Protein AF-A0A3M2KPD5-F1 (afdb_monomer_lite)

pLDDT: mean 74.68, std 25.41, range [31.61, 98.69]

Radius of gyration: 35.64 Å; chains: 1; bounding box: 97×110×91 Å

Foldseek 3Di:
DDDDDDDDDDDDDDDDDDDDDDDDDDDDDDDDDDDDDDDDDDDDDDDDDDDDDDDDDDDDDDDDDDDDDDDDDDDDDDDDDDDDDDDDDDDDDDDDDDDDDDDDDDDDDPPVVVVVVVVVVCVVVPPDDDDDDDDDDDDDDDDDDDDDDDDDDDDDDDDDDDDPDPDPDPPPPPPQDPFFKARPLPAKKWKDWWAAPVGAIWIKIWHAAIDGAQDFGIWMWIAHLAKIWIWIWGFHGYDQKTKTATQDTPDMPPPPDDDDGLGIKIWHDDDQWIWIDRVVRPIIDTIHGAQAIAPFWFQEPLQAQFWWAWPQKIKGAHNTAGAQGFGIWIDRPQWIWTWGWHGHHNHGQKTWTHWTHTPGNPDDIHTTWIKGDDDGNGQKIWTQRPRNDPDIIITGTDD

Organism: NCBI:txid2483353

Structure (mmCIF, N/CA/C/O backbone):
data_AF-A0A3M2KPD5-F1
#
_entry.id   AF-A0A3M2KPD5-F1
#
loop_
_atom_site.group_PDB
_atom_site.id
_atom_site.type_symbol
_atom_site.label_atom_id
_atom_site.label_alt_id
_atom_site.label_comp_id
_atom_site.label_asym_id
_atom_site.label_entity_id
_atom_site.label_seq_id
_atom_site.pdbx_PDB_ins_code
_atom_site.Cartn_x
_atom_site.Cartn_y
_atom_site.Cartn_z
_atom_site.occupancy
_atom_site.B_iso_or_equiv
_atom_site.auth_seq_id
_atom_site.auth_comp_id
_atom_site.auth_asym_id
_atom_site.auth_atom_id
_atom_site.pdbx_PDB_model_num
ATOM 1 N N . PRO A 1 1 ? -45.589 8.932 55.229 1.00 47.22 1 PRO A N 1
ATOM 2 C CA . PRO A 1 1 ? -45.242 7.558 54.795 1.00 47.22 1 PRO A CA 1
ATOM 3 C C . PRO A 1 1 ? -45.457 7.429 53.284 1.00 47.22 1 PRO A C 1
ATOM 5 O O . PRO A 1 1 ? -46.597 7.441 52.832 1.00 47.22 1 PRO A O 1
ATOM 8 N N . ALA A 1 2 ? -44.367 7.437 52.516 1.00 42.22 2 ALA A N 1
ATOM 9 C CA . ALA A 1 2 ? -44.415 7.255 51.068 1.00 42.22 2 ALA A CA 1
ATOM 10 C C . ALA A 1 2 ? -44.684 5.774 50.726 1.00 42.22 2 ALA A C 1
ATOM 12 O O . ALA A 1 2 ? -44.246 4.904 51.486 1.00 42.22 2 ALA A O 1
ATOM 13 N N . PRO A 1 3 ? -45.415 5.477 49.637 1.00 54.03 3 PRO A N 1
ATOM 14 C CA . PRO A 1 3 ? -45.629 4.104 49.191 1.00 54.03 3 PRO A CA 1
ATOM 15 C C . PRO A 1 3 ? -44.306 3.472 48.718 1.00 54.03 3 PRO A C 1
ATOM 17 O O . PRO A 1 3 ? -43.426 4.191 48.238 1.00 54.03 3 PRO A O 1
ATOM 20 N N . PRO A 1 4 ? -44.135 2.146 48.866 1.00 48.56 4 PRO A N 1
ATOM 21 C CA . PRO A 1 4 ? -42.919 1.464 48.441 1.00 48.56 4 PRO A CA 1
ATOM 22 C C . PRO A 1 4 ? -42.784 1.478 46.911 1.00 48.56 4 PRO A C 1
ATOM 24 O O . PRO A 1 4 ? -43.765 1.278 46.194 1.00 48.56 4 PRO A O 1
ATOM 27 N N . SER A 1 5 ? -41.555 1.702 46.434 1.00 49.47 5 SER A N 1
ATOM 28 C CA . SER A 1 5 ? -41.178 1.600 45.020 1.00 49.47 5 SER A CA 1
ATOM 29 C C . SER A 1 5 ? -41.522 0.223 44.456 1.00 49.47 5 SER A C 1
ATOM 31 O O . SER A 1 5 ? -41.225 -0.801 45.075 1.00 49.47 5 SER A O 1
ATOM 33 N N . ALA A 1 6 ? -42.127 0.213 43.269 1.00 52.56 6 ALA A N 1
ATOM 34 C CA . ALA A 1 6 ? -42.405 -0.997 42.510 1.00 52.56 6 ALA A CA 1
ATOM 35 C C . ALA A 1 6 ? -41.098 -1.690 42.092 1.00 52.56 6 ALA A C 1
ATOM 37 O O . ALA A 1 6 ? -40.122 -1.033 41.725 1.00 52.56 6 ALA A O 1
ATOM 38 N N . ALA A 1 7 ? -41.091 -3.021 42.169 1.00 51.28 7 ALA A N 1
ATOM 39 C CA . ALA A 1 7 ? -39.969 -3.845 41.744 1.00 51.28 7 ALA A CA 1
ATOM 40 C C . ALA A 1 7 ? -39.779 -3.775 40.213 1.00 51.28 7 ALA A C 1
ATOM 42 O O . ALA A 1 7 ? -40.774 -3.691 39.487 1.00 51.28 7 ALA A O 1
ATOM 43 N N . PRO A 1 8 ? -38.528 -3.826 39.720 1.00 47.75 8 PRO A N 1
ATOM 44 C CA . PRO A 1 8 ? -38.242 -3.848 38.290 1.00 47.75 8 PRO A CA 1
ATOM 45 C C . PRO A 1 8 ? -38.795 -5.125 37.629 1.00 47.75 8 PRO A C 1
ATOM 47 O O . PRO A 1 8 ? -38.839 -6.181 38.272 1.00 47.75 8 PRO A O 1
ATOM 50 N N . PRO A 1 9 ? -39.229 -5.047 36.357 1.00 52.56 9 PRO A N 1
ATOM 51 C CA . PRO A 1 9 ? -39.773 -6.192 35.642 1.00 52.56 9 PRO A CA 1
ATOM 52 C C . PRO A 1 9 ? -38.712 -7.280 35.442 1.00 52.56 9 PRO A C 1
ATOM 54 O O . PRO A 1 9 ? -37.550 -7.012 35.142 1.00 52.56 9 PRO A O 1
ATOM 57 N N . THR A 1 10 ? -39.141 -8.528 35.610 1.00 46.72 10 THR A N 1
ATOM 58 C CA . THR A 1 10 ? -38.351 -9.729 35.329 1.00 46.72 10 THR A CA 1
ATOM 59 C C . THR A 1 10 ? -38.038 -9.807 33.827 1.00 46.72 10 THR A C 1
ATOM 61 O O . THR A 1 10 ? -38.964 -9.656 33.026 1.00 46.72 10 THR A O 1
ATOM 64 N N . PRO A 1 11 ? -36.777 -10.047 33.417 1.00 37.16 11 PRO A N 1
ATOM 65 C CA . PRO A 1 11 ? -36.426 -10.167 32.008 1.00 37.16 11 PRO A CA 1
ATOM 66 C C . PRO A 1 11 ? -37.149 -11.361 31.377 1.00 37.16 11 PRO A C 1
ATOM 68 O O . PRO A 1 11 ? -37.178 -12.466 31.923 1.00 37.16 11 PRO A O 1
ATOM 71 N N . THR A 1 12 ? -37.756 -11.108 30.220 1.00 46.88 12 THR A N 1
ATOM 72 C CA . THR A 1 12 ? -38.411 -12.131 29.401 1.00 46.88 12 THR A CA 1
ATOM 73 C C . THR A 1 12 ? -37.322 -13.025 28.815 1.00 46.88 12 THR A C 1
ATOM 75 O O . THR A 1 12 ? -36.378 -12.524 28.210 1.00 46.88 12 THR A O 1
ATOM 78 N N . GLN A 1 13 ? -37.419 -14.338 29.039 1.00 36.91 13 GLN A N 1
ATOM 79 C CA . GLN A 1 13 ? -36.477 -15.308 28.481 1.00 36.91 13 GLN A CA 1
ATOM 80 C C . GLN A 1 13 ? -36.459 -15.211 26.952 1.00 36.91 13 GLN A C 1
ATOM 82 O O . GLN A 1 13 ? -37.508 -15.310 26.315 1.00 36.91 13 GLN A O 1
ATOM 87 N N . LEU A 1 14 ? -35.258 -15.040 26.388 1.00 41.44 14 LEU A N 1
ATOM 88 C CA . LEU A 1 14 ? -35.002 -15.184 24.960 1.00 41.44 14 LEU A CA 1
ATOM 89 C C . LEU A 1 14 ? -35.460 -16.570 24.495 1.00 41.44 14 LEU A C 1
ATOM 91 O O . LEU A 1 14 ? -35.056 -17.600 25.039 1.00 41.44 14 LEU A O 1
ATOM 95 N N . SER A 1 15 ? -36.295 -16.572 23.464 1.00 47.78 15 SER A N 1
ATOM 96 C CA . SER A 1 15 ? -36.694 -17.757 22.718 1.00 47.78 15 SER A CA 1
ATOM 97 C C . SER A 1 15 ? -35.462 -18.453 22.136 1.00 47.78 15 SER A C 1
ATOM 99 O O . SER A 1 15 ? -34.608 -17.822 21.518 1.00 47.78 15 SER A O 1
ATOM 101 N N . VAL A 1 16 ? -35.398 -19.768 22.326 1.00 50.59 16 VAL A N 1
ATOM 102 C CA . VAL A 1 16 ? -34.396 -20.672 21.746 1.00 50.59 16 VAL A CA 1
ATOM 103 C C . VAL A 1 16 ? -34.412 -20.565 20.208 1.00 50.59 16 VAL A C 1
ATOM 105 O O . VAL A 1 16 ? -35.508 -20.503 19.641 1.00 50.59 16 VAL A O 1
ATOM 108 N N . PRO A 1 17 ? -33.255 -20.580 19.514 1.00 55.69 17 PRO A N 1
ATOM 109 C CA . PRO A 1 17 ? -33.209 -20.553 18.054 1.00 55.69 17 PRO A CA 1
ATOM 110 C C . PRO A 1 17 ? -33.955 -21.744 17.443 1.00 55.69 17 PRO A C 1
ATOM 112 O O . PRO A 1 17 ? -33.828 -22.881 17.908 1.00 55.69 17 PRO A O 1
ATOM 115 N N . ALA A 1 18 ? -34.728 -21.481 16.388 1.00 58.34 18 ALA A N 1
ATOM 116 C CA . ALA A 1 18 ? -35.362 -22.523 15.593 1.00 58.34 18 ALA A CA 1
ATOM 117 C C . ALA A 1 18 ? -34.294 -23.425 14.955 1.00 58.34 18 ALA A C 1
ATOM 119 O O . ALA A 1 18 ? -33.260 -22.960 14.479 1.00 58.34 18 ALA A O 1
ATOM 120 N N . THR A 1 19 ? -34.557 -24.730 14.954 1.00 56.34 19 THR A N 1
ATOM 121 C CA . THR A 1 19 ? -33.722 -25.730 14.286 1.00 56.34 19 THR A CA 1
ATOM 122 C C . THR A 1 19 ? -33.663 -25.433 12.782 1.00 56.34 19 THR A C 1
ATOM 124 O O . THR A 1 19 ? -34.706 -25.133 12.194 1.00 56.34 19 THR A O 1
ATOM 127 N N . PRO A 1 20 ? -32.480 -25.510 12.143 1.00 59.75 20 PRO A N 1
ATOM 128 C CA . PRO A 1 20 ? -32.355 -25.277 10.710 1.00 59.75 20 PRO A CA 1
ATOM 129 C C . PRO A 1 20 ? -33.199 -26.290 9.916 1.00 59.75 20 PRO A C 1
ATOM 131 O O . PRO A 1 20 ? -33.340 -27.444 10.340 1.00 59.75 20 PRO A O 1
ATOM 134 N N . PRO A 1 21 ? -33.780 -25.877 8.774 1.00 66.00 21 PRO A N 1
ATOM 135 C CA . PRO A 1 21 ? -34.564 -26.767 7.929 1.00 66.00 21 PRO A CA 1
ATOM 136 C C . PRO A 1 21 ? -33.700 -27.936 7.423 1.00 66.00 21 PRO A C 1
ATOM 138 O O . PRO A 1 21 ? -32.504 -27.758 7.181 1.00 66.00 21 PRO A O 1
ATOM 141 N N . PRO A 1 22 ? -34.280 -29.139 7.252 1.00 64.31 22 PRO A N 1
ATOM 142 C CA . PRO A 1 22 ? -33.553 -30.280 6.713 1.00 64.31 22 PRO A CA 1
ATOM 143 C C . PRO A 1 22 ? -33.049 -29.970 5.301 1.00 64.31 22 PRO A C 1
ATOM 145 O O . PRO A 1 22 ? -33.795 -29.449 4.469 1.00 64.31 22 PRO A O 1
ATOM 148 N N . SER A 1 23 ? -31.790 -30.320 5.031 1.00 60.50 23 SER A N 1
ATOM 149 C CA . SER A 1 23 ? -31.189 -30.187 3.706 1.00 60.50 23 SER A CA 1
ATOM 150 C C . SER A 1 23 ? -32.042 -30.899 2.646 1.00 60.50 23 SER A C 1
ATOM 152 O O . SER A 1 23 ? -32.490 -32.028 2.885 1.00 60.50 23 SER A O 1
ATOM 154 N N . PRO A 1 24 ? -32.272 -30.280 1.475 1.00 62.06 24 PRO A N 1
ATOM 155 C CA . PRO A 1 24 ? -33.006 -30.916 0.391 1.00 62.06 24 PRO A CA 1
ATOM 156 C C . PRO A 1 24 ? -32.283 -32.185 -0.078 1.00 62.06 24 PRO A C 1
ATOM 158 O O . PRO A 1 24 ? -31.055 -32.238 -0.153 1.00 62.06 24 PRO A O 1
ATOM 161 N N . ALA A 1 25 ? -33.067 -33.224 -0.373 1.00 59.41 25 ALA A N 1
ATOM 162 C CA . ALA A 1 25 ? -32.558 -34.490 -0.884 1.00 59.41 25 ALA A CA 1
ATOM 163 C C . ALA A 1 25 ? -31.820 -34.288 -2.227 1.00 59.41 25 ALA A C 1
ATOM 165 O O . ALA A 1 25 ? -32.223 -33.424 -3.010 1.00 59.41 25 ALA A O 1
ATOM 166 N N . PRO A 1 26 ? -30.772 -35.084 -2.523 1.00 58.16 26 PRO A N 1
ATOM 167 C CA . PRO A 1 26 ? -30.026 -34.968 -3.769 1.00 58.16 26 PRO A CA 1
ATOM 168 C C . PRO A 1 26 ? -30.954 -35.211 -4.961 1.00 58.16 26 PRO A C 1
ATOM 170 O O . PRO A 1 26 ? -31.515 -36.299 -5.119 1.00 58.16 26 PRO A O 1
ATOM 173 N N . ASN A 1 27 ? -31.124 -34.184 -5.791 1.00 51.62 27 ASN A N 1
ATOM 174 C CA . ASN A 1 27 ? -31.851 -34.294 -7.045 1.00 51.62 27 ASN A CA 1
ATOM 175 C C . ASN A 1 27 ? -31.095 -35.228 -7.999 1.00 51.62 27 ASN A C 1
ATOM 177 O O . ASN A 1 27 ? -29.870 -35.177 -8.106 1.00 51.62 27 ASN A O 1
ATOM 181 N N . GLY A 1 28 ? -31.857 -36.102 -8.659 1.00 62.59 28 GLY A N 1
ATOM 182 C CA . GLY A 1 28 ? -31.381 -37.033 -9.676 1.00 62.59 28 GLY A CA 1
ATOM 183 C C . GLY A 1 28 ? -30.817 -36.346 -10.931 1.00 62.59 28 GLY A C 1
ATOM 184 O O . GLY A 1 28 ? -30.713 -35.121 -10.982 1.00 62.59 28 GLY A O 1
ATOM 185 N N . PRO A 1 29 ? -30.432 -37.137 -11.948 1.00 48.91 29 PRO A N 1
ATOM 186 C CA . PRO A 1 29 ? -29.661 -36.657 -13.088 1.00 48.91 29 PRO A CA 1
ATOM 187 C C . PRO A 1 29 ? -30.453 -35.616 -13.884 1.00 48.91 29 PRO A C 1
ATOM 189 O O . PRO A 1 29 ? -31.532 -35.907 -14.398 1.00 48.91 29 PRO A O 1
ATOM 192 N N . VAL A 1 30 ? -29.904 -34.406 -13.972 1.00 52.59 30 VAL A N 1
ATOM 193 C CA . VAL A 1 30 ? -30.392 -33.352 -14.861 1.00 52.59 30 VAL A CA 1
ATOM 194 C C . VAL A 1 30 ? -29.726 -33.500 -16.228 1.00 52.59 30 VAL A C 1
ATOM 196 O O . VAL A 1 30 ? -28.503 -33.604 -16.329 1.00 52.59 30 VAL A O 1
ATOM 199 N N . ASP A 1 31 ? -30.551 -33.534 -17.272 1.00 47.66 31 ASP A N 1
ATOM 200 C CA . ASP A 1 31 ? -30.127 -33.465 -18.667 1.00 47.66 31 ASP A CA 1
ATOM 201 C C . ASP A 1 31 ? -29.403 -32.135 -18.931 1.00 47.66 31 ASP A C 1
ATOM 203 O O . ASP A 1 31 ? -29.921 -31.053 -18.646 1.00 47.66 31 ASP A O 1
ATOM 207 N N . ALA A 1 32 ? -28.190 -32.224 -19.476 1.00 36.41 32 ALA A N 1
ATOM 208 C CA . ALA A 1 32 ? -27.362 -31.077 -19.819 1.00 36.41 32 ALA A CA 1
ATOM 209 C C . ALA A 1 32 ? -27.986 -30.280 -20.979 1.00 36.41 32 ALA A C 1
ATOM 211 O O . ALA A 1 32 ? -28.100 -30.783 -22.099 1.00 36.41 32 ALA A O 1
ATOM 212 N N . MET A 1 33 ? -28.358 -29.022 -20.725 1.00 38.91 33 MET A N 1
ATOM 213 C CA . MET A 1 33 ? -28.605 -28.040 -21.783 1.00 38.91 33 MET A CA 1
ATOM 214 C C . MET A 1 33 ? -27.296 -27.375 -22.219 1.00 38.91 33 MET A C 1
ATOM 216 O O . MET A 1 33 ? -26.364 -27.205 -21.438 1.00 38.91 33 MET A O 1
ATOM 220 N N . ALA A 1 34 ? -27.255 -27.047 -23.508 1.00 38.66 34 ALA A N 1
ATOM 221 C CA . ALA A 1 34 ? -26.084 -26.676 -24.283 1.00 38.66 34 ALA A CA 1
ATOM 222 C C . ALA A 1 34 ? -25.441 -25.342 -23.867 1.00 38.66 34 ALA A C 1
ATOM 224 O O . ALA A 1 34 ? -26.058 -24.282 -23.961 1.00 38.66 34 ALA A O 1
ATOM 225 N N . THR A 1 35 ? -24.155 -25.404 -23.527 1.00 42.12 35 THR A N 1
ATOM 226 C CA . THR A 1 35 ? -23.246 -24.254 -23.472 1.00 42.12 35 THR A CA 1
ATOM 227 C C . THR A 1 35 ? -22.678 -23.994 -24.870 1.00 42.12 35 THR A C 1
ATOM 229 O O . THR A 1 35 ? -22.203 -24.916 -25.535 1.00 42.12 35 THR A O 1
ATOM 232 N N . MET A 1 36 ? -22.721 -22.738 -25.323 1.00 37.00 36 MET A N 1
ATOM 233 C CA . MET A 1 36 ? -22.093 -22.287 -26.569 1.00 37.00 36 MET A CA 1
ATOM 234 C C . MET A 1 36 ? -20.573 -22.487 -26.501 1.00 37.00 36 MET A C 1
ATOM 236 O O . MET A 1 36 ? -19.910 -21.908 -25.647 1.00 37.00 36 MET A O 1
ATOM 240 N N . THR A 1 37 ? -20.029 -23.311 -27.397 1.00 38.19 37 THR A N 1
ATOM 241 C CA . THR A 1 37 ? -18.585 -23.551 -27.548 1.00 38.19 37 THR A CA 1
ATOM 242 C C . THR A 1 37 ? -18.092 -22.854 -28.814 1.00 38.19 37 THR A C 1
ATOM 244 O O . THR A 1 37 ? -18.582 -23.136 -29.909 1.00 38.19 37 THR A O 1
ATOM 247 N N . SER A 1 38 ? -17.128 -21.945 -28.672 1.00 39.75 38 SER A N 1
ATOM 248 C CA . SER A 1 38 ? -16.352 -21.366 -29.769 1.00 39.75 38 SER A CA 1
ATOM 249 C C . SER A 1 38 ? -15.017 -22.112 -29.936 1.00 39.75 38 SER A C 1
ATOM 251 O O . SER A 1 38 ? -14.429 -22.585 -28.971 1.00 39.75 38 SER A O 1
ATOM 253 N N . ALA A 1 39 ? -14.578 -22.192 -31.197 1.00 40.81 39 ALA A N 1
ATOM 254 C CA . ALA A 1 39 ? -13.270 -22.613 -31.716 1.00 40.81 39 ALA A CA 1
ATOM 255 C C . ALA A 1 39 ? -12.821 -24.084 -31.524 1.00 40.81 39 ALA A C 1
ATOM 257 O O . ALA A 1 39 ? -12.372 -24.528 -30.473 1.00 40.81 39 ALA A O 1
ATOM 258 N N . ALA A 1 40 ? -12.865 -24.823 -32.639 1.00 43.12 40 ALA A N 1
ATOM 259 C CA . ALA A 1 40 ? -12.298 -26.157 -32.818 1.00 43.12 40 ALA A CA 1
ATOM 260 C C . ALA A 1 40 ? -10.769 -26.116 -33.057 1.00 43.12 40 ALA A C 1
ATOM 262 O O . ALA A 1 40 ? -10.320 -25.307 -33.872 1.00 43.12 40 ALA A O 1
ATOM 263 N N . PRO A 1 41 ? -9.968 -27.016 -32.452 1.00 44.47 41 PRO A N 1
ATOM 264 C CA . PRO A 1 41 ? -8.567 -27.220 -32.827 1.00 44.47 41 PRO A CA 1
ATOM 265 C C . PRO A 1 41 ? -8.409 -28.171 -34.041 1.00 44.47 41 PRO A C 1
ATOM 267 O O . PRO A 1 41 ? -9.257 -29.041 -34.266 1.00 44.47 41 PRO A O 1
ATOM 270 N N . PRO A 1 42 ? -7.330 -28.031 -34.841 1.00 55.53 42 PRO A N 1
ATOM 271 C CA . PRO A 1 42 ? -7.093 -28.828 -36.048 1.00 55.53 42 PRO A CA 1
ATOM 272 C C . PRO A 1 42 ? -6.674 -30.290 -35.762 1.00 55.53 42 PRO A C 1
ATOM 274 O O . PRO A 1 42 ? -6.197 -30.602 -34.669 1.00 55.53 42 PRO A O 1
ATOM 277 N N . PRO A 1 43 ? -6.819 -31.214 -36.737 1.00 49.56 43 PRO A N 1
ATOM 278 C CA . PRO A 1 43 ? -6.685 -32.651 -36.509 1.00 49.56 43 PRO A CA 1
ATOM 279 C C . PRO A 1 43 ? -5.240 -33.168 -36.627 1.00 49.56 43 PRO A C 1
ATOM 281 O O . PRO A 1 43 ? -4.603 -33.005 -37.662 1.00 49.56 43 PRO A O 1
ATOM 284 N N . GLY A 1 44 ? -4.815 -33.934 -35.617 1.00 33.50 44 GLY A N 1
ATOM 285 C CA . GLY A 1 44 ? -4.163 -35.240 -35.791 1.00 33.50 44 GLY A CA 1
ATOM 286 C C . GLY A 1 44 ? -2.675 -35.296 -36.165 1.00 33.50 44 GLY A C 1
ATOM 287 O O . GLY A 1 44 ? -2.315 -35.201 -37.333 1.00 33.50 44 GLY A O 1
ATOM 288 N N . TYR A 1 45 ? -1.841 -35.691 -35.196 1.00 38.31 45 TYR A N 1
ATOM 289 C CA . TYR A 1 45 ? -0.614 -36.461 -35.440 1.00 38.31 45 TYR A CA 1
ATOM 290 C C . TYR A 1 45 ? -0.663 -37.760 -34.628 1.00 38.31 45 TYR A C 1
ATOM 292 O O . TYR A 1 45 ? -0.846 -37.748 -33.412 1.00 38.31 45 TYR A O 1
ATOM 300 N N . GLY A 1 46 ? -0.573 -38.889 -35.333 1.00 41.19 46 GLY A N 1
ATOM 301 C CA . GLY A 1 46 ? -0.619 -40.234 -34.763 1.00 41.19 46 GLY A CA 1
ATOM 302 C C . GLY A 1 46 ? 0.711 -40.688 -34.141 1.00 41.19 46 GLY A C 1
ATOM 303 O O . GLY A 1 46 ? 1.756 -40.090 -34.401 1.00 41.19 46 GLY A O 1
ATOM 304 N N . PRO A 1 47 ? 0.688 -41.767 -33.339 1.00 53.41 47 PRO A N 1
ATOM 305 C CA . PRO A 1 47 ? 1.885 -42.337 -32.727 1.00 53.41 47 PRO A CA 1
ATOM 306 C C . PRO A 1 47 ? 2.737 -43.130 -33.743 1.00 53.41 47 PRO A C 1
ATOM 308 O O . PRO A 1 47 ? 2.183 -43.787 -34.631 1.00 53.41 47 PRO A O 1
ATOM 311 N N . PRO A 1 48 ? 4.079 -43.106 -33.626 1.00 54.47 48 PRO A N 1
ATOM 312 C CA . PRO A 1 48 ? 4.974 -43.781 -34.563 1.00 54.47 48 PRO A CA 1
ATOM 313 C C . PRO A 1 48 ? 4.930 -45.320 -34.430 1.00 54.47 48 PRO A C 1
ATOM 315 O O . PRO A 1 48 ? 4.798 -45.845 -33.321 1.00 54.47 48 PRO A O 1
ATOM 318 N N . PRO A 1 49 ? 5.067 -46.067 -35.544 1.00 52.72 49 PRO A N 1
ATOM 319 C CA . PRO A 1 49 ? 5.055 -47.526 -35.548 1.00 52.72 49 PRO A CA 1
ATOM 320 C C . PRO A 1 49 ? 6.354 -48.122 -34.990 1.00 52.72 49 PRO A C 1
ATOM 322 O O . PRO A 1 49 ? 7.461 -47.724 -35.352 1.00 52.72 49 PRO A O 1
ATOM 325 N N . GLY A 1 50 ? 6.187 -49.122 -34.122 1.00 37.88 50 GLY A N 1
ATOM 326 C CA . GLY A 1 50 ? 7.266 -49.885 -33.507 1.00 37.88 50 GLY A CA 1
ATOM 327 C C . GLY A 1 50 ? 8.064 -50.719 -34.510 1.00 37.88 50 GLY A C 1
ATOM 328 O O . GLY A 1 50 ? 7.511 -51.370 -35.397 1.00 37.88 50 GLY A O 1
ATOM 329 N N . GLN A 1 51 ? 9.382 -50.724 -34.317 1.00 39.78 51 GLN A N 1
ATOM 330 C CA . GLN A 1 51 ? 10.336 -51.555 -35.040 1.00 39.78 51 GLN A CA 1
ATOM 331 C C . GLN A 1 51 ? 10.839 -52.668 -34.110 1.00 39.78 51 GLN A C 1
ATOM 333 O O . GLN A 1 51 ? 11.184 -52.431 -32.953 1.00 39.78 51 GLN A O 1
ATOM 338 N N . GLY A 1 52 ? 10.790 -53.905 -34.605 1.00 37.88 52 GLY A N 1
ATOM 339 C CA . GLY A 1 52 ? 10.958 -55.120 -33.817 1.00 37.88 52 GLY A CA 1
ATOM 340 C C . GLY A 1 52 ? 12.398 -55.483 -33.439 1.00 37.88 52 GLY A C 1
ATOM 341 O O . GLY A 1 52 ? 13.315 -55.359 -34.238 1.00 37.88 52 GLY A O 1
ATOM 342 N N . GLY A 1 53 ? 12.528 -56.023 -32.224 1.00 36.88 53 GLY A N 1
ATOM 343 C CA . GLY A 1 53 ? 13.077 -57.355 -31.933 1.00 36.88 53 GLY A CA 1
ATOM 344 C C . GLY A 1 53 ? 14.575 -57.629 -32.112 1.00 36.88 53 GLY A C 1
ATOM 345 O O . GLY A 1 53 ? 15.016 -57.909 -33.218 1.00 36.88 53 GLY A O 1
ATOM 346 N N . GLN A 1 54 ? 15.290 -57.812 -30.992 1.00 34.69 54 GLN A N 1
ATOM 347 C CA . GLN A 1 54 ? 16.195 -58.958 -30.796 1.00 34.69 54 GLN A CA 1
ATOM 348 C C . GLN A 1 54 ? 16.499 -59.190 -29.302 1.00 34.69 54 GLN A C 1
ATOM 350 O O . GLN A 1 54 ? 16.502 -58.255 -28.511 1.00 34.69 54 GLN A O 1
ATOM 355 N N . GLY A 1 55 ? 16.643 -60.464 -28.923 1.00 38.38 55 GLY A N 1
ATOM 356 C CA . GLY A 1 55 ? 16.418 -60.995 -27.573 1.00 38.38 55 GLY A CA 1
ATOM 357 C C . GLY A 1 55 ? 17.491 -60.758 -26.502 1.00 38.38 55 GLY A C 1
ATOM 358 O O . GLY A 1 55 ? 18.635 -60.427 -26.786 1.00 38.38 55 GLY A O 1
ATOM 359 N N . GLY A 1 56 ? 17.103 -61.033 -25.254 1.00 38.91 56 GLY A N 1
ATOM 360 C CA . GLY A 1 56 ? 17.973 -61.076 -24.076 1.00 38.91 56 GLY A CA 1
ATOM 361 C C . GLY A 1 56 ? 17.178 -61.503 -22.836 1.00 38.91 56 GLY A C 1
ATOM 362 O O . GLY A 1 56 ? 16.062 -61.049 -22.634 1.00 38.91 56 GLY A O 1
ATOM 363 N N . GLN A 1 57 ? 17.706 -62.450 -22.068 1.00 36.50 57 GLN A N 1
ATOM 364 C CA . GLN A 1 57 ? 17.001 -63.315 -21.114 1.00 36.50 57 GLN A CA 1
ATOM 365 C C . GLN A 1 57 ? 16.954 -62.754 -19.674 1.00 36.50 57 GLN A C 1
ATOM 367 O O . GLN A 1 57 ? 17.939 -62.178 -19.228 1.00 36.50 57 GLN A O 1
ATOM 372 N N . GLY A 1 58 ? 15.903 -63.096 -18.906 1.00 34.59 58 GLY A N 1
ATOM 373 C CA . GLY A 1 58 ? 16.065 -63.571 -17.514 1.00 34.59 58 GLY A CA 1
ATOM 374 C C . GLY A 1 58 ? 15.426 -62.785 -16.346 1.00 34.59 58 GLY A C 1
ATOM 375 O O . GLY A 1 58 ? 15.865 -61.684 -16.061 1.00 34.59 58 GLY A O 1
ATOM 376 N N . TYR A 1 59 ? 14.520 -63.476 -15.614 1.00 34.38 59 TYR A N 1
ATOM 377 C CA . TYR A 1 59 ? 14.139 -63.373 -14.171 1.00 34.38 59 TYR A CA 1
ATOM 378 C C . TYR A 1 59 ? 13.567 -62.025 -13.648 1.00 34.38 59 TYR A C 1
ATOM 380 O O . TYR A 1 59 ? 14.100 -60.978 -13.956 1.00 34.38 59 TYR A O 1
ATOM 388 N N . GLY A 1 60 ? 12.533 -61.876 -12.805 1.00 34.56 60 GLY A N 1
ATOM 389 C CA . GLY A 1 60 ? 11.644 -62.707 -11.978 1.00 34.56 60 GLY A CA 1
ATOM 390 C C . GLY A 1 60 ? 10.859 -61.760 -11.016 1.00 34.56 60 GLY A C 1
ATOM 391 O O . GLY A 1 60 ? 11.410 -60.757 -10.584 1.00 34.56 60 GLY A O 1
ATOM 392 N N . TYR A 1 61 ? 9.576 -62.057 -10.752 1.00 31.67 61 TYR A N 1
ATOM 393 C CA . TYR A 1 61 ? 8.517 -61.373 -9.942 1.00 31.67 61 TYR A CA 1
ATOM 394 C C . TYR A 1 61 ? 8.833 -61.063 -8.438 1.00 31.67 61 TYR A C 1
ATOM 396 O O . TYR A 1 61 ? 9.881 -61.524 -7.990 1.00 31.67 61 TYR A O 1
ATOM 404 N N . PRO A 1 62 ? 7.925 -60.474 -7.584 1.00 52.16 62 PRO A N 1
ATOM 405 C CA . PRO A 1 62 ? 6.600 -59.836 -7.809 1.00 52.16 62 PRO A CA 1
ATOM 406 C C . PRO A 1 62 ? 6.288 -58.495 -7.063 1.00 52.16 62 PRO A C 1
ATOM 408 O O . PRO A 1 62 ? 6.802 -58.184 -5.995 1.00 52.16 62 PRO A O 1
ATOM 411 N N . GLN A 1 63 ? 5.299 -57.792 -7.629 1.00 41.56 63 GLN A N 1
ATOM 412 C CA . GLN A 1 63 ? 4.176 -57.011 -7.056 1.00 41.56 63 GLN A CA 1
ATOM 413 C C . GLN A 1 63 ? 3.884 -57.083 -5.530 1.00 41.56 63 GLN A C 1
ATOM 415 O O . GLN A 1 63 ? 3.696 -58.169 -4.982 1.00 41.56 63 GLN A O 1
ATOM 420 N N . GLN A 1 64 ? 3.655 -55.920 -4.894 1.00 43.69 64 GLN A N 1
ATOM 421 C CA . GLN A 1 64 ? 2.929 -55.777 -3.618 1.00 43.69 64 GLN A CA 1
ATOM 422 C C . GLN A 1 64 ? 1.811 -54.726 -3.718 1.00 43.69 64 GLN A C 1
ATOM 424 O O . GLN A 1 64 ? 1.947 -53.709 -4.395 1.00 43.69 64 GLN A O 1
ATOM 429 N N . ALA A 1 65 ? 0.690 -55.049 -3.071 1.00 39.03 65 ALA A N 1
ATOM 430 C CA . ALA A 1 65 ? -0.613 -54.388 -3.114 1.00 39.03 65 ALA A CA 1
ATOM 431 C C . ALA A 1 65 ? -0.834 -53.417 -1.921 1.00 39.03 65 ALA A C 1
ATOM 433 O O . ALA A 1 65 ? -0.058 -53.456 -0.966 1.00 39.03 65 ALA A O 1
ATOM 434 N N . PRO A 1 66 ? -1.892 -52.575 -1.946 1.00 48.69 66 PRO A N 1
ATOM 435 C CA . PRO A 1 66 ? -2.130 -51.481 -0.996 1.00 48.69 66 PRO A CA 1
ATOM 436 C C . PRO A 1 66 ? -2.940 -51.907 0.243 1.00 48.69 66 PRO A C 1
ATOM 438 O O . PRO A 1 66 ? -3.883 -52.691 0.128 1.00 48.69 66 PRO A O 1
ATOM 441 N N . GLY A 1 67 ? -2.625 -51.337 1.414 1.00 49.00 67 GLY A N 1
ATOM 442 C CA . GLY A 1 67 ? -3.363 -51.540 2.667 1.00 49.00 67 GLY A CA 1
ATOM 443 C C . GLY A 1 67 ? -3.520 -50.251 3.487 1.00 49.00 67 GLY A C 1
ATOM 444 O O . GLY A 1 67 ? -2.546 -49.566 3.776 1.00 49.00 67 GLY A O 1
ATOM 445 N N . THR A 1 68 ? -4.768 -49.944 3.840 1.00 35.59 68 THR A N 1
ATOM 446 C CA . THR A 1 68 ? -5.274 -48.893 4.753 1.00 35.59 68 THR A CA 1
ATOM 447 C C . THR A 1 68 ? -5.376 -49.412 6.218 1.00 35.59 68 THR A C 1
ATOM 449 O O . THR A 1 68 ? -5.065 -50.577 6.456 1.00 35.59 68 THR A O 1
ATOM 452 N N . PRO A 1 69 ? -5.921 -48.656 7.202 1.00 51.56 69 PRO A N 1
ATOM 453 C CA . PRO A 1 69 ? -5.253 -47.721 8.119 1.00 51.56 69 PRO A CA 1
ATOM 454 C C . PRO A 1 69 ? -5.263 -48.199 9.600 1.00 51.56 69 PRO A C 1
ATOM 456 O O . PRO A 1 69 ? -6.104 -49.009 9.988 1.00 51.56 69 PRO A O 1
ATOM 459 N N . ALA A 1 70 ? -4.388 -47.666 10.468 1.00 34.56 70 ALA A N 1
ATOM 460 C CA . ALA A 1 70 ? -4.409 -47.974 11.908 1.00 34.56 70 ALA A CA 1
ATOM 461 C C . ALA A 1 70 ? -4.245 -46.729 12.803 1.00 34.56 70 ALA A C 1
ATOM 463 O O . ALA A 1 70 ? -3.261 -46.001 12.721 1.00 34.56 70 ALA A O 1
ATOM 464 N N . TYR A 1 71 ? -5.253 -46.542 13.659 1.00 37.38 71 TYR A N 1
ATOM 465 C CA . TYR A 1 71 ? -5.414 -45.564 14.741 1.00 37.38 71 TYR A CA 1
ATOM 466 C C . TYR A 1 71 ? -4.495 -45.884 15.940 1.00 37.38 71 TYR A C 1
ATOM 468 O O . TYR A 1 71 ? -4.422 -47.043 16.351 1.00 37.38 71 TYR A O 1
ATOM 476 N N . GLY A 1 72 ? -3.885 -44.872 16.571 1.00 39.75 72 GLY A N 1
ATOM 477 C CA . GLY A 1 72 ? -3.156 -45.021 17.840 1.00 39.75 72 GLY A CA 1
ATOM 478 C C . GLY A 1 72 ? -2.908 -43.687 18.559 1.00 39.75 72 GLY A C 1
ATOM 479 O O . GLY A 1 72 ? -2.199 -42.833 18.043 1.00 39.75 72 GLY A O 1
ATOM 480 N N . TYR A 1 73 ? -3.525 -43.531 19.735 1.00 35.88 73 TYR A N 1
ATOM 481 C CA . TYR A 1 73 ? -3.455 -42.395 20.677 1.00 35.88 73 TYR A CA 1
ATOM 482 C C . TYR A 1 73 ? -2.156 -42.421 21.544 1.00 35.88 73 TYR A C 1
ATOM 484 O O . TYR A 1 73 ? -1.401 -43.392 21.464 1.00 35.88 73 TYR A O 1
ATOM 492 N N . PRO A 1 74 ? -1.866 -41.375 22.358 1.00 53.88 74 PRO A N 1
ATOM 493 C CA . PRO A 1 74 ? -0.523 -40.904 22.701 1.00 53.88 74 PRO A CA 1
ATOM 494 C C . PRO A 1 74 ? 0.067 -41.539 23.964 1.00 53.88 74 PRO A C 1
ATOM 496 O O . PRO A 1 74 ? -0.653 -41.977 24.862 1.00 53.88 74 PRO A O 1
ATOM 499 N N . GLN A 1 75 ? 1.400 -41.509 24.063 1.00 39.22 75 GLN A N 1
ATOM 500 C CA . GLN A 1 75 ? 2.134 -41.933 25.250 1.00 39.22 75 GLN A CA 1
ATOM 501 C C . GLN A 1 75 ? 2.813 -40.731 25.919 1.00 39.22 75 GLN A C 1
ATOM 503 O O . GLN A 1 75 ? 3.738 -40.124 25.387 1.00 39.22 75 GLN A O 1
ATOM 508 N N . GLN A 1 76 ? 2.302 -40.410 27.102 1.00 44.47 76 GLN A N 1
ATOM 509 C CA . GLN A 1 76 ? 2.830 -39.472 28.083 1.00 44.47 76 GLN A CA 1
ATOM 510 C C . GLN A 1 76 ? 3.848 -40.225 28.961 1.00 44.47 76 GLN A C 1
ATOM 512 O O . GLN A 1 76 ? 3.539 -41.315 29.445 1.00 44.47 76 GLN A O 1
ATOM 517 N N . GLY A 1 77 ? 5.059 -39.685 29.135 1.00 43.25 77 GLY A N 1
ATOM 518 C CA . GLY A 1 77 ? 6.147 -40.314 29.893 1.00 43.25 77 GLY A CA 1
ATOM 519 C C . GLY A 1 77 ? 6.923 -39.304 30.745 1.00 43.25 77 GLY A C 1
ATOM 520 O O . GLY A 1 77 ? 7.411 -38.304 30.235 1.00 43.25 77 GLY A O 1
ATOM 521 N N . ASP A 1 78 ? 6.967 -39.608 32.040 1.00 36.34 78 ASP A N 1
ATOM 522 C CA . ASP A 1 78 ? 7.358 -38.838 33.231 1.00 36.34 78 ASP A CA 1
ATOM 523 C C . ASP A 1 78 ? 8.822 -38.315 33.297 1.00 36.34 78 ASP A C 1
ATOM 525 O O . ASP A 1 78 ? 9.721 -38.923 32.707 1.00 36.34 78 ASP A O 1
ATOM 529 N N . PRO A 1 79 ? 9.107 -37.267 34.108 1.00 52.41 79 PRO A N 1
ATOM 530 C CA . PRO A 1 79 ? 10.424 -36.680 34.325 1.00 52.41 79 PRO A CA 1
ATOM 531 C C . PRO A 1 79 ? 11.017 -37.071 35.694 1.00 52.41 79 PRO A C 1
ATOM 533 O O . PRO A 1 79 ? 10.715 -36.443 36.704 1.00 52.41 79 PRO A O 1
ATOM 536 N N . ASN A 1 80 ? 11.904 -38.072 35.747 1.00 43.94 80 ASN A N 1
ATOM 537 C CA . ASN A 1 80 ? 12.906 -38.209 36.820 1.00 43.94 80 ASN A CA 1
ATOM 538 C C . ASN A 1 80 ? 13.809 -39.428 36.579 1.00 43.94 80 ASN A C 1
ATOM 540 O O . ASN A 1 80 ? 13.368 -40.558 36.780 1.00 43.94 80 ASN A O 1
ATOM 544 N N . ASN A 1 81 ? 15.090 -39.235 36.242 1.00 35.09 81 ASN A N 1
ATOM 545 C CA . ASN A 1 81 ? 16.099 -40.195 36.697 1.00 35.09 81 ASN A CA 1
ATOM 546 C C . ASN A 1 81 ? 17.515 -39.586 36.792 1.00 35.09 81 ASN A C 1
ATOM 548 O O . ASN A 1 81 ? 18.054 -39.132 35.781 1.00 35.09 81 ASN A O 1
ATOM 552 N N . PRO A 1 82 ? 18.130 -39.595 37.988 1.00 48.66 82 PRO A N 1
ATOM 553 C CA . PRO A 1 82 ? 19.509 -39.189 38.229 1.00 48.66 82 PRO A CA 1
ATOM 554 C C . PRO A 1 82 ? 20.469 -40.403 38.266 1.00 48.66 82 PRO A C 1
ATOM 556 O O . PRO A 1 82 ? 20.109 -41.463 38.765 1.00 48.66 82 PRO A O 1
ATOM 559 N N . TYR A 1 83 ? 21.722 -40.189 37.837 1.00 35.16 83 TYR A N 1
ATOM 560 C CA . TYR A 1 83 ? 22.914 -41.070 37.915 1.00 35.16 83 TYR A CA 1
ATOM 561 C C . TYR A 1 83 ? 23.172 -42.146 36.830 1.00 35.16 83 TYR A C 1
ATOM 563 O O . TYR A 1 83 ? 22.430 -43.108 36.672 1.00 35.16 83 TYR A O 1
ATOM 571 N N . GLY A 1 84 ? 24.369 -42.039 36.218 1.00 34.41 84 GLY A N 1
ATOM 572 C CA . GLY A 1 84 ? 25.114 -43.083 35.480 1.00 34.41 84 GLY A CA 1
ATOM 573 C C . GLY A 1 84 ? 25.591 -42.583 34.106 1.00 34.41 84 GLY A C 1
ATOM 574 O O . GLY A 1 84 ? 24.781 -42.491 33.200 1.00 34.41 84 GLY A O 1
ATOM 575 N N . GLY A 1 85 ? 26.815 -42.065 33.909 1.00 36.03 85 GLY A N 1
ATOM 576 C CA . GLY A 1 85 ? 28.102 -42.790 33.835 1.00 36.03 85 GLY A CA 1
ATOM 577 C C . GLY A 1 85 ? 28.303 -43.354 32.413 1.00 36.03 85 GLY A C 1
ATOM 578 O O . GLY A 1 85 ? 27.454 -44.094 31.952 1.00 36.03 85 GLY A O 1
ATOM 579 N N . GLY A 1 86 ? 29.335 -43.099 31.607 1.00 31.61 86 GLY A N 1
ATOM 580 C CA . GLY A 1 86 ? 30.603 -42.381 31.706 1.00 31.61 86 GLY A CA 1
ATOM 581 C C . GLY A 1 86 ? 31.572 -43.027 30.700 1.00 31.61 86 GLY A C 1
ATOM 582 O O . GLY A 1 86 ? 31.758 -44.223 30.794 1.00 31.61 86 GLY A O 1
ATOM 583 N N . TYR A 1 87 ? 32.156 -42.277 29.758 1.00 33.84 87 TYR A N 1
ATOM 584 C CA . TYR A 1 87 ? 33.338 -42.580 28.908 1.00 33.84 87 TYR A CA 1
ATOM 585 C C . TYR A 1 87 ? 33.669 -41.227 28.229 1.00 33.84 87 TYR A C 1
ATOM 587 O O . TYR A 1 87 ? 32.760 -40.603 27.703 1.00 33.84 87 TYR A O 1
ATOM 595 N N . GLY A 1 88 ? 34.847 -40.600 28.236 1.00 35.53 88 GLY A N 1
ATOM 596 C CA . GLY A 1 88 ? 36.230 -41.043 28.366 1.00 35.53 88 GLY A CA 1
ATOM 597 C C . GLY A 1 88 ? 36.997 -40.466 27.164 1.00 35.53 88 GLY A C 1
ATOM 598 O O . GLY A 1 88 ? 37.001 -41.092 26.112 1.00 35.53 88 GLY A O 1
ATOM 599 N N . GLY A 1 89 ? 37.607 -39.277 27.285 1.00 41.66 89 GLY A N 1
ATOM 600 C CA . GLY A 1 89 ? 38.399 -38.665 26.204 1.00 41.66 89 GLY A CA 1
ATOM 601 C C . GLY A 1 89 ? 39.386 -37.591 26.708 1.00 41.66 89 GLY A C 1
ATOM 602 O O . GLY A 1 89 ? 39.013 -36.837 27.608 1.00 41.66 89 GLY A O 1
ATOM 603 N N . PRO A 1 90 ? 40.645 -37.528 26.218 1.00 52.16 90 PRO A N 1
ATOM 604 C CA . PRO A 1 90 ? 41.767 -36.946 26.961 1.00 52.16 90 PRO A CA 1
ATOM 605 C C . PRO A 1 90 ? 42.257 -35.573 26.453 1.00 52.16 90 PRO A C 1
ATOM 607 O O . PRO A 1 90 ? 42.552 -35.415 25.276 1.00 52.16 90 PRO A O 1
ATOM 610 N N . GLY A 1 91 ? 42.503 -34.657 27.401 1.00 38.59 91 GLY A N 1
ATOM 611 C CA . GLY A 1 91 ? 43.707 -33.809 27.447 1.00 38.59 91 GLY A CA 1
ATOM 612 C C . GLY A 1 91 ? 43.741 -32.507 26.632 1.00 38.59 91 GLY A C 1
ATOM 613 O O . GLY A 1 91 ? 44.105 -32.515 25.463 1.00 38.59 91 GLY A O 1
ATOM 614 N N . GLY A 1 92 ? 43.542 -31.367 27.306 1.00 43.75 92 GLY A N 1
ATOM 615 C CA . GLY A 1 92 ? 43.906 -30.033 26.804 1.00 43.75 92 GLY A CA 1
ATOM 616 C C . GLY A 1 92 ? 43.962 -28.985 27.934 1.00 43.75 92 GLY A C 1
ATOM 617 O O . GLY A 1 92 ? 42.942 -28.787 28.592 1.00 43.75 92 GLY A O 1
ATOM 618 N N . PRO A 1 93 ? 45.119 -28.354 28.230 1.00 46.34 93 PRO A N 1
ATOM 619 C CA . PRO A 1 93 ? 45.302 -27.503 29.410 1.00 46.34 93 PRO A CA 1
ATOM 620 C C . PRO A 1 93 ? 45.074 -25.997 29.168 1.00 46.34 93 PRO A C 1
ATOM 622 O O . PRO A 1 93 ? 45.693 -25.410 28.290 1.00 46.34 93 PRO A O 1
ATOM 625 N N . GLY A 1 94 ? 44.319 -25.367 30.079 1.00 39.31 94 GLY A N 1
ATOM 626 C CA . GLY A 1 94 ? 44.595 -24.018 30.599 1.00 39.31 94 GLY A CA 1
ATOM 627 C C . GLY A 1 94 ? 43.971 -22.814 29.879 1.00 39.31 94 GLY A C 1
ATOM 628 O O . GLY A 1 94 ? 44.282 -22.532 28.731 1.00 39.31 94 GLY A O 1
ATOM 629 N N . GLY A 1 95 ? 43.184 -22.022 30.619 1.00 42.22 95 GLY A N 1
ATOM 630 C CA . GLY A 1 95 ? 42.815 -20.662 30.213 1.00 42.22 95 GLY A CA 1
ATOM 631 C C . GLY A 1 95 ? 41.719 -20.031 31.071 1.00 42.22 95 GLY A C 1
ATOM 632 O O . GLY A 1 95 ? 40.553 -20.069 30.702 1.00 42.22 95 GLY A O 1
ATOM 633 N N . TYR A 1 96 ? 42.092 -19.447 32.214 1.00 38.88 96 TYR A N 1
ATOM 634 C CA . TYR A 1 96 ? 41.228 -18.556 32.999 1.00 38.88 96 TYR A CA 1
ATOM 635 C C . TYR A 1 96 ? 41.128 -17.193 32.297 1.00 38.88 96 TYR A C 1
ATOM 637 O O . TYR A 1 96 ? 42.145 -16.523 32.118 1.00 38.88 96 TYR A O 1
ATOM 645 N N . GLY A 1 97 ? 39.913 -16.786 31.923 1.00 45.12 97 GLY A N 1
ATOM 646 C CA . GLY A 1 97 ? 39.599 -15.440 31.435 1.00 45.12 97 GLY A CA 1
ATOM 647 C C . GLY A 1 97 ? 38.993 -14.558 32.543 1.00 45.12 97 GLY A C 1
ATOM 648 O O . GLY A 1 97 ? 38.245 -15.077 33.374 1.00 45.12 97 GLY A O 1
ATOM 649 N N . PRO A 1 98 ? 39.323 -13.253 32.600 1.00 52.25 98 PRO A N 1
ATOM 650 C CA . PRO A 1 98 ? 38.928 -12.343 33.679 1.00 52.25 98 PRO A CA 1
ATOM 651 C C . PRO A 1 98 ? 37.466 -11.844 33.587 1.00 52.25 98 PRO A C 1
ATOM 653 O O . PRO A 1 98 ? 36.915 -11.760 32.489 1.00 52.25 98 PRO A O 1
ATOM 656 N N . PRO A 1 99 ? 36.844 -11.464 34.725 1.00 50.25 99 PRO A N 1
ATOM 657 C CA . PRO A 1 99 ? 35.476 -10.944 34.776 1.00 50.25 99 PRO A CA 1
ATOM 658 C C . PRO A 1 99 ? 35.378 -9.527 34.193 1.00 50.25 99 PRO A C 1
ATOM 660 O O . PRO A 1 99 ? 36.120 -8.625 34.586 1.00 50.25 99 PRO A O 1
ATOM 663 N N . GLY A 1 100 ? 34.443 -9.344 33.258 1.00 41.00 100 GLY A N 1
ATOM 664 C CA . GLY A 1 100 ? 34.150 -8.057 32.629 1.00 41.00 100 GLY A CA 1
ATOM 665 C C . GLY A 1 100 ? 33.271 -7.136 33.500 1.00 41.00 100 GLY A C 1
ATOM 666 O O . GLY A 1 100 ? 32.509 -7.634 34.331 1.00 41.00 100 GLY A O 1
ATOM 667 N N . PRO A 1 101 ? 33.378 -5.802 33.343 1.00 46.84 101 PRO A N 1
ATOM 668 C CA . PRO A 1 101 ? 32.870 -4.810 34.296 1.00 46.84 101 PRO A CA 1
ATOM 669 C C . PRO A 1 101 ? 31.375 -4.499 34.131 1.00 46.84 101 PRO A C 1
ATOM 671 O O . PRO A 1 101 ? 30.876 -4.358 33.018 1.00 46.84 101 PRO A O 1
ATOM 674 N N . GLY A 1 102 ? 30.683 -4.331 35.261 1.00 42.91 102 GLY A N 1
ATOM 675 C CA . GLY A 1 102 ? 29.277 -3.935 35.331 1.00 42.91 102 GLY A CA 1
ATOM 676 C C . GLY A 1 102 ? 29.018 -2.496 34.874 1.00 42.91 102 GLY A C 1
ATOM 677 O O . GLY A 1 102 ? 29.753 -1.574 35.233 1.00 42.91 102 GLY A O 1
ATOM 678 N N . GLY A 1 103 ? 27.938 -2.326 34.108 1.00 37.97 103 GLY A N 1
ATOM 679 C CA . GLY A 1 103 ? 27.397 -1.035 33.688 1.00 37.97 103 GLY A CA 1
ATOM 680 C C . GLY A 1 103 ? 26.192 -0.589 34.537 1.00 37.97 103 GLY A C 1
ATOM 681 O O . GLY A 1 103 ? 25.510 -1.436 35.117 1.00 37.97 103 GLY A O 1
ATOM 682 N N . PRO A 1 104 ? 25.940 0.728 34.662 1.00 43.47 104 PRO A N 1
ATOM 683 C CA . PRO A 1 104 ? 25.185 1.320 35.767 1.00 43.47 104 PRO A CA 1
ATOM 684 C C . PRO A 1 104 ? 23.679 1.428 35.495 1.00 43.47 104 PRO A C 1
ATOM 686 O O . PRO A 1 104 ? 23.254 1.857 34.426 1.00 43.47 104 PRO A O 1
ATOM 689 N N . GLY A 1 105 ? 22.874 1.133 36.519 1.00 45.94 105 GLY A N 1
ATOM 690 C CA . GLY A 1 105 ? 21.440 1.413 36.538 1.00 45.94 105 GLY A CA 1
ATOM 691 C C . GLY A 1 105 ? 21.135 2.916 36.554 1.00 45.94 105 GLY A C 1
ATOM 692 O O . GLY A 1 105 ? 21.658 3.660 37.387 1.00 45.94 105 GLY A O 1
ATOM 693 N N . GLY A 1 106 ? 20.255 3.344 35.647 1.00 40.47 106 GLY A N 1
ATOM 694 C CA . GLY A 1 106 ? 19.735 4.706 35.530 1.00 40.47 106 GLY A CA 1
ATOM 695 C C . GLY A 1 106 ? 18.237 4.763 35.836 1.00 40.47 106 GLY A C 1
ATOM 696 O O . GLY A 1 106 ? 17.459 3.938 35.373 1.00 40.47 106 GLY A O 1
ATOM 697 N N . ARG A 1 107 ? 17.859 5.721 36.682 1.00 40.75 107 ARG A N 1
ATOM 698 C CA . ARG A 1 107 ? 16.538 5.926 37.293 1.00 40.75 107 ARG A CA 1
ATOM 699 C C . ARG A 1 107 ? 15.468 6.381 36.292 1.00 40.75 107 ARG A C 1
ATOM 701 O O . ARG A 1 107 ? 15.731 7.239 35.463 1.00 40.75 107 ARG A O 1
ATOM 708 N N . LYS A 1 108 ? 14.234 5.906 36.500 1.00 45.28 108 LYS A N 1
ATOM 709 C CA . LYS A 1 108 ? 12.994 6.435 35.908 1.00 45.28 108 LYS A CA 1
ATOM 710 C C . LYS A 1 108 ? 12.748 7.879 36.379 1.00 45.28 108 LYS A C 1
ATOM 712 O O . LYS A 1 108 ? 12.640 8.103 37.586 1.00 45.28 108 LYS A O 1
ATOM 717 N N . ASN A 1 109 ? 12.622 8.838 35.460 1.00 44.75 109 ASN A N 1
ATOM 718 C CA . ASN A 1 109 ? 12.107 10.186 35.722 1.00 44.75 109 ASN A CA 1
ATOM 719 C C . ASN A 1 109 ? 10.895 10.479 34.819 1.00 44.75 109 ASN A C 1
ATOM 721 O O . ASN A 1 109 ? 10.979 10.520 33.600 1.00 44.75 109 ASN A O 1
ATOM 725 N N . ASN A 1 110 ? 9.744 10.690 35.456 1.00 45.59 110 ASN A N 1
ATOM 726 C CA . ASN A 1 110 ? 8.422 10.810 34.839 1.00 45.59 110 ASN A CA 1
ATOM 727 C C . ASN A 1 110 ? 8.132 12.250 34.361 1.00 45.59 110 ASN A C 1
ATOM 729 O O . ASN A 1 110 ? 7.111 12.837 34.709 1.00 45.59 110 ASN A O 1
ATOM 733 N N . GLN A 1 111 ? 9.081 12.869 33.650 1.00 44.78 111 GLN A N 1
ATOM 734 C CA . GLN A 1 111 ? 9.040 14.304 33.324 1.00 44.78 111 GLN A CA 1
ATOM 735 C C . GLN A 1 111 ? 8.691 14.601 31.852 1.00 44.78 111 GLN A C 1
ATOM 737 O O . GLN A 1 111 ? 8.471 15.757 31.501 1.00 44.78 111 GLN A O 1
ATOM 742 N N . THR A 1 112 ? 8.557 13.566 31.018 1.00 44.25 112 THR A N 1
ATOM 743 C CA . THR A 1 112 ? 8.177 13.673 29.596 1.00 44.25 112 THR A CA 1
ATOM 744 C C . THR A 1 112 ? 6.678 13.945 29.395 1.00 44.25 112 THR A C 1
ATOM 746 O O . THR A 1 112 ? 6.288 14.517 28.384 1.00 44.25 112 THR A O 1
ATOM 749 N N . LEU A 1 113 ? 5.830 13.648 30.390 1.00 45.84 113 LEU A N 1
ATOM 750 C CA . LEU A 1 113 ? 4.370 13.800 30.282 1.00 45.84 113 LEU A CA 1
ATOM 751 C C . LEU A 1 113 ? 3.890 15.269 30.251 1.00 45.84 113 LEU A C 1
ATOM 753 O O . LEU A 1 113 ? 2.793 15.551 29.787 1.00 45.84 113 LEU A O 1
ATOM 757 N N . TRP A 1 114 ? 4.698 16.227 30.722 1.00 40.47 114 TRP A N 1
ATOM 758 C CA . TRP A 1 114 ? 4.312 17.649 30.737 1.00 40.47 114 TRP A CA 1
ATOM 759 C C . TRP A 1 114 ? 4.686 18.416 29.462 1.00 40.47 114 TRP A C 1
ATOM 761 O O . TRP A 1 114 ? 4.154 19.500 29.236 1.00 40.47 114 TRP A O 1
ATOM 771 N N . ILE A 1 115 ? 5.572 17.873 28.622 1.00 48.50 115 ILE A N 1
ATOM 772 C CA . ILE A 1 115 ? 5.999 18.537 27.378 1.00 48.50 115 ILE A CA 1
ATOM 773 C C . ILE A 1 115 ? 4.990 18.277 26.247 1.00 48.50 115 ILE A C 1
ATOM 775 O O . ILE A 1 115 ? 4.738 19.171 25.443 1.00 48.50 115 ILE A O 1
ATOM 779 N N . VAL A 1 116 ? 4.325 17.117 26.248 1.00 50.28 116 VAL A N 1
ATOM 780 C CA . VAL A 1 116 ? 3.321 16.749 25.231 1.00 50.28 116 VAL A CA 1
ATOM 781 C C . VAL A 1 116 ? 2.061 17.624 25.330 1.00 50.28 116 VAL A C 1
ATOM 783 O O . VAL A 1 116 ? 1.574 18.121 24.320 1.00 50.28 116 VAL A O 1
ATOM 786 N N . VAL A 1 117 ? 1.596 17.947 26.543 1.00 50.38 117 VAL A N 1
ATOM 787 C CA . VAL A 1 117 ? 0.407 18.805 26.741 1.00 50.38 117 VAL A CA 1
ATOM 788 C C . VAL A 1 117 ? 0.645 20.254 26.278 1.00 50.38 117 VAL A C 1
ATOM 790 O O . VAL A 1 117 ? -0.288 20.932 25.857 1.00 50.38 117 VAL A O 1
ATOM 793 N N . ALA A 1 118 ? 1.892 20.738 26.299 1.00 44.78 118 ALA A N 1
ATOM 794 C CA . ALA A 1 118 ? 2.220 22.081 25.819 1.00 44.78 118 ALA A CA 1
ATOM 795 C C . ALA A 1 118 ? 2.293 22.172 24.282 1.00 44.78 118 ALA A C 1
ATOM 797 O O . ALA A 1 118 ? 2.011 23.234 23.731 1.00 44.78 118 ALA A O 1
ATOM 798 N N . ALA A 1 119 ? 2.629 21.078 23.588 1.00 45.50 119 ALA A N 1
ATOM 799 C CA . ALA A 1 119 ? 2.698 21.045 22.125 1.00 45.50 119 ALA A CA 1
ATOM 800 C C . ALA A 1 119 ? 1.301 21.029 21.471 1.00 45.50 119 ALA A C 1
ATOM 802 O O . ALA A 1 119 ? 1.070 21.748 20.499 1.00 45.50 119 ALA A O 1
ATOM 803 N N . VAL A 1 120 ? 0.336 20.316 22.066 1.00 51.47 120 VAL A N 1
ATOM 804 C CA . VAL A 1 120 ? -1.044 20.212 21.547 1.00 51.47 120 VAL A CA 1
ATOM 805 C C . VAL A 1 120 ? -1.794 21.555 21.608 1.00 51.47 120 VAL A C 1
ATOM 807 O O . VAL A 1 120 ? -2.544 21.900 20.698 1.00 51.47 120 VAL A O 1
ATOM 810 N N . VAL A 1 121 ? -1.535 22.387 22.624 1.00 50.31 121 VAL A N 1
ATOM 811 C CA . VAL A 1 121 ? -2.170 23.718 22.744 1.00 50.31 121 VAL A CA 1
ATOM 812 C C . VAL A 1 121 ? -1.632 24.721 21.711 1.00 50.31 121 VAL A C 1
ATOM 814 O O . VAL A 1 121 ? -2.349 25.641 21.320 1.00 50.31 121 VAL A O 1
ATOM 817 N N . VAL A 1 122 ? -0.394 24.549 21.231 1.00 53.50 122 VAL A N 1
ATOM 818 C CA . VAL A 1 122 ? 0.183 25.420 20.191 1.00 53.50 122 VAL A CA 1
ATOM 819 C C . VAL A 1 122 ? -0.334 25.041 18.800 1.00 53.50 122 VAL A C 1
ATOM 821 O O . VAL A 1 122 ? -0.607 25.938 18.005 1.00 53.50 122 VAL A O 1
ATOM 824 N N . LEU A 1 123 ? -0.560 23.751 18.526 1.00 53.22 123 LEU A N 1
ATOM 825 C CA . LEU A 1 123 ? -1.156 23.310 17.259 1.00 53.22 123 LEU A CA 1
ATOM 826 C C . LEU A 1 123 ? -2.639 23.707 17.136 1.00 53.22 123 LEU A C 1
ATOM 828 O O . LEU A 1 123 ? -3.057 24.165 16.076 1.00 53.22 123 LEU A O 1
ATOM 832 N N . ALA A 1 124 ? -3.408 23.669 18.231 1.00 49.22 124 ALA A N 1
ATOM 833 C CA . ALA A 1 124 ? -4.820 24.073 18.227 1.00 49.22 124 ALA A CA 1
ATOM 834 C C . ALA A 1 124 ? -5.054 25.588 18.019 1.00 49.22 124 ALA A C 1
ATOM 836 O O . ALA A 1 124 ? -6.157 26.001 17.667 1.00 49.22 124 ALA A O 1
ATOM 837 N N . LEU A 1 125 ? -4.034 26.434 18.216 1.00 50.38 125 LEU A N 1
ATOM 838 C CA . LEU A 1 125 ? -4.109 27.883 17.963 1.00 50.38 125 LEU A CA 1
ATOM 839 C C . LEU A 1 125 ? -3.432 28.307 16.646 1.00 50.38 125 LEU A C 1
ATOM 841 O O . LEU A 1 125 ? -3.511 29.478 16.275 1.00 50.38 125 LEU A O 1
ATOM 845 N N . GLY A 1 126 ? -2.770 27.379 15.948 1.00 47.16 126 GLY A N 1
ATOM 846 C CA . GLY A 1 126 ? -1.918 27.655 14.788 1.00 47.16 126 GLY A CA 1
ATOM 847 C C . GLY A 1 126 ? -2.569 27.480 13.415 1.00 47.16 126 GLY A C 1
ATOM 848 O O . GLY A 1 126 ? -1.911 27.752 12.416 1.00 47.16 126 GLY A O 1
ATOM 849 N N . ILE A 1 127 ? -3.835 27.061 13.335 1.00 50.84 127 ILE A N 1
ATOM 850 C CA . ILE A 1 127 ? -4.561 26.910 12.063 1.00 50.84 127 ILE A CA 1
ATOM 851 C C . ILE A 1 127 ? -5.686 27.943 12.015 1.00 50.84 127 ILE A C 1
ATOM 853 O O . ILE A 1 127 ? -6.873 27.662 12.148 1.00 50.84 127 ILE A O 1
ATOM 857 N N . GLY A 1 128 ? -5.277 29.198 11.874 1.00 44.03 128 GLY A N 1
ATOM 858 C CA . GLY A 1 128 ? -6.160 30.319 11.614 1.00 44.03 128 GLY A CA 1
ATOM 859 C C . GLY A 1 128 ? -5.457 31.284 10.675 1.00 44.03 128 GLY A C 1
ATOM 860 O O . GLY A 1 128 ? -4.512 31.948 11.084 1.00 44.03 128 GLY A O 1
ATOM 861 N N . VAL A 1 129 ? -5.985 31.384 9.451 1.00 45.72 129 VAL A N 1
ATOM 862 C CA . VAL A 1 129 ? -5.596 32.276 8.339 1.00 45.72 129 VAL A CA 1
ATOM 863 C C . VAL A 1 129 ? -4.643 31.658 7.302 1.00 45.72 129 VAL A C 1
ATOM 865 O O . VAL A 1 129 ? -3.465 31.986 7.220 1.00 45.72 129 VAL A O 1
ATOM 868 N N . ALA A 1 130 ? -5.224 30.857 6.407 1.00 40.16 130 ALA A N 1
ATOM 869 C CA . ALA A 1 130 ? -4.805 30.784 5.005 1.00 40.16 130 ALA A CA 1
ATOM 870 C C . ALA A 1 130 ? -6.046 30.643 4.102 1.00 40.16 130 ALA A C 1
ATOM 872 O O . ALA A 1 130 ? -6.237 29.658 3.401 1.00 40.16 130 ALA A O 1
ATOM 873 N N . VAL A 1 131 ? -6.927 31.646 4.151 1.00 47.59 131 VAL A N 1
ATOM 874 C CA . VAL A 1 131 ? -7.938 31.889 3.113 1.00 47.59 131 VAL A CA 1
ATOM 875 C C . VAL A 1 131 ? -7.780 33.348 2.692 1.00 47.59 131 VAL A C 1
ATOM 877 O O . VAL A 1 131 ? -7.617 34.205 3.557 1.00 47.59 131 VAL A O 1
ATOM 880 N N . PHE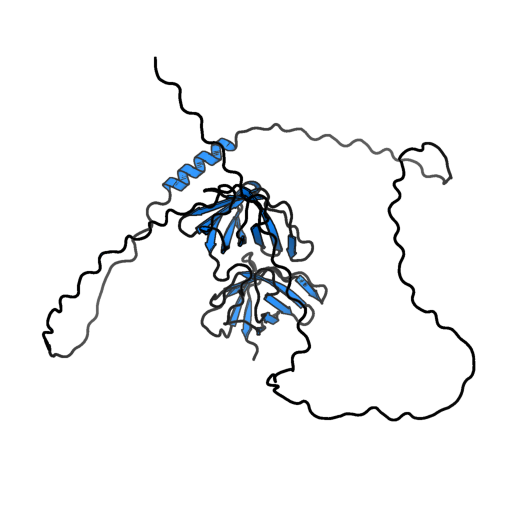 A 1 132 ? -7.851 33.593 1.379 1.00 43.38 132 PHE A N 1
ATOM 881 C CA . PHE A 1 132 ? -7.715 34.869 0.654 1.00 43.38 132 PHE A CA 1
ATOM 882 C C . PHE A 1 132 ? -6.299 35.343 0.295 1.00 43.38 132 PHE A C 1
ATOM 884 O O . PHE A 1 132 ? -5.725 36.176 0.988 1.00 43.38 132 PHE A O 1
ATOM 891 N N . ALA A 1 133 ? -5.817 34.926 -0.885 1.00 45.41 133 ALA A N 1
ATOM 892 C CA . ALA A 1 133 ? -5.039 35.790 -1.790 1.00 45.41 133 ALA A CA 1
ATOM 893 C C . ALA A 1 133 ? -4.908 35.200 -3.215 1.00 45.41 133 ALA A C 1
ATOM 895 O O . ALA A 1 133 ? -3.805 35.036 -3.722 1.00 45.41 133 ALA A O 1
ATOM 896 N N . MET A 1 134 ? -6.021 34.893 -3.887 1.00 45.62 134 MET A N 1
ATOM 897 C CA . MET A 1 134 ? -6.044 34.808 -5.357 1.00 45.62 134 MET A CA 1
ATOM 898 C C . MET A 1 134 ? -7.316 35.495 -5.857 1.00 45.62 134 MET A C 1
ATOM 900 O O . MET A 1 134 ? -8.357 34.872 -6.027 1.00 45.62 134 MET A O 1
ATOM 904 N N . GLY A 1 135 ? -7.244 36.819 -6.000 1.00 39.22 135 GLY A N 1
ATOM 905 C CA . GLY A 1 135 ? -8.328 37.645 -6.525 1.00 39.22 135 GLY A CA 1
ATOM 906 C C . GLY A 1 135 ? -7.906 39.108 -6.680 1.00 39.22 135 GLY A C 1
ATOM 907 O O . GLY A 1 135 ? -7.621 39.763 -5.680 1.00 39.22 135 GLY A O 1
ATOM 908 N N . GLY A 1 136 ? -7.905 39.584 -7.930 1.00 34.12 136 GLY A N 1
ATOM 909 C CA . GLY A 1 136 ? -7.725 40.983 -8.355 1.00 34.12 136 GLY A CA 1
ATOM 910 C C . GLY A 1 136 ? -6.295 41.320 -8.806 1.00 34.12 136 GLY A C 1
ATOM 911 O O . GLY A 1 136 ? -5.336 40.926 -8.154 1.00 34.12 136 GLY A O 1
ATOM 912 N N . ASP A 1 137 ? -6.035 42.050 -9.890 1.00 40.06 137 ASP A N 1
ATOM 913 C CA . ASP A 1 137 ? -6.911 42.727 -10.852 1.00 40.06 137 ASP A CA 1
ATOM 914 C C . ASP A 1 137 ? -6.093 43.139 -12.101 1.00 40.06 137 ASP A C 1
ATOM 916 O O . ASP A 1 137 ? -4.906 43.454 -12.001 1.00 40.06 137 ASP A O 1
ATOM 920 N N . ASP A 1 138 ? -6.786 43.158 -13.243 1.00 44.44 138 ASP A N 1
ATOM 921 C CA . ASP A 1 138 ? -6.786 44.159 -14.325 1.00 44.44 138 ASP A CA 1
ATOM 922 C C . ASP A 1 138 ? -5.508 44.604 -15.084 1.00 44.44 138 ASP A C 1
ATOM 924 O O . ASP A 1 138 ? -4.645 45.311 -14.560 1.00 44.44 138 ASP A O 1
ATOM 928 N N . ASN A 1 139 ? -5.497 44.408 -16.419 1.00 44.47 139 ASN A N 1
ATOM 929 C CA . ASN A 1 139 ? -5.930 45.438 -17.399 1.00 44.47 139 ASN A CA 1
ATOM 930 C C . ASN A 1 139 ? -5.583 45.130 -18.885 1.00 44.47 139 ASN A C 1
ATOM 932 O O . ASN A 1 139 ? -4.462 44.766 -19.231 1.00 44.47 139 ASN A O 1
ATOM 936 N N . ASP A 1 140 ? -6.554 45.459 -19.752 1.00 45.22 140 ASP A N 1
ATOM 937 C CA . ASP A 1 140 ? -6.445 45.996 -21.125 1.00 45.22 140 ASP A CA 1
ATOM 938 C C . ASP A 1 140 ? -5.964 45.139 -22.321 1.00 45.22 140 ASP A C 1
ATOM 940 O O . ASP A 1 140 ? -4.776 45.094 -22.642 1.00 45.22 140 ASP A O 1
ATOM 944 N N . LYS A 1 141 ? -6.913 44.718 -23.184 1.00 43.62 141 LYS A N 1
ATOM 945 C CA . LYS A 1 141 ? -7.200 45.407 -24.474 1.00 43.62 141 LYS A CA 1
ATOM 946 C C . LYS A 1 141 ? -8.290 44.726 -25.331 1.00 43.62 141 LYS A C 1
ATOM 948 O O . LYS A 1 141 ? -8.114 43.629 -25.834 1.00 43.62 141 LYS A O 1
ATOM 953 N N . ALA A 1 142 ? -9.353 45.501 -25.563 1.00 46.53 142 ALA A N 1
ATOM 954 C CA . ALA A 1 142 ? -10.031 45.814 -26.831 1.00 46.53 142 ALA A CA 1
ATOM 955 C C . ALA A 1 142 ? -10.252 44.743 -27.929 1.00 46.53 142 ALA A C 1
ATOM 957 O O . ALA A 1 142 ? -9.307 44.295 -28.568 1.00 46.53 142 ALA A O 1
ATOM 958 N N . GLY A 1 143 ? -11.519 44.625 -28.363 1.00 40.09 143 GLY A N 1
ATOM 959 C CA . GLY A 1 143 ? -11.834 44.720 -29.798 1.00 40.09 143 GLY A CA 1
ATOM 960 C C . GLY A 1 143 ? -12.996 43.874 -30.335 1.00 40.09 143 GLY A C 1
ATOM 961 O O . GLY A 1 143 ? -12.818 42.688 -30.566 1.00 40.09 143 GLY A O 1
ATOM 962 N N . GLY A 1 144 ? -14.104 44.543 -30.693 1.00 39.53 144 GLY A N 1
ATOM 963 C CA . GLY A 1 144 ? -15.098 44.103 -31.697 1.00 39.53 144 GLY A CA 1
ATOM 964 C C . GLY A 1 144 ? -16.141 43.098 -31.188 1.00 39.53 144 GLY A C 1
ATOM 965 O O . GLY A 1 144 ? -15.806 42.155 -30.500 1.00 39.53 144 GLY A O 1
ATOM 966 N N . GLY A 1 145 ? -17.440 43.201 -31.457 1.00 44.84 145 GLY A N 1
ATOM 967 C CA . GLY A 1 145 ? -18.172 43.969 -32.455 1.00 44.84 145 GLY A CA 1
ATOM 968 C C . GLY A 1 145 ? -19.288 43.083 -33.026 1.00 44.84 145 GLY A C 1
ATOM 969 O O . GLY A 1 145 ? -18.993 42.068 -33.643 1.00 44.84 145 GLY A O 1
ATOM 970 N N . GLY A 1 146 ? -20.543 43.513 -32.854 1.00 40.66 146 GLY A N 1
ATOM 971 C CA . GLY A 1 146 ? -21.743 42.972 -33.512 1.00 40.66 146 GLY A CA 1
ATOM 972 C C . GLY A 1 146 ? -22.518 41.957 -32.666 1.00 40.66 146 GLY A C 1
ATOM 973 O O . GLY A 1 146 ? -21.924 41.210 -31.906 1.00 40.66 146 GLY A O 1
ATOM 974 N N . THR A 1 147 ? -23.841 41.846 -32.705 1.00 50.50 147 THR A N 1
ATOM 975 C CA . THR A 1 147 ? -24.931 42.523 -33.421 1.00 50.50 147 THR A CA 1
ATOM 976 C C . THR A 1 147 ? -26.219 42.005 -32.750 1.00 50.50 147 THR A C 1
ATOM 978 O O . THR A 1 147 ? -26.256 40.866 -32.294 1.00 50.50 147 THR A O 1
ATOM 981 N N . GLU A 1 148 ? -27.238 42.859 -32.659 1.00 49.31 148 GLU A N 1
ATOM 982 C CA . GLU A 1 148 ? -28.620 42.626 -32.177 1.00 49.31 148 GLU A CA 1
ATOM 983 C C . GLU A 1 148 ? -29.281 41.385 -32.849 1.00 49.31 148 GLU A C 1
ATOM 985 O O . GLU A 1 148 ? -28.817 40.968 -33.904 1.00 49.31 148 GLU A O 1
ATOM 990 N N . THR A 1 149 ? -30.332 40.685 -32.390 1.00 49.50 149 THR A N 1
ATOM 991 C CA . THR A 1 149 ? -31.684 40.975 -31.828 1.00 49.50 149 THR A CA 1
ATOM 992 C C . THR A 1 149 ? -32.378 39.571 -31.657 1.00 49.50 149 THR A C 1
ATOM 994 O O . THR A 1 149 ? -31.733 38.572 -31.976 1.00 49.50 149 THR A O 1
ATOM 997 N N . PRO A 1 150 ? -33.700 39.384 -31.411 1.00 60.25 150 PRO A N 1
ATOM 998 C CA . PRO A 1 150 ? -34.648 39.947 -30.448 1.00 60.25 150 PRO A CA 1
ATOM 999 C C . PRO A 1 150 ? -35.231 38.905 -29.456 1.00 60.25 150 PRO A C 1
ATOM 1001 O O . PRO A 1 150 ? -35.240 37.696 -29.672 1.00 60.25 150 PRO A O 1
ATOM 1004 N N . THR A 1 151 ? -35.834 39.454 -28.404 1.00 53.44 151 THR A N 1
ATOM 1005 C CA . THR A 1 151 ? -36.834 38.882 -27.495 1.00 53.44 151 THR A CA 1
ATOM 1006 C C . THR A 1 151 ? -37.987 38.156 -28.205 1.00 53.44 151 THR A C 1
ATOM 1008 O O . THR A 1 151 ? -38.589 38.704 -29.128 1.00 53.44 151 THR A O 1
ATOM 1011 N N . SER A 1 152 ? -38.376 36.987 -27.685 1.00 56.66 152 SER A N 1
ATOM 1012 C CA . SER A 1 152 ? -39.719 36.420 -27.863 1.00 56.66 152 SER A CA 1
ATOM 1013 C C . SER A 1 152 ? -40.242 35.945 -26.510 1.00 56.66 152 SER A C 1
ATOM 1015 O O . SER A 1 152 ? -39.829 34.910 -25.994 1.00 56.66 152 SER A O 1
ATOM 1017 N N . GLU A 1 153 ? -41.141 36.738 -25.936 1.00 55.03 153 GLU A N 1
ATOM 1018 C CA . GLU A 1 153 ? -41.966 36.372 -24.789 1.00 55.03 153 GLU A CA 1
ATOM 1019 C C . GLU A 1 153 ? -43.071 35.415 -25.250 1.00 55.03 153 GLU A C 1
ATOM 1021 O O . GLU A 1 153 ? -43.752 35.679 -26.243 1.00 55.03 153 GLU A O 1
ATOM 1026 N N . GLN A 1 154 ? -43.290 34.332 -24.506 1.00 55.66 154 GLN A N 1
ATOM 1027 C CA . GLN A 1 154 ? -44.534 33.575 -24.586 1.00 55.66 154 GLN A CA 1
ATOM 1028 C C . GLN A 1 154 ? -45.028 33.256 -23.164 1.00 55.66 154 GLN A C 1
ATOM 1030 O O . GLN A 1 154 ? -44.286 32.659 -22.383 1.00 55.66 154 GLN A O 1
ATOM 1035 N N . PRO A 1 155 ? -46.257 33.666 -22.803 1.00 63.56 155 PRO A N 1
ATOM 1036 C CA . PRO A 1 155 ? -46.844 33.381 -21.503 1.00 63.56 155 PRO A CA 1
ATOM 1037 C C . PRO A 1 155 ? -47.424 31.963 -21.491 1.00 63.56 155 PRO A C 1
ATOM 1039 O O . PRO A 1 155 ? -48.195 31.604 -22.381 1.00 63.56 155 PRO A O 1
ATOM 1042 N N . THR A 1 156 ? -47.081 31.176 -20.469 1.00 56.59 156 THR A N 1
ATOM 1043 C CA . THR A 1 156 ? -47.757 29.904 -20.176 1.00 56.59 156 THR A CA 1
ATOM 1044 C C . THR A 1 156 ? -48.291 29.944 -18.748 1.00 56.59 156 THR A C 1
ATOM 1046 O O . THR A 1 156 ? -47.632 30.444 -17.838 1.00 56.59 156 THR A O 1
ATOM 1049 N N . GLU A 1 157 ? -49.536 29.507 -18.616 1.00 59.53 157 GLU A N 1
ATOM 1050 C CA . GLU A 1 157 ? -50.414 29.598 -17.452 1.00 59.53 157 GLU A CA 1
ATOM 1051 C C . GLU A 1 157 ? -49.858 28.874 -16.209 1.00 59.53 157 GLU A C 1
ATOM 1053 O O . GLU A 1 157 ? -49.228 27.823 -16.346 1.00 59.53 157 GLU A O 1
ATOM 1058 N N . PRO A 1 158 ? -50.122 29.376 -14.988 1.00 59.78 158 PRO A N 1
ATOM 1059 C CA . PRO A 1 158 ? -49.821 28.640 -13.769 1.00 59.78 158 PRO A CA 1
ATOM 1060 C C . PRO A 1 158 ? -50.852 27.519 -13.589 1.00 59.78 158 PRO A C 1
ATOM 1062 O O . PRO A 1 158 ? -52.045 27.777 -13.439 1.00 59.78 158 PRO A O 1
ATOM 1065 N N . THR A 1 159 ? -50.393 26.269 -13.611 1.00 59.44 159 THR A N 1
ATOM 1066 C CA . THR A 1 159 ? -51.169 25.140 -13.088 1.00 59.44 159 THR A CA 1
ATOM 1067 C C . THR A 1 159 ? -50.761 24.955 -11.632 1.00 59.44 159 THR A C 1
ATOM 1069 O O . THR A 1 159 ? -49.599 24.673 -11.348 1.00 59.44 159 THR A O 1
ATOM 1072 N N . ASP A 1 160 ? -51.709 25.179 -10.723 1.00 52.84 160 ASP A N 1
ATOM 1073 C CA . ASP A 1 160 ? -51.577 24.906 -9.292 1.00 52.84 160 ASP A CA 1
ATOM 1074 C C . ASP A 1 160 ? -51.447 23.389 -9.071 1.00 52.84 160 ASP A C 1
ATOM 1076 O O . ASP A 1 160 ? -52.445 22.676 -8.947 1.00 52.84 160 ASP A O 1
ATOM 1080 N N . ASP A 1 161 ? -50.211 22.888 -9.049 1.00 57.62 161 ASP A N 1
ATOM 1081 C CA . ASP A 1 161 ? -49.903 21.541 -8.567 1.00 57.62 161 ASP A CA 1
ATOM 1082 C C . ASP A 1 161 ? -49.938 21.537 -7.024 1.00 57.62 161 ASP A C 1
ATOM 1084 O O . ASP A 1 161 ? -49.378 22.442 -6.387 1.00 57.62 161 ASP A O 1
ATOM 1088 N N . PRO A 1 162 ? -50.602 20.558 -6.379 1.00 63.94 162 PRO A N 1
ATOM 1089 C CA . PRO A 1 162 ? -50.668 20.479 -4.929 1.00 63.94 162 PRO A CA 1
ATOM 1090 C C . PRO A 1 162 ? -49.263 20.310 -4.351 1.00 63.94 162 PRO A C 1
ATOM 1092 O O . PRO A 1 162 ? -48.543 19.367 -4.668 1.00 63.94 162 PRO A O 1
ATOM 1095 N N . THR A 1 163 ? -48.893 21.233 -3.465 1.00 63.81 163 THR A N 1
ATOM 1096 C CA . THR A 1 163 ? -47.650 21.195 -2.695 1.00 63.81 163 THR A CA 1
ATOM 1097 C C . THR A 1 163 ? -47.538 19.840 -1.984 1.00 63.81 163 THR A C 1
ATOM 1099 O O . THR A 1 163 ? -48.380 19.556 -1.122 1.00 63.81 163 THR A O 1
ATOM 1102 N N . PRO A 1 164 ? -46.549 18.985 -2.312 1.00 67.00 164 PRO A N 1
ATOM 1103 C CA . PRO A 1 164 ? -46.331 17.765 -1.556 1.00 67.00 164 PRO A CA 1
ATOM 1104 C C . PRO A 1 164 ? -46.004 18.167 -0.119 1.00 67.00 164 PRO A C 1
ATOM 1106 O O . PRO A 1 164 ? -45.136 19.003 0.137 1.00 67.00 164 PRO A O 1
ATOM 1109 N N . THR A 1 165 ? -46.769 17.623 0.824 1.00 64.38 165 THR A N 1
ATOM 1110 C CA . THR A 1 165 ? -46.442 17.726 2.246 1.00 64.38 165 THR A CA 1
ATOM 1111 C C . THR A 1 165 ? -45.038 17.146 2.422 1.00 64.38 165 THR A C 1
ATOM 1113 O O . THR A 1 165 ? -44.814 16.045 1.920 1.00 64.38 165 THR A O 1
ATOM 1116 N N . PRO A 1 166 ? -44.088 17.861 3.053 1.00 66.25 166 PRO A N 1
ATOM 1117 C CA . PRO A 1 166 ? -42.763 17.311 3.283 1.00 66.25 166 PRO A CA 1
ATOM 1118 C C . PRO A 1 166 ? -42.927 16.051 4.129 1.00 66.25 166 PRO A C 1
ATOM 1120 O O . PRO A 1 166 ? -43.401 16.125 5.267 1.00 66.25 166 PRO A O 1
ATOM 1123 N N . ASP A 1 167 ? -42.591 14.901 3.545 1.00 63.00 167 ASP A N 1
ATOM 1124 C CA . ASP A 1 167 ? -42.387 13.685 4.318 1.00 63.00 167 ASP A CA 1
ATOM 1125 C C . ASP A 1 167 ? -41.355 14.014 5.404 1.00 63.00 167 ASP A C 1
ATOM 1127 O O . ASP A 1 167 ? -40.373 14.711 5.117 1.00 63.00 167 ASP A O 1
ATOM 1131 N N . PRO A 1 168 ? -41.582 13.597 6.661 1.00 59.44 168 PRO A N 1
ATOM 1132 C CA . PRO A 1 168 ? -40.600 13.803 7.707 1.00 59.44 168 PRO A CA 1
ATOM 1133 C C . PRO A 1 168 ? -39.307 13.135 7.249 1.00 59.44 168 PRO A C 1
ATOM 1135 O O . PRO A 1 168 ? -39.254 11.914 7.116 1.00 59.44 168 PRO A O 1
ATOM 1138 N N . THR A 1 169 ? -38.276 13.941 6.983 1.00 59.69 169 THR A N 1
ATOM 1139 C CA . THR A 1 169 ? -36.915 13.442 6.801 1.00 59.69 169 THR A CA 1
ATOM 1140 C C . THR A 1 169 ? -36.627 12.528 7.985 1.00 59.69 169 THR A C 1
ATOM 1142 O O . THR A 1 169 ? -36.718 13.014 9.122 1.00 59.69 169 THR A O 1
ATOM 1145 N N . PRO A 1 170 ? -36.348 11.229 7.763 1.00 53.84 170 PRO A N 1
ATOM 1146 C CA . PRO A 1 170 ? -35.870 10.380 8.834 1.00 53.84 170 PRO A CA 1
ATOM 1147 C C . PRO A 1 170 ? -34.655 11.092 9.414 1.00 53.84 170 PRO A C 1
ATOM 1149 O O . PRO A 1 170 ? -33.703 11.428 8.714 1.00 53.84 170 PRO A O 1
ATOM 1152 N N . THR A 1 171 ? -34.765 11.469 10.683 1.00 52.75 171 THR A N 1
ATOM 1153 C CA . THR A 1 171 ? -33.587 11.845 11.444 1.00 52.75 171 THR A CA 1
ATOM 1154 C C . THR A 1 171 ? -32.907 10.515 11.686 1.00 52.75 171 THR A C 1
ATOM 1156 O O . THR A 1 171 ? -33.321 9.776 12.578 1.00 52.75 171 THR A O 1
ATOM 1159 N N . ASP A 1 172 ? -31.983 10.161 10.795 1.00 50.59 172 ASP A N 1
ATOM 1160 C CA . ASP A 1 172 ? -31.042 9.077 11.019 1.00 50.59 172 ASP A CA 1
ATOM 1161 C C . ASP A 1 172 ? -30.197 9.516 12.214 1.00 50.59 172 ASP A C 1
ATOM 1163 O O . ASP A 1 172 ? -29.155 10.152 12.070 1.00 50.59 172 ASP A O 1
ATOM 1167 N N . ASP A 1 173 ? -30.720 9.276 13.421 1.00 54.53 173 ASP A N 1
ATOM 1168 C CA . ASP A 1 173 ? -29.885 9.233 14.608 1.00 54.53 173 ASP A CA 1
ATOM 1169 C C . ASP A 1 173 ? -28.806 8.206 14.259 1.00 54.53 173 ASP A C 1
ATOM 1171 O O . ASP A 1 173 ? -29.163 7.053 13.968 1.00 54.53 173 ASP A O 1
ATOM 1175 N N . PRO A 1 174 ? -27.523 8.612 14.181 1.00 59.88 174 PRO A N 1
ATOM 1176 C CA . PRO A 1 174 ? -26.460 7.695 13.831 1.00 59.88 174 PRO A CA 1
ATOM 1177 C C . PRO A 1 174 ? -26.562 6.558 14.832 1.00 59.88 174 PRO A C 1
ATOM 1179 O O . PRO A 1 174 ? -26.423 6.755 16.042 1.00 59.88 174 PRO A O 1
ATOM 1182 N N . THR A 1 175 ? -26.927 5.381 14.331 1.00 53.97 175 THR A N 1
ATOM 1183 C CA . THR A 1 175 ? -26.954 4.176 15.140 1.00 53.97 175 THR A CA 1
ATOM 1184 C C . THR A 1 175 ? -25.492 3.871 15.386 1.00 53.97 175 THR A C 1
ATOM 1186 O O . THR A 1 175 ? -24.862 3.174 14.601 1.00 53.97 175 THR A O 1
ATOM 1189 N N . ILE A 1 176 ? -24.933 4.489 16.427 1.00 57.03 176 ILE A N 1
ATOM 1190 C CA . ILE A 1 176 ? -23.648 4.102 16.983 1.00 57.03 176 ILE A CA 1
ATOM 1191 C C . ILE A 1 176 ? -23.817 2.607 17.238 1.00 57.03 176 ILE A C 1
ATOM 1193 O O . ILE A 1 176 ? -24.730 2.212 17.975 1.00 57.03 176 ILE A O 1
ATOM 1197 N N . GLY A 1 177 ? -23.037 1.786 16.529 1.00 57.53 177 GLY A N 1
ATOM 1198 C CA . GLY A 1 177 ? -23.011 0.342 16.729 1.00 57.53 177 GLY A CA 1
ATOM 1199 C C . GLY A 1 177 ? -22.908 0.032 18.222 1.00 57.53 177 GLY A C 1
ATOM 1200 O O . GLY A 1 177 ? -22.491 0.880 19.014 1.00 57.53 177 GLY A O 1
ATOM 1201 N N . GLY A 1 178 ? -23.340 -1.161 18.643 1.00 67.19 178 GLY A N 1
ATOM 1202 C CA . GLY A 1 178 ? -23.170 -1.565 20.045 1.00 67.19 178 GLY A CA 1
ATOM 1203 C C . GLY A 1 178 ? -21.738 -1.276 20.511 1.00 67.19 178 GLY A C 1
ATOM 1204 O O . GLY A 1 178 ? -20.834 -1.335 19.685 1.00 67.19 178 GLY A O 1
ATOM 1205 N N . GLU A 1 179 ? -21.540 -0.946 21.793 1.00 77.50 179 GLU A N 1
ATOM 1206 C CA . GLU A 1 179 ? -20.290 -0.378 22.353 1.00 77.50 179 GLU A CA 1
ATOM 1207 C C . GLU A 1 179 ? -18.996 -1.166 22.036 1.00 77.50 179 GLU A C 1
ATOM 1209 O O . GLU A 1 179 ? -17.906 -0.648 22.266 1.00 77.50 179 GLU A O 1
ATOM 1214 N N . ASP A 1 180 ? -19.112 -2.356 21.444 1.00 92.12 180 ASP A N 1
ATOM 1215 C CA . ASP A 1 180 ? -18.035 -3.269 21.068 1.00 92.12 180 ASP A CA 1
ATOM 1216 C C . ASP A 1 180 ? -17.811 -3.424 19.542 1.00 92.12 180 ASP A C 1
ATOM 1218 O O . ASP A 1 180 ? -16.978 -4.242 19.157 1.00 92.12 180 ASP A O 1
ATOM 1222 N N . GLN A 1 181 ? -18.553 -2.723 18.669 1.00 96.31 181 GLN A N 1
ATOM 1223 C CA . GLN A 1 181 ? -18.443 -2.811 17.199 1.00 96.31 181 GLN A CA 1
ATOM 1224 C C . GLN A 1 181 ? -17.688 -1.615 16.600 1.00 96.31 181 GLN A C 1
ATOM 1226 O O . GLN A 1 181 ? -17.905 -0.473 17.012 1.00 96.31 181 GLN A O 1
ATOM 1231 N N . ILE A 1 182 ? -16.858 -1.849 15.575 1.00 97.00 182 ILE A N 1
ATOM 1232 C CA . ILE A 1 182 ? -16.213 -0.748 14.843 1.00 97.00 182 ILE A CA 1
ATOM 1233 C C . ILE A 1 182 ? -17.255 0.172 14.174 1.00 97.00 182 ILE A C 1
ATOM 1235 O O . ILE A 1 182 ? -18.195 -0.336 13.551 1.00 97.00 182 ILE A O 1
ATOM 1239 N N . PRO A 1 183 ? -17.121 1.511 14.278 1.00 95.81 183 PRO A N 1
ATOM 1240 C CA . PRO A 1 183 ? -18.026 2.427 13.594 1.00 95.81 183 PRO A CA 1
ATOM 1241 C C . PRO A 1 183 ? -17.991 2.232 12.075 1.00 95.81 183 PRO A C 1
ATOM 1243 O O . PRO A 1 183 ? -16.920 2.153 11.469 1.00 95.81 183 PRO A O 1
ATOM 1246 N N . THR A 1 184 ? -19.167 2.162 11.449 1.00 95.56 184 THR A N 1
ATOM 1247 C CA . THR A 1 184 ? -19.307 1.888 10.010 1.00 95.56 184 THR A CA 1
ATOM 1248 C C . THR A 1 184 ? -18.603 2.938 9.149 1.00 95.56 184 THR A C 1
ATOM 1250 O O . THR A 1 184 ? -18.092 2.612 8.085 1.00 95.56 184 THR A O 1
ATOM 1253 N N . GLU A 1 185 ? -18.517 4.184 9.611 1.00 95.88 185 GLU A N 1
ATOM 1254 C CA . GLU A 1 185 ? -17.804 5.272 8.936 1.00 95.88 185 GLU A CA 1
ATOM 1255 C C . GLU A 1 185 ? -16.285 5.058 8.820 1.00 95.88 185 GLU A C 1
ATOM 1257 O O . GLU A 1 185 ? -15.647 5.697 7.987 1.00 95.88 185 GLU A O 1
ATOM 1262 N N . MET A 1 186 ? -15.705 4.165 9.630 1.00 97.38 186 MET A N 1
ATOM 1263 C CA . MET A 1 186 ? -14.291 3.795 9.544 1.00 97.38 186 MET A CA 1
ATOM 1264 C C . MET A 1 186 ? -14.045 2.626 8.583 1.00 97.38 186 MET A C 1
ATOM 1266 O O . MET A 1 186 ? -12.914 2.441 8.144 1.00 97.38 186 MET A O 1
ATOM 1270 N N . VAL A 1 187 ? -15.070 1.838 8.245 1.00 97.88 187 VAL A N 1
ATOM 1271 C CA . VAL A 1 187 ? -14.933 0.665 7.368 1.00 97.88 187 VAL A CA 1
ATOM 1272 C C . VAL A 1 187 ? -14.567 1.113 5.954 1.00 97.88 187 VAL A C 1
ATOM 1274 O O . VAL A 1 187 ? -15.203 1.995 5.379 1.00 97.88 187 VAL A O 1
ATOM 1277 N N . GLY A 1 188 ? -13.542 0.488 5.381 1.00 97.88 188 GLY A N 1
ATOM 1278 C CA . GLY A 1 188 ? -12.997 0.847 4.076 1.00 97.88 188 GLY A CA 1
ATOM 1279 C C . GLY A 1 188 ? -11.475 0.787 4.044 1.00 97.88 188 GLY A C 1
ATOM 1280 O O . GLY A 1 188 ? -10.830 0.375 5.004 1.00 97.88 188 GLY A O 1
ATOM 1281 N N . ALA A 1 189 ? -10.896 1.193 2.917 1.00 98.56 189 ALA A N 1
ATOM 1282 C CA . ALA A 1 189 ? -9.454 1.340 2.783 1.00 98.56 189 ALA A CA 1
ATOM 1283 C C . ALA A 1 189 ? -9.061 2.809 2.946 1.00 98.56 189 ALA A C 1
ATOM 1285 O O . ALA A 1 189 ? -9.701 3.697 2.384 1.00 98.56 189 ALA A O 1
ATOM 1286 N N . TRP A 1 190 ? -8.000 3.046 3.703 1.00 98.62 190 TRP A N 1
ATOM 1287 C CA . TRP A 1 190 ? -7.476 4.362 4.035 1.00 98.62 190 TRP A CA 1
ATOM 1288 C C . TRP A 1 190 ? -5.997 4.415 3.704 1.00 98.62 190 TRP A C 1
ATOM 1290 O O . TRP A 1 190 ? -5.276 3.445 3.927 1.00 98.62 190 TRP A O 1
ATOM 1300 N N . GLU A 1 191 ? -5.533 5.550 3.206 1.00 98.44 191 GLU A N 1
ATOM 1301 C CA . GLU A 1 191 ? -4.146 5.745 2.808 1.00 98.44 191 GLU A CA 1
ATOM 1302 C C . GLU A 1 191 ? -3.608 7.121 3.190 1.00 98.44 191 GLU A C 1
ATOM 1304 O O . GLU A 1 191 ? -4.350 8.099 3.307 1.00 98.44 191 GLU A O 1
ATOM 1309 N N . GLY A 1 192 ? -2.298 7.194 3.413 1.00 97.56 192 GLY A N 1
ATOM 1310 C CA . GLY A 1 192 ? -1.622 8.441 3.737 1.00 97.56 192 GLY A CA 1
ATOM 1311 C C . GLY A 1 192 ? -0.106 8.309 3.726 1.00 97.56 192 GLY A C 1
ATOM 1312 O O . GLY A 1 192 ? 0.454 7.241 3.979 1.00 97.56 192 GLY A O 1
ATOM 1313 N N . GLU A 1 193 ? 0.566 9.423 3.447 1.00 96.62 193 GLU A N 1
ATOM 1314 C CA . GLU A 1 193 ? 1.997 9.549 3.699 1.00 96.62 193 GLU A CA 1
ATOM 1315 C C . GLU A 1 193 ? 2.241 9.923 5.160 1.00 96.62 193 GLU A C 1
ATOM 1317 O O . GLU A 1 193 ? 1.504 10.693 5.783 1.00 96.62 193 GLU A O 1
ATOM 1322 N N . MET A 1 194 ? 3.301 9.353 5.706 1.00 95.06 194 MET A N 1
ATOM 1323 C CA . MET A 1 194 ? 3.706 9.501 7.089 1.00 95.06 194 MET A CA 1
ATOM 1324 C C . MET A 1 194 ? 5.079 10.157 7.123 1.00 95.06 194 MET A C 1
ATOM 1326 O O . MET A 1 194 ? 5.906 9.946 6.235 1.00 95.06 194 MET A O 1
ATOM 1330 N N . THR A 1 195 ? 5.343 10.957 8.152 1.00 91.81 195 THR A N 1
ATOM 1331 C CA . THR A 1 195 ? 6.676 11.515 8.393 1.00 91.81 195 THR A CA 1
ATOM 1332 C C . THR A 1 195 ? 7.026 11.362 9.863 1.00 91.81 195 THR A C 1
ATOM 1334 O O . THR A 1 195 ? 6.286 11.811 10.739 1.00 91.81 195 THR A O 1
ATOM 1337 N N . SER A 1 196 ? 8.160 10.725 10.151 1.00 88.56 196 SER A N 1
ATOM 1338 C CA . SER A 1 196 ? 8.649 10.577 11.518 1.00 88.56 196 SER A CA 1
ATOM 1339 C C . SER A 1 196 ? 9.123 11.930 12.050 1.00 88.56 196 SER A C 1
ATOM 1341 O O . SER A 1 196 ? 9.464 12.849 11.304 1.00 88.56 196 SER A O 1
ATOM 1343 N N . SER A 1 197 ? 9.265 12.040 13.370 1.00 85.81 197 SER A N 1
ATOM 1344 C CA . SER A 1 197 ? 9.929 13.201 13.984 1.00 85.81 197 SER A CA 1
ATOM 1345 C C . SER A 1 197 ? 11.387 13.405 13.532 1.00 85.81 197 SER A C 1
ATOM 1347 O O . SER A 1 197 ? 11.948 14.480 13.750 1.00 85.81 197 SER A O 1
ATOM 1349 N N . GLN A 1 198 ? 12.005 12.390 12.916 1.00 88.44 198 GLN A N 1
ATOM 1350 C CA . GLN A 1 198 ? 13.362 12.437 12.367 1.00 88.44 198 GLN A CA 1
ATOM 1351 C C . GLN A 1 198 ? 13.384 12.808 10.874 1.00 88.44 198 GLN A C 1
ATOM 1353 O O . GLN A 1 198 ? 14.459 13.066 10.339 1.00 88.44 198 GLN A O 1
ATOM 1358 N N . GLY A 1 199 ? 12.213 12.917 10.235 1.00 89.19 199 GLY A N 1
ATOM 1359 C CA . GLY A 1 199 ? 12.061 13.272 8.825 1.00 89.19 199 GLY A CA 1
ATOM 1360 C C . GLY A 1 199 ? 11.993 12.080 7.872 1.00 89.19 199 GLY A C 1
ATOM 1361 O O . GLY A 1 199 ? 11.937 12.300 6.668 1.00 89.19 199 GLY A O 1
ATOM 1362 N N . ASP A 1 200 ? 11.983 10.845 8.381 1.00 91.19 200 ASP A N 1
ATOM 1363 C CA . ASP A 1 200 ? 11.796 9.660 7.540 1.00 91.19 200 ASP A CA 1
ATOM 1364 C C . ASP A 1 200 ? 10.363 9.626 7.021 1.00 91.19 200 ASP A C 1
ATOM 1366 O O . ASP A 1 200 ? 9.424 9.802 7.801 1.00 91.19 200 ASP A O 1
ATOM 1370 N N . THR A 1 201 ? 10.194 9.373 5.728 1.00 94.25 201 THR A N 1
ATOM 1371 C CA . THR A 1 201 ? 8.885 9.286 5.080 1.00 94.25 201 THR A CA 1
ATOM 1372 C C . THR A 1 201 ? 8.567 7.856 4.678 1.00 94.25 201 THR A C 1
ATOM 1374 O O . THR A 1 201 ? 9.442 7.113 4.236 1.00 94.25 201 THR A O 1
ATOM 1377 N N . TRP A 1 202 ? 7.306 7.466 4.816 1.00 97.00 202 TRP A N 1
ATOM 1378 C CA . TRP A 1 202 ? 6.793 6.191 4.317 1.00 97.00 202 TRP A CA 1
ATOM 1379 C C . TRP A 1 202 ? 5.326 6.341 3.936 1.00 97.00 202 TRP A C 1
ATOM 1381 O O . TRP A 1 202 ? 4.677 7.325 4.294 1.00 97.00 202 TRP A O 1
ATOM 1391 N N . PHE A 1 203 ? 4.801 5.365 3.208 1.00 98.25 203 PHE A N 1
ATOM 1392 C CA . PHE A 1 203 ? 3.381 5.303 2.889 1.00 98.25 203 PHE A CA 1
ATOM 1393 C C . PHE A 1 203 ? 2.693 4.244 3.746 1.00 98.25 203 PHE A C 1
ATOM 1395 O O . PHE A 1 203 ? 3.244 3.166 3.971 1.00 98.25 203 PHE A O 1
ATOM 1402 N N . GLN A 1 204 ? 1.495 4.560 4.226 1.00 98.44 204 GLN A N 1
ATOM 1403 C CA . GLN A 1 204 ? 0.664 3.663 5.013 1.00 98.44 204 GLN A CA 1
ATOM 1404 C C . GLN A 1 204 ? -0.668 3.455 4.302 1.00 98.44 204 GLN A C 1
ATOM 1406 O O . GLN A 1 204 ? -1.338 4.425 3.944 1.00 98.44 204 GLN A O 1
ATOM 1411 N N . ARG A 1 205 ? -1.084 2.194 4.183 1.00 98.50 205 ARG A N 1
ATOM 1412 C CA . ARG A 1 205 ? -2.463 1.809 3.874 1.00 98.50 205 ARG A CA 1
ATOM 1413 C C . ARG A 1 205 ? -3.040 0.987 5.021 1.00 98.50 205 ARG A C 1
ATOM 1415 O O . ARG A 1 205 ? -2.334 0.164 5.599 1.00 98.50 205 ARG A O 1
ATOM 1422 N N . ILE A 1 206 ? -4.306 1.217 5.351 1.00 98.62 206 ILE A N 1
ATOM 1423 C CA . ILE A 1 206 ? -5.065 0.475 6.361 1.00 98.62 206 ILE A CA 1
ATOM 1424 C C . ILE A 1 206 ? -6.401 0.081 5.742 1.00 98.62 206 ILE A C 1
ATOM 1426 O O . ILE A 1 206 ? -7.194 0.934 5.353 1.00 98.62 206 ILE A O 1
ATOM 1430 N N . GLU A 1 207 ? -6.653 -1.214 5.662 1.00 98.62 207 GLU A N 1
ATOM 1431 C CA . GLU A 1 207 ? -7.923 -1.786 5.238 1.00 98.62 207 GLU A CA 1
ATOM 1432 C C . GLU A 1 207 ? -8.697 -2.219 6.473 1.00 98.62 207 GLU A C 1
ATOM 1434 O O . GLU A 1 207 ? -8.223 -3.051 7.237 1.00 98.62 207 GLU A O 1
ATOM 1439 N N . ILE A 1 208 ? -9.867 -1.626 6.685 1.00 98.50 208 ILE A N 1
ATOM 1440 C CA . ILE A 1 208 ? -10.711 -1.817 7.859 1.00 98.50 208 ILE A CA 1
ATOM 1441 C C . ILE A 1 208 ? -11.975 -2.553 7.428 1.00 98.50 208 ILE A C 1
ATOM 1443 O O . ILE A 1 208 ? -12.729 -2.077 6.578 1.00 98.50 208 ILE A O 1
ATOM 1447 N N . SER A 1 209 ? -12.218 -3.700 8.049 1.00 98.25 209 SER A N 1
ATOM 1448 C CA . SER A 1 209 ? -13.420 -4.515 7.892 1.00 98.25 209 SER A CA 1
ATOM 1449 C C . SER A 1 209 ? -14.359 -4.355 9.090 1.00 98.25 209 SER A C 1
ATOM 1451 O O . SER A 1 209 ? -13.963 -3.898 10.162 1.00 98.25 209 SER A O 1
ATOM 1453 N N . GLU A 1 210 ? -15.630 -4.712 8.907 1.00 97.31 210 GLU A N 1
ATOM 1454 C CA . GLU A 1 210 ? -16.582 -4.783 10.016 1.00 97.31 210 GLU A CA 1
ATOM 1455 C C . GLU A 1 210 ? -16.177 -5.880 11.011 1.00 97.31 210 GLU A C 1
ATOM 1457 O O . GLU A 1 210 ? -15.827 -6.992 10.617 1.00 97.31 210 GLU A O 1
ATOM 1462 N N . GLY A 1 211 ? -16.308 -5.602 12.306 1.00 97.12 211 GLY A N 1
ATOM 1463 C CA . GLY A 1 211 ? -16.091 -6.598 13.350 1.00 97.12 211 GLY A CA 1
ATOM 1464 C C . GLY A 1 211 ? -16.324 -6.055 14.752 1.00 97.12 211 GLY A C 1
ATOM 1465 O O . GLY A 1 211 ? -16.691 -4.888 14.936 1.00 97.12 211 GLY A O 1
ATOM 1466 N N . TYR A 1 212 ? -16.138 -6.934 15.732 1.00 97.00 212 TYR A N 1
ATOM 1467 C CA . TYR A 1 212 ? -16.324 -6.658 17.149 1.00 97.00 212 TYR A CA 1
ATOM 1468 C C . TYR A 1 212 ? -15.002 -6.726 17.911 1.00 97.00 212 TYR A C 1
ATOM 1470 O O . TYR A 1 212 ? -13.984 -7.205 17.417 1.00 97.00 212 TYR A O 1
ATOM 1478 N N . THR A 1 213 ? -15.010 -6.234 19.144 1.00 97.25 213 THR A N 1
ATOM 1479 C CA . THR A 1 213 ? -13.853 -6.308 20.035 1.00 97.25 213 THR A CA 1
ATOM 1480 C C . THR A 1 213 ? -13.387 -7.758 20.192 1.00 97.25 213 THR A C 1
ATOM 1482 O O . THR A 1 213 ? -14.172 -8.648 20.525 1.00 97.25 213 THR A O 1
ATOM 1485 N N . GLY A 1 214 ? -12.096 -7.989 19.962 1.00 96.88 214 GLY A N 1
ATOM 1486 C CA . GLY A 1 214 ? -11.465 -9.306 19.912 1.00 96.88 214 GLY A CA 1
ATOM 1487 C C . GLY A 1 214 ? -11.323 -9.897 18.505 1.00 96.88 214 GLY A C 1
ATOM 1488 O O . GLY A 1 214 ? -10.554 -10.846 18.347 1.00 96.88 214 GLY A O 1
ATOM 1489 N N . ASP A 1 215 ? -11.996 -9.341 17.495 1.00 98.31 215 ASP A N 1
ATOM 1490 C CA . ASP A 1 215 ? -11.827 -9.746 16.099 1.00 98.31 215 ASP A CA 1
ATOM 1491 C C . ASP A 1 215 ? -10.600 -9.069 15.475 1.00 98.31 215 ASP A C 1
ATOM 1493 O O . ASP A 1 215 ? -10.248 -7.937 15.816 1.00 98.31 215 ASP A O 1
ATOM 1497 N N . ILE A 1 216 ? -9.968 -9.757 14.521 1.00 98.25 216 ILE A N 1
ATOM 1498 C CA . ILE A 1 216 ? -9.007 -9.141 13.602 1.00 98.25 216 ILE A CA 1
ATOM 1499 C C . ILE A 1 216 ? -9.816 -8.382 12.558 1.00 98.25 216 ILE A C 1
ATOM 1501 O O . ILE A 1 216 ? -10.546 -9.003 11.786 1.00 98.25 216 ILE A O 1
ATOM 1505 N N . ILE A 1 217 ? -9.697 -7.060 12.551 1.00 98.31 217 ILE A N 1
ATOM 1506 C CA . ILE A 1 217 ? -10.530 -6.197 11.704 1.00 98.31 217 ILE A CA 1
ATOM 1507 C C . ILE A 1 217 ? -9.732 -5.366 10.713 1.00 98.31 217 ILE A C 1
ATOM 1509 O O . ILE A 1 217 ? -10.334 -4.795 9.804 1.00 98.31 217 ILE A O 1
ATOM 1513 N N . THR A 1 218 ? -8.412 -5.279 10.871 1.00 98.44 218 THR A N 1
ATOM 1514 C CA . THR A 1 218 ? -7.570 -4.510 9.960 1.00 98.44 218 THR A CA 1
ATOM 1515 C C . THR A 1 218 ? -6.517 -5.366 9.285 1.00 98.44 218 THR A C 1
ATOM 1517 O O . THR A 1 218 ? -5.997 -6.304 9.885 1.00 98.44 218 THR A O 1
ATOM 1520 N N . THR A 1 219 ? -6.169 -4.977 8.062 1.00 98.69 219 THR A N 1
ATOM 1521 C CA . THR A 1 219 ? -4.922 -5.342 7.387 1.00 98.69 219 THR A CA 1
ATOM 1522 C C . THR A 1 219 ? -4.195 -4.051 7.033 1.00 98.69 219 THR A C 1
ATOM 1524 O O . THR A 1 219 ? -4.787 -3.128 6.475 1.00 98.69 219 THR A O 1
ATOM 1527 N N . GLN A 1 220 ? -2.924 -3.946 7.394 1.00 98.56 220 GLN A N 1
ATOM 1528 C CA . GLN A 1 220 ? -2.125 -2.736 7.242 1.00 98.56 220 GLN A CA 1
ATOM 1529 C C . GLN A 1 220 ? -0.904 -3.007 6.379 1.00 98.56 220 GLN A C 1
ATOM 1531 O O . GLN A 1 220 ? -0.240 -4.025 6.552 1.00 98.56 220 GLN A O 1
ATOM 1536 N N . TYR A 1 221 ? -0.581 -2.060 5.504 1.00 98.69 221 TYR A N 1
ATOM 1537 C CA . TYR A 1 221 ? 0.585 -2.096 4.630 1.00 98.69 221 TYR A CA 1
ATOM 1538 C C . TYR A 1 221 ? 1.457 -0.872 4.897 1.00 98.69 221 TYR A C 1
ATOM 1540 O O . TYR A 1 221 ? 1.042 0.263 4.651 1.00 98.69 221 TYR A O 1
ATOM 1548 N N . THR A 1 222 ? 2.675 -1.106 5.374 1.00 98.56 222 THR A N 1
ATOM 1549 C CA . THR A 1 222 ? 3.677 -0.066 5.627 1.00 98.56 222 THR A CA 1
ATOM 1550 C C . THR A 1 222 ? 4.753 -0.142 4.550 1.00 98.56 222 THR A C 1
ATOM 1552 O O . THR A 1 222 ? 5.569 -1.066 4.554 1.00 98.56 222 THR A O 1
ATOM 1555 N N . VAL A 1 223 ? 4.768 0.824 3.630 1.00 98.44 223 VAL A N 1
ATOM 1556 C CA . VAL A 1 223 ? 5.718 0.892 2.509 1.00 98.44 223 VAL A CA 1
ATOM 1557 C C . VAL A 1 223 ? 6.858 1.837 2.851 1.00 98.44 223 VAL A C 1
ATOM 1559 O O . VAL A 1 223 ? 6.721 3.059 2.776 1.00 98.44 223 VAL A O 1
ATOM 1562 N N . LEU A 1 224 ? 8.005 1.263 3.192 1.00 97.50 224 LEU A N 1
ATOM 1563 C CA . LEU A 1 224 ? 9.271 1.974 3.314 1.00 97.50 224 LEU A CA 1
ATOM 1564 C C . LEU A 1 224 ? 10.050 1.892 1.993 1.00 97.50 224 LEU A C 1
ATOM 1566 O O . LEU A 1 224 ? 9.673 1.175 1.068 1.00 97.50 224 LEU A O 1
ATOM 1570 N N . ALA A 1 225 ? 11.186 2.583 1.927 1.00 96.56 225 ALA A N 1
ATOM 1571 C CA . ALA A 1 225 ? 12.047 2.644 0.745 1.00 96.56 225 ALA A CA 1
ATOM 1572 C C . ALA A 1 225 ? 12.443 1.281 0.151 1.00 96.56 225 ALA A C 1
ATOM 1574 O O . ALA A 1 225 ? 12.475 1.128 -1.062 1.00 96.56 225 ALA A O 1
ATOM 1575 N N . GLY A 1 226 ? 12.746 0.294 0.995 1.00 96.75 226 GLY A N 1
ATOM 1576 C CA . GLY A 1 226 ? 13.186 -1.040 0.566 1.00 96.75 226 GLY A CA 1
ATOM 1577 C C . GLY A 1 226 ? 12.499 -2.178 1.310 1.00 96.75 226 GLY A C 1
ATOM 1578 O O . GLY A 1 226 ? 12.983 -3.305 1.274 1.00 96.75 226 GLY A O 1
ATOM 1579 N N . THR A 1 227 ? 11.411 -1.871 2.017 1.00 98.06 227 THR A N 1
ATOM 1580 C CA . THR A 1 227 ? 10.668 -2.840 2.819 1.00 98.06 227 THR A CA 1
ATOM 1581 C C . THR A 1 227 ? 9.177 -2.566 2.695 1.00 98.06 227 THR A C 1
ATOM 1583 O O . THR A 1 227 ? 8.753 -1.423 2.845 1.00 98.06 227 THR A O 1
ATOM 1586 N N . LEU A 1 228 ? 8.385 -3.613 2.499 1.00 98.44 228 LEU A N 1
ATOM 1587 C CA . LEU A 1 228 ? 6.944 -3.612 2.721 1.00 98.44 228 LEU A CA 1
ATOM 1588 C C . LEU A 1 228 ? 6.654 -4.513 3.919 1.00 98.44 228 LEU A C 1
ATOM 1590 O O . LEU A 1 228 ? 7.061 -5.672 3.914 1.00 98.44 228 LEU A O 1
ATOM 1594 N N . CYS A 1 229 ? 5.962 -3.990 4.926 1.00 98.56 229 CYS A N 1
ATOM 1595 C CA . CYS A 1 229 ? 5.464 -4.775 6.053 1.00 98.56 229 CYS A CA 1
ATOM 1596 C C . CYS A 1 229 ? 3.946 -4.900 5.950 1.00 98.56 229 CYS A C 1
ATOM 1598 O O . CYS A 1 229 ? 3.272 -3.883 5.780 1.00 98.56 229 CYS A O 1
ATOM 1600 N N . MET A 1 230 ? 3.428 -6.119 6.089 1.00 98.50 230 MET A N 1
ATOM 1601 C CA . MET A 1 230 ? 2.000 -6.390 6.204 1.00 98.50 230 MET A CA 1
ATOM 1602 C C . MET A 1 230 ? 1.689 -6.959 7.586 1.00 98.50 230 MET A C 1
ATOM 1604 O O . MET A 1 230 ? 2.356 -7.883 8.053 1.00 98.50 230 MET A O 1
ATOM 1608 N N . GLU A 1 231 ? 0.680 -6.411 8.248 1.00 98.38 231 GLU A N 1
ATOM 1609 C CA . GLU A 1 231 ? 0.215 -6.889 9.550 1.00 98.38 231 GLU A CA 1
ATOM 1610 C C . GLU A 1 231 ? -1.296 -6.747 9.696 1.00 98.38 231 GLU A C 1
ATOM 1612 O O . GLU A 1 231 ? -1.927 -5.946 9.007 1.00 98.38 231 GLU A O 1
ATOM 1617 N N . SER A 1 232 ? -1.861 -7.484 10.645 1.00 98.38 232 SER A N 1
ATOM 1618 C CA . SER A 1 232 ? -3.270 -7.410 10.998 1.00 98.38 232 SER A CA 1
ATOM 1619 C C . SER A 1 232 ? -3.434 -7.040 12.465 1.00 98.38 232 SER A C 1
ATOM 1621 O O . SER A 1 232 ? -2.636 -7.452 13.312 1.00 98.38 232 SER A O 1
ATOM 1623 N N . SER A 1 233 ? -4.487 -6.286 12.786 1.00 98.56 233 SER A N 1
ATOM 1624 C CA . SER A 1 233 ? -4.733 -5.827 14.157 1.00 98.56 233 SER A CA 1
ATOM 1625 C C . SER A 1 233 ? -6.073 -6.295 14.700 1.00 98.56 233 SER A C 1
ATOM 1627 O O . SER A 1 233 ? -7.086 -6.347 13.995 1.00 98.56 233 SER A O 1
ATOM 1629 N N . VAL A 1 234 ? -6.073 -6.590 15.999 1.00 98.44 234 VAL A N 1
ATOM 1630 C CA . VAL A 1 234 ? -7.273 -6.911 16.771 1.00 98.44 234 VAL A CA 1
ATOM 1631 C C . VAL A 1 234 ? -7.936 -5.622 17.248 1.00 98.44 234 VAL A C 1
ATOM 1633 O O . VAL A 1 234 ? -7.248 -4.727 17.741 1.00 98.44 234 VAL A O 1
ATOM 1636 N N . LEU A 1 235 ? -9.264 -5.536 17.144 1.00 98.44 235 LEU A N 1
ATOM 1637 C CA . LEU A 1 235 ? -10.045 -4.475 17.781 1.00 98.44 235 LEU A CA 1
ATOM 1638 C C . LEU A 1 235 ? -10.026 -4.668 19.301 1.00 98.44 235 LEU A C 1
ATOM 1640 O O . LEU A 1 235 ? -10.580 -5.644 19.802 1.00 98.44 235 LEU A O 1
ATOM 1644 N N . GLU A 1 236 ? -9.421 -3.748 20.047 1.00 97.94 236 GLU A N 1
ATOM 1645 C CA . GLU A 1 236 ? -9.391 -3.813 21.515 1.00 97.94 236 GLU A CA 1
ATOM 1646 C C . GLU A 1 236 ? -10.525 -3.027 22.171 1.00 97.94 236 GLU A C 1
ATOM 1648 O O . GLU A 1 236 ? -11.026 -3.420 23.226 1.00 97.94 236 GLU A O 1
ATOM 1653 N N . SER A 1 237 ? -10.919 -1.904 21.571 1.00 96.75 237 SER A N 1
ATOM 1654 C CA . SER A 1 237 ? -12.082 -1.139 22.015 1.00 96.75 237 SER A CA 1
ATOM 1655 C C . SER A 1 237 ? -12.640 -0.262 20.900 1.00 96.75 237 SER A C 1
ATOM 1657 O O . SER A 1 237 ? -11.900 0.196 20.026 1.00 96.75 237 SER A O 1
ATOM 1659 N N . SER A 1 238 ? -13.946 -0.010 20.958 1.00 95.44 238 SER A N 1
ATOM 1660 C CA . SER A 1 238 ? -14.672 0.882 20.052 1.00 95.44 238 SER A CA 1
ATOM 1661 C C . SER A 1 238 ? -15.270 2.087 20.779 1.00 95.44 238 SER A C 1
ATOM 1663 O O . SER A 1 238 ? -15.512 2.069 21.985 1.00 95.44 238 SER A O 1
ATOM 1665 N N . GLY A 1 239 ? -15.499 3.165 20.031 1.00 92.19 239 GLY A N 1
ATOM 1666 C CA . GLY A 1 239 ? -16.005 4.438 20.534 1.00 92.19 239 GLY A CA 1
ATOM 1667 C C . GLY A 1 239 ? -15.662 5.569 19.568 1.00 92.19 239 GLY A C 1
ATOM 1668 O O . GLY A 1 239 ? -15.480 5.335 18.378 1.00 92.19 239 GLY A O 1
ATOM 1669 N N . THR A 1 240 ? -15.539 6.798 20.075 1.00 92.38 240 THR A N 1
ATOM 1670 C CA . THR A 1 240 ? -15.037 7.935 19.275 1.00 92.38 240 THR A CA 1
ATOM 1671 C C . THR A 1 240 ? -13.588 7.726 18.836 1.00 92.38 240 THR A C 1
ATOM 1673 O O . THR A 1 240 ? -13.210 8.123 17.739 1.00 92.38 240 THR A O 1
ATOM 1676 N N . VAL A 1 241 ? -12.800 7.080 19.696 1.00 97.12 241 VAL A N 1
ATOM 1677 C CA . VAL A 1 241 ? -11.447 6.623 19.394 1.00 97.12 241 VAL A CA 1
ATOM 1678 C C . VAL A 1 241 ? -11.470 5.106 19.482 1.00 97.12 241 VAL A C 1
ATOM 1680 O O . VAL A 1 241 ? -11.801 4.552 20.530 1.00 97.12 241 VAL A O 1
ATOM 1683 N N . VAL A 1 242 ? -11.161 4.452 18.372 1.00 98.00 242 VAL A N 1
ATOM 1684 C CA . VAL A 1 242 ? -10.990 3.004 18.281 1.00 98.00 242 VAL A CA 1
ATOM 1685 C C . VAL A 1 242 ? -9.552 2.666 18.658 1.00 98.00 242 VAL A C 1
ATOM 1687 O O . VAL A 1 242 ? -8.626 3.338 18.208 1.00 98.00 242 VAL A O 1
ATOM 1690 N N . THR A 1 243 ? -9.358 1.626 19.466 1.00 98.25 243 THR A N 1
ATOM 1691 C CA . THR A 1 243 ? -8.027 1.098 19.795 1.00 98.25 243 THR A CA 1
ATOM 1692 C C . THR A 1 243 ? -7.817 -0.233 19.098 1.00 98.25 243 THR A C 1
ATOM 1694 O O . THR A 1 243 ? -8.663 -1.125 19.185 1.00 98.25 243 THR A O 1
ATOM 1697 N N . LEU A 1 244 ? -6.678 -0.360 18.428 1.00 98.50 244 LEU A N 1
ATOM 1698 C CA . LEU A 1 244 ? -6.221 -1.580 17.780 1.00 98.50 244 LEU A CA 1
ATOM 1699 C C . LEU A 1 244 ? -4.934 -2.058 18.446 1.00 98.50 244 LEU A C 1
ATOM 1701 O O . LEU A 1 244 ? -4.161 -1.242 18.946 1.00 98.50 244 LEU A O 1
ATOM 1705 N N . ASN A 1 245 ? -4.662 -3.356 18.376 1.00 98.50 245 ASN A N 1
ATOM 1706 C CA . ASN A 1 245 ? -3.357 -3.893 18.742 1.00 98.50 245 ASN A CA 1
ATOM 1707 C C . ASN A 1 245 ? -2.846 -4.883 17.689 1.00 98.50 245 ASN A C 1
ATOM 1709 O O . ASN A 1 245 ? -3.561 -5.811 17.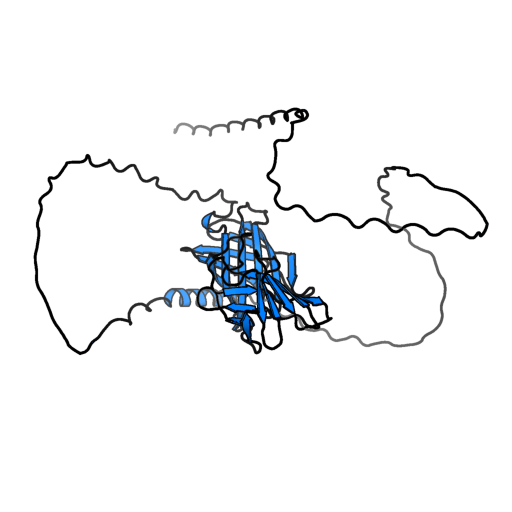303 1.00 98.50 245 ASN A O 1
ATOM 1713 N N . SER A 1 246 ? -1.605 -4.681 17.243 1.00 97.88 246 SER A N 1
ATOM 1714 C CA . SER A 1 246 ? -0.866 -5.598 16.364 1.00 97.88 246 SER A CA 1
ATOM 1715 C C . SER A 1 246 ? 0.283 -6.242 17.132 1.00 97.88 246 SER A C 1
ATOM 1717 O O . SER A 1 246 ? 1.185 -5.542 17.589 1.00 97.88 246 SER A O 1
ATOM 1719 N N . ASP A 1 247 ? 0.309 -7.572 17.213 1.00 97.38 247 ASP A N 1
ATOM 1720 C CA . ASP A 1 247 ? 1.368 -8.309 17.923 1.00 97.38 247 ASP A CA 1
ATOM 1721 C C . ASP A 1 247 ? 2.324 -9.070 16.987 1.00 97.38 247 ASP A C 1
ATOM 1723 O O . ASP A 1 247 ? 3.332 -9.624 17.438 1.00 97.38 247 ASP A O 1
ATOM 1727 N N . SER A 1 248 ? 2.031 -9.115 15.685 1.00 96.88 248 SER A N 1
ATOM 1728 C CA . SER A 1 248 ? 2.809 -9.864 14.696 1.00 96.88 248 SER A CA 1
ATOM 1729 C C . SER A 1 248 ? 2.801 -9.210 13.322 1.00 96.88 248 SER A C 1
ATOM 1731 O O . SER A 1 248 ? 1.861 -8.514 12.961 1.00 96.88 248 SER A O 1
ATOM 1733 N N . ILE A 1 249 ? 3.854 -9.495 12.558 1.00 98.25 249 ILE A N 1
ATOM 1734 C CA . ILE A 1 249 ? 3.926 -9.239 11.120 1.00 98.25 249 ILE A CA 1
ATOM 1735 C C . ILE A 1 249 ? 3.397 -10.483 10.410 1.00 98.25 249 ILE A C 1
ATOM 1737 O O . ILE A 1 249 ? 3.864 -11.589 10.703 1.00 98.25 249 ILE A O 1
ATOM 1741 N N . ASP A 1 250 ? 2.434 -10.300 9.515 1.00 97.81 250 ASP A N 1
ATOM 1742 C CA . ASP A 1 250 ? 1.833 -11.389 8.744 1.00 97.81 250 ASP A CA 1
ATOM 1743 C C . ASP A 1 250 ? 2.714 -11.763 7.557 1.00 97.81 250 ASP A C 1
ATOM 1745 O O . ASP A 1 250 ? 2.944 -12.946 7.304 1.00 97.81 250 ASP A O 1
ATOM 1749 N N . ASP A 1 251 ? 3.237 -10.751 6.863 1.00 97.94 251 ASP A N 1
ATOM 1750 C CA . ASP A 1 251 ? 4.156 -10.926 5.746 1.00 97.94 251 ASP A CA 1
ATOM 1751 C C . ASP A 1 251 ? 5.059 -9.698 5.568 1.00 97.94 251 ASP A C 1
ATOM 1753 O O . ASP A 1 251 ? 4.820 -8.619 6.121 1.00 97.94 251 ASP A O 1
ATOM 1757 N N . GLN A 1 252 ? 6.148 -9.871 4.830 1.00 97.75 252 GLN A N 1
ATOM 1758 C CA . GLN A 1 252 ? 7.143 -8.833 4.620 1.00 97.75 252 GLN A CA 1
ATOM 1759 C C . GLN A 1 252 ? 7.980 -9.081 3.371 1.00 97.75 252 GLN A C 1
ATOM 1761 O O . GLN A 1 252 ? 8.487 -10.181 3.143 1.00 97.75 252 GLN A O 1
ATOM 1766 N N . TRP A 1 253 ? 8.223 -8.003 2.631 1.00 97.94 253 TRP A N 1
ATOM 1767 C CA . TRP A 1 253 ? 9.011 -8.017 1.406 1.00 97.94 253 TRP A CA 1
ATOM 1768 C C . TRP A 1 253 ? 10.183 -7.044 1.513 1.00 97.94 253 TRP A C 1
ATOM 1770 O O . TRP A 1 253 ? 9.992 -5.935 2.019 1.00 97.94 253 TRP A O 1
ATOM 1780 N N . PRO A 1 254 ? 11.380 -7.420 1.033 1.00 96.75 254 PRO A N 1
ATOM 1781 C CA . PRO A 1 254 ? 11.763 -8.782 0.646 1.00 96.75 254 PRO A CA 1
ATOM 1782 C C . PRO A 1 254 ? 11.711 -9.747 1.843 1.00 96.75 254 PRO A C 1
ATOM 1784 O O . PRO A 1 254 ? 11.735 -9.328 3.010 1.00 96.75 254 PRO A O 1
ATOM 1787 N N . SER A 1 255 ? 11.677 -11.051 1.566 1.00 92.81 255 SER A N 1
ATOM 1788 C CA . SER A 1 255 ? 11.702 -12.052 2.637 1.00 92.81 255 SER A CA 1
ATOM 1789 C C . SER A 1 255 ? 12.911 -11.852 3.575 1.00 92.81 255 SER A C 1
ATOM 1791 O O . SER A 1 255 ? 14.057 -11.690 3.154 1.00 92.81 255 SER A O 1
ATOM 1793 N N . GLY A 1 256 ? 12.665 -11.820 4.890 1.00 90.94 256 GLY A N 1
ATOM 1794 C CA . GLY A 1 256 ? 13.704 -11.555 5.897 1.00 90.94 256 GLY A CA 1
ATOM 1795 C C . GLY A 1 256 ? 14.030 -10.078 6.170 1.00 90.94 256 GLY A C 1
ATOM 1796 O O . GLY A 1 256 ? 14.941 -9.810 6.956 1.00 90.94 256 GLY A O 1
ATOM 1797 N N . ALA A 1 257 ? 13.292 -9.125 5.591 1.00 95.38 257 ALA A N 1
ATOM 1798 C CA . ALA A 1 257 ? 13.289 -7.734 6.046 1.00 95.38 257 ALA A CA 1
ATOM 1799 C C . ALA A 1 257 ? 13.036 -7.590 7.568 1.00 95.38 257 ALA A C 1
ATOM 1801 O O . ALA A 1 257 ? 12.529 -8.488 8.238 1.00 95.38 257 ALA A O 1
ATOM 1802 N N . ASN A 1 258 ? 13.401 -6.447 8.148 1.00 95.31 258 ASN A N 1
ATOM 1803 C CA . ASN A 1 258 ? 13.200 -6.200 9.579 1.00 95.31 258 ASN A CA 1
ATOM 1804 C C . ASN A 1 258 ? 11.916 -5.400 9.801 1.00 95.31 258 ASN A C 1
ATOM 1806 O O . ASN A 1 258 ? 11.970 -4.184 9.975 1.00 95.31 258 ASN A O 1
ATOM 1810 N N . CYS A 1 259 ? 10.777 -6.084 9.797 1.00 97.44 259 CYS A N 1
ATOM 1811 C CA . CYS A 1 259 ? 9.507 -5.496 10.199 1.00 97.44 259 CYS A CA 1
ATOM 1812 C C . CYS A 1 259 ? 9.302 -5.646 11.713 1.00 97.44 259 CYS A C 1
ATOM 1814 O O . CYS A 1 259 ? 9.806 -6.571 12.353 1.00 97.44 259 CYS A O 1
ATOM 1816 N N . SER A 1 260 ? 8.598 -4.698 12.321 1.00 97.44 260 SER A N 1
ATOM 1817 C CA . SER A 1 260 ? 8.187 -4.761 13.724 1.00 97.44 260 SER A CA 1
ATOM 1818 C C . SER A 1 260 ? 6.741 -4.319 13.806 1.00 97.44 260 SER A C 1
ATOM 1820 O O . SER A 1 260 ? 6.416 -3.315 13.172 1.00 97.44 260 SER A O 1
ATOM 1822 N N . PRO A 1 261 ? 5.891 -5.050 14.543 1.00 97.69 261 PRO A N 1
ATOM 1823 C CA . PRO A 1 261 ? 4.489 -4.714 14.573 1.00 97.69 261 PRO A CA 1
ATOM 1824 C C . PRO A 1 261 ? 4.267 -3.377 15.279 1.00 97.69 261 PRO A C 1
ATOM 1826 O O . PRO A 1 261 ? 5.038 -3.007 16.176 1.00 97.69 261 PRO A O 1
ATOM 1829 N N . TRP A 1 262 ? 3.213 -2.660 14.894 1.00 97.62 262 TRP A N 1
ATOM 1830 C CA . TRP A 1 262 ? 2.926 -1.336 15.455 1.00 97.62 262 TRP A CA 1
ATOM 1831 C C . TRP A 1 262 ? 2.541 -1.378 16.951 1.00 97.62 262 TRP A C 1
ATOM 1833 O O . TRP A 1 262 ? 2.741 -0.394 17.672 1.00 97.62 262 TRP A O 1
ATOM 1843 N N . GLY A 1 263 ? 2.056 -2.517 17.459 1.00 97.94 263 GLY A N 1
ATOM 1844 C CA . GLY A 1 263 ? 1.521 -2.622 18.819 1.00 97.94 263 GLY A CA 1
ATOM 1845 C C . GLY A 1 263 ? 0.188 -1.887 18.953 1.00 97.94 263 GLY A C 1
ATOM 1846 O O . GLY A 1 263 ? -0.636 -1.922 18.034 1.00 97.94 263 GLY A O 1
ATOM 1847 N N . GLU A 1 264 ? -0.001 -1.212 20.091 1.00 98.25 264 GLU A N 1
ATOM 1848 C CA . GLU A 1 264 ? -1.177 -0.381 20.368 1.00 98.25 264 GLU A CA 1
ATOM 1849 C C . GLU A 1 264 ? -1.240 0.816 19.408 1.00 98.25 264 GLU A C 1
ATOM 1851 O O . GLU A 1 264 ? -0.282 1.585 19.272 1.00 98.25 264 GLU A O 1
ATOM 1856 N N . GLN A 1 265 ? -2.393 0.977 18.768 1.00 98.50 265 GLN A N 1
ATOM 1857 C CA . GLN A 1 265 ? -2.693 2.019 17.793 1.00 98.50 265 GLN A CA 1
ATOM 1858 C C . GLN A 1 265 ? -4.076 2.604 18.064 1.00 98.50 265 GLN A C 1
ATOM 1860 O O . GLN A 1 265 ? -4.934 1.954 18.668 1.00 98.50 265 GLN A O 1
ATOM 1865 N N . THR A 1 266 ? -4.324 3.817 17.577 1.00 98.50 266 THR A N 1
ATOM 1866 C CA . THR A 1 266 ? -5.646 4.442 17.667 1.00 98.50 266 THR A CA 1
ATOM 1867 C C . THR A 1 266 ? -6.140 4.935 16.321 1.00 98.50 266 THR A C 1
ATOM 1869 O O . THR A 1 266 ? -5.359 5.456 15.526 1.00 98.50 266 THR A O 1
ATOM 1872 N N . LEU A 1 267 ? -7.451 4.849 16.118 1.00 98.44 267 LEU A N 1
ATOM 1873 C CA . LEU A 1 267 ? -8.167 5.415 14.985 1.00 98.44 267 LEU A CA 1
ATOM 1874 C C . LEU A 1 267 ? -9.231 6.397 15.478 1.00 98.44 267 LEU A C 1
ATOM 1876 O O . LEU A 1 267 ? -10.057 6.049 16.319 1.00 98.44 267 LEU A O 1
ATOM 1880 N N . GLU A 1 268 ? -9.245 7.607 14.933 1.00 98.06 268 GLU A N 1
ATOM 1881 C CA . GLU A 1 268 ? -10.286 8.606 15.182 1.00 98.06 268 GLU A CA 1
ATOM 1882 C C . GLU A 1 268 ? -10.821 9.121 13.845 1.00 98.06 268 GLU A C 1
ATOM 1884 O O . GLU A 1 268 ? -10.072 9.622 13.009 1.00 98.06 268 GLU A O 1
ATOM 1889 N N . TYR A 1 269 ? -12.127 8.992 13.619 1.00 97.12 269 TYR A N 1
ATOM 1890 C CA . TYR A 1 269 ? -12.756 9.472 12.394 1.00 97.12 269 TYR A CA 1
ATOM 1891 C C . TYR A 1 269 ? -13.228 10.909 12.586 1.00 97.12 269 TYR A C 1
ATOM 1893 O O . TYR A 1 269 ? -14.003 11.208 13.497 1.00 97.12 269 TYR A O 1
ATOM 1901 N N . SER A 1 270 ? -12.792 11.806 11.705 1.00 95.12 270 SER A N 1
ATOM 1902 C CA . SER A 1 270 ? -13.150 13.218 11.770 1.00 95.12 270 SER A CA 1
ATOM 1903 C C . SER A 1 270 ? -13.317 13.800 10.372 1.00 95.12 270 SER A C 1
ATOM 1905 O O . SER A 1 270 ? -12.366 13.934 9.604 1.00 95.12 270 SER A O 1
ATOM 1907 N N . GLY A 1 271 ? -14.556 14.158 10.028 1.00 90.75 271 GLY A N 1
ATOM 1908 C CA . GLY A 1 271 ? -14.847 14.948 8.828 1.00 90.75 271 GLY A CA 1
ATOM 1909 C C . GLY A 1 271 ? -14.463 14.290 7.497 1.00 90.75 271 GLY A C 1
ATOM 1910 O O . GLY A 1 271 ? -14.076 15.005 6.577 1.00 90.75 271 GLY A O 1
ATOM 1911 N N . GLY A 1 272 ? -14.561 12.961 7.383 1.00 94.44 272 GLY A N 1
ATOM 1912 C CA . GLY A 1 272 ? -14.193 12.228 6.162 1.00 94.44 272 GLY A CA 1
ATOM 1913 C C . GLY A 1 272 ? -12.719 11.834 6.080 1.00 94.44 272 GLY A C 1
ATOM 1914 O O . GLY A 1 272 ? -12.301 11.275 5.071 1.00 94.44 272 GLY A O 1
ATOM 1915 N N . SER A 1 273 ? -11.937 12.110 7.125 1.00 97.62 273 SER A N 1
ATOM 1916 C CA . SER A 1 273 ? -10.565 11.631 7.275 1.00 97.62 273 SER A CA 1
ATOM 1917 C C . SER A 1 273 ? -10.455 10.725 8.496 1.00 97.62 273 SER A C 1
ATOM 1919 O O . SER A 1 273 ? -11.184 10.888 9.480 1.00 97.62 273 SER A O 1
ATOM 1921 N N . LEU A 1 274 ? -9.531 9.774 8.420 1.00 98.25 274 LEU A N 1
ATOM 1922 C CA . LEU A 1 274 ? -9.177 8.889 9.516 1.00 98.25 274 LEU A CA 1
ATOM 1923 C C . LEU A 1 274 ? -7.845 9.350 10.107 1.00 98.25 274 LEU A C 1
ATOM 1925 O O . LEU A 1 274 ? -6.825 9.319 9.427 1.00 98.25 274 LEU A O 1
ATOM 1929 N N . VAL A 1 275 ? -7.837 9.785 11.361 1.00 98.12 275 VAL A N 1
ATOM 1930 C CA . VAL A 1 275 ? -6.600 10.057 12.094 1.00 98.12 275 VAL A CA 1
ATOM 1931 C C . VAL A 1 275 ? -6.108 8.741 12.681 1.00 98.12 275 VAL A C 1
ATOM 1933 O O . VAL A 1 275 ? -6.760 8.162 13.550 1.00 98.12 275 VAL A O 1
ATOM 1936 N N . TRP A 1 276 ? -4.966 8.265 12.196 1.00 98.12 276 TRP A N 1
ATOM 1937 C CA . TRP A 1 276 ? -4.285 7.083 12.714 1.00 98.12 276 TRP A CA 1
ATOM 1938 C C . TRP A 1 276 ? -3.092 7.504 13.569 1.00 98.12 276 TRP A C 1
ATOM 1940 O O . TRP A 1 276 ? -2.349 8.420 13.204 1.00 98.12 276 TRP A O 1
ATOM 1950 N N . SER A 1 277 ? -2.890 6.831 14.702 1.00 97.44 277 SER A N 1
ATOM 1951 C CA . SER A 1 277 ? -1.718 7.044 15.550 1.00 97.44 277 SER A CA 1
ATOM 1952 C C . SER A 1 277 ? -1.122 5.735 16.066 1.00 97.44 277 SER A C 1
ATOM 1954 O O . SER A 1 277 ? -1.843 4.783 16.366 1.00 97.44 277 SER A O 1
ATOM 1956 N N . ALA A 1 278 ? 0.204 5.726 16.213 1.00 97.25 278 ALA A N 1
ATOM 1957 C CA . ALA A 1 278 ? 0.988 4.661 16.832 1.00 97.25 278 ALA A CA 1
ATOM 1958 C C . ALA A 1 278 ? 1.892 5.277 17.923 1.00 97.25 278 ALA A C 1
ATOM 1960 O O . ALA A 1 278 ? 3.039 5.669 17.655 1.00 97.25 278 ALA A O 1
ATOM 1961 N N . PRO A 1 279 ? 1.399 5.416 19.171 1.00 94.75 279 PRO A N 1
ATOM 1962 C CA . PRO A 1 279 ? 2.091 6.164 20.225 1.00 94.75 279 PRO A CA 1
ATOM 1963 C C . PRO A 1 279 ? 3.467 5.604 20.603 1.00 94.75 279 PRO A C 1
ATOM 1965 O O . PRO A 1 279 ? 4.371 6.368 20.949 1.00 94.75 279 PRO A O 1
ATOM 1968 N N . SER A 1 280 ? 3.649 4.284 20.515 1.00 93.94 280 SER A N 1
ATOM 1969 C CA . SER A 1 280 ? 4.922 3.587 20.761 1.00 93.94 280 SER A CA 1
ATOM 1970 C C . SER A 1 280 ? 6.043 4.051 19.819 1.00 93.94 280 SER A C 1
ATOM 1972 O O . SER A 1 280 ? 7.212 4.052 20.214 1.00 93.94 280 SER A O 1
ATOM 1974 N N . PHE A 1 281 ? 5.682 4.516 18.620 1.00 92.81 281 PHE A N 1
ATOM 1975 C CA . PHE A 1 281 ? 6.590 5.051 17.604 1.00 92.81 281 PHE A CA 1
ATOM 1976 C C . PHE A 1 281 ? 6.554 6.583 17.512 1.00 92.81 281 PHE A C 1
ATOM 1978 O O . PHE A 1 281 ? 7.396 7.181 16.842 1.00 92.81 281 PHE A O 1
ATOM 1985 N N . GLY A 1 282 ? 5.621 7.234 18.214 1.00 93.81 282 GLY A N 1
ATOM 1986 C CA . GLY A 1 282 ? 5.456 8.686 18.189 1.00 93.81 282 GLY A CA 1
ATOM 1987 C C . GLY A 1 282 ? 5.006 9.206 16.824 1.00 93.81 282 GLY A C 1
ATOM 1988 O O . GLY A 1 282 ? 5.487 10.255 16.394 1.00 93.81 282 GLY A O 1
ATOM 1989 N N . VAL A 1 283 ? 4.129 8.460 16.147 1.00 95.00 283 VAL A N 1
ATOM 1990 C CA . VAL A 1 283 ? 3.583 8.810 14.831 1.00 95.00 283 VAL A CA 1
ATOM 1991 C C . VAL A 1 283 ? 2.084 9.059 14.941 1.00 95.00 283 VAL A C 1
ATOM 1993 O O . VAL A 1 283 ? 1.376 8.319 15.620 1.00 95.00 283 VAL A O 1
ATOM 1996 N N . GLU A 1 284 ? 1.620 10.098 14.256 1.00 95.56 284 GLU A N 1
ATOM 1997 C CA . GLU A 1 284 ? 0.213 10.437 14.054 1.00 95.56 284 GLU A CA 1
ATOM 1998 C C . GLU A 1 284 ? 0.069 11.011 12.641 1.00 95.56 284 GLU A C 1
ATOM 2000 O O . GLU A 1 284 ? 0.927 11.786 12.207 1.00 95.56 284 GLU A O 1
ATOM 2005 N N . SER A 1 285 ? -0.985 10.638 11.916 1.00 96.31 285 SER A N 1
ATOM 2006 C CA . SER A 1 285 ? -1.281 11.217 10.605 1.00 96.31 285 SER A CA 1
ATOM 2007 C C . SER A 1 285 ? -2.759 11.148 10.249 1.00 96.31 285 SER A C 1
ATOM 2009 O O . SER A 1 285 ? -3.508 10.306 10.741 1.00 96.31 285 SER A O 1
ATOM 2011 N N . SER A 1 286 ? -3.153 12.049 9.355 1.00 97.25 286 SER A N 1
ATOM 2012 C CA . SER A 1 286 ? -4.479 12.105 8.750 1.00 97.25 286 SER A CA 1
ATOM 2013 C C . SER A 1 286 ? -4.456 11.307 7.450 1.00 97.25 286 SER A C 1
ATOM 2015 O O . SER A 1 286 ? -3.680 11.611 6.547 1.00 97.25 286 SER A O 1
ATOM 2017 N N . MET A 1 287 ? -5.320 10.308 7.344 1.00 98.38 287 MET A N 1
ATOM 2018 C CA . MET A 1 287 ? -5.452 9.438 6.181 1.00 98.38 287 MET A CA 1
ATOM 2019 C C . MET A 1 287 ? -6.726 9.775 5.406 1.00 98.38 287 MET A C 1
ATOM 2021 O O . MET A 1 287 ? -7.743 10.183 5.981 1.00 98.38 287 MET A O 1
ATOM 2025 N N . THR A 1 288 ? -6.682 9.598 4.093 1.00 98.19 288 THR A N 1
ATOM 2026 C CA . THR A 1 288 ? -7.833 9.751 3.198 1.00 98.19 288 THR A CA 1
ATOM 2027 C C . THR A 1 288 ? -8.341 8.391 2.763 1.00 98.19 288 THR A C 1
ATOM 2029 O O . THR A 1 288 ? -7.585 7.425 2.730 1.00 98.19 288 THR A O 1
ATOM 2032 N N . MET A 1 289 ? -9.627 8.303 2.435 1.00 98.19 289 MET A N 1
ATOM 2033 C CA . MET A 1 289 ? -10.178 7.079 1.865 1.00 98.19 289 MET A CA 1
ATOM 2034 C C . MET A 1 289 ? -9.478 6.783 0.535 1.00 98.19 289 MET A C 1
ATOM 2036 O O . MET A 1 289 ? -9.338 7.680 -0.297 1.00 98.19 289 MET A O 1
ATOM 2040 N N . ALA A 1 290 ? -9.017 5.548 0.365 1.00 98.25 290 ALA A N 1
ATOM 2041 C CA . ALA A 1 290 ? -8.354 5.105 -0.850 1.00 98.25 290 ALA A CA 1
ATOM 2042 C C . ALA A 1 290 ? -9.356 4.963 -2.003 1.00 98.25 290 ALA A C 1
ATOM 2044 O O . ALA A 1 290 ? -10.532 4.665 -1.783 1.00 98.25 290 ALA A O 1
ATOM 2045 N N . GLU A 1 291 ? -8.882 5.131 -3.240 1.00 97.81 291 GLU A N 1
ATOM 2046 C CA . GLU A 1 291 ? -9.720 4.956 -4.432 1.00 97.81 291 GLU A CA 1
ATOM 2047 C C . GLU A 1 291 ? -10.163 3.494 -4.594 1.00 97.81 291 GLU A C 1
ATOM 2049 O O . GLU A 1 291 ? -11.353 3.207 -4.748 1.00 97.81 291 GLU A O 1
ATOM 2054 N N . ALA A 1 292 ? -9.217 2.555 -4.497 1.00 97.88 292 ALA A N 1
ATOM 2055 C CA . ALA A 1 292 ? -9.518 1.132 -4.415 1.00 97.88 292 ALA A CA 1
ATOM 2056 C C . ALA A 1 292 ? -9.824 0.721 -2.966 1.00 97.88 292 ALA A C 1
ATOM 2058 O O . ALA A 1 292 ? -8.973 0.827 -2.077 1.00 97.88 292 ALA A O 1
ATOM 2059 N N . GLY A 1 293 ? -11.036 0.208 -2.739 1.00 97.62 293 GLY A N 1
ATOM 2060 C CA . GLY A 1 293 ? -11.435 -0.406 -1.466 1.00 97.62 293 GLY A CA 1
ATOM 2061 C C . GLY A 1 293 ? -10.666 -1.695 -1.137 1.00 97.62 293 GLY A C 1
ATOM 2062 O O . GLY A 1 293 ? -9.922 -2.217 -1.964 1.00 97.62 293 GLY A O 1
ATOM 2063 N N . ALA A 1 294 ? -10.862 -2.219 0.074 1.00 96.06 294 ALA A N 1
ATOM 2064 C CA . ALA A 1 294 ? -10.207 -3.444 0.532 1.00 96.06 294 ALA A CA 1
ATOM 2065 C C . ALA A 1 294 ? -10.556 -4.651 -0.354 1.00 96.06 294 ALA A C 1
ATOM 2067 O O . ALA A 1 294 ? -11.734 -4.895 -0.626 1.00 96.06 294 ALA A O 1
ATOM 2068 N N . GLY A 1 295 ? -9.536 -5.383 -0.812 1.00 96.00 295 GLY A N 1
ATOM 2069 C CA . GLY A 1 295 ? -9.686 -6.533 -1.715 1.00 96.00 295 GLY A CA 1
ATOM 2070 C C . GLY A 1 295 ? -10.279 -6.223 -3.098 1.00 96.00 295 GLY A C 1
ATOM 2071 O O . GLY A 1 295 ? -10.621 -7.151 -3.829 1.00 96.00 295 GLY A O 1
ATOM 2072 N N . ASN A 1 296 ? -10.444 -4.944 -3.450 1.00 98.00 296 ASN A N 1
ATOM 2073 C CA . ASN A 1 296 ? -10.829 -4.539 -4.797 1.00 98.00 296 ASN A CA 1
ATOM 2074 C C . ASN A 1 296 ? -9.583 -4.356 -5.664 1.00 98.00 296 ASN A C 1
ATOM 2076 O O . ASN A 1 296 ? -8.510 -4.013 -5.168 1.00 98.00 296 ASN A O 1
ATOM 2080 N N . ASP A 1 297 ? -9.774 -4.504 -6.973 1.00 98.38 297 ASP A N 1
ATOM 2081 C CA . ASP A 1 297 ? -8.735 -4.232 -7.957 1.00 98.38 297 ASP A CA 1
ATOM 2082 C C . ASP A 1 297 ? -8.265 -2.771 -7.878 1.00 98.38 297 ASP A C 1
ATOM 2084 O O . ASP A 1 297 ? -9.068 -1.833 -7.941 1.00 98.38 297 ASP A O 1
ATOM 2088 N N . ALA A 1 298 ? -6.957 -2.603 -7.720 1.00 98.19 298 ALA A N 1
ATOM 2089 C CA . ALA A 1 298 ? -6.267 -1.327 -7.645 1.00 98.19 298 ALA A CA 1
ATOM 2090 C C . ALA A 1 298 ? -5.397 -1.061 -8.882 1.00 98.19 298 ALA A C 1
ATOM 2092 O O . ALA A 1 298 ? -4.750 -0.014 -8.933 1.00 98.19 298 ALA A O 1
ATOM 2093 N N . MET A 1 299 ? -5.366 -1.968 -9.868 1.00 98.56 299 MET A N 1
ATOM 2094 C CA . MET A 1 299 ? -4.598 -1.767 -11.093 1.00 98.56 299 MET A CA 1
ATOM 2095 C C . MET A 1 299 ? -5.309 -0.766 -12.029 1.00 98.56 299 MET A C 1
ATOM 2097 O O . MET A 1 299 ? -6.442 -1.009 -12.447 1.00 98.56 299 MET A O 1
ATOM 2101 N N . PRO A 1 300 ? -4.674 0.361 -12.387 1.00 98.31 300 PRO A N 1
ATOM 2102 C CA . PRO A 1 300 ? -5.264 1.359 -13.272 1.00 98.31 300 PRO A CA 1
ATOM 2103 C C . PRO A 1 300 ? -5.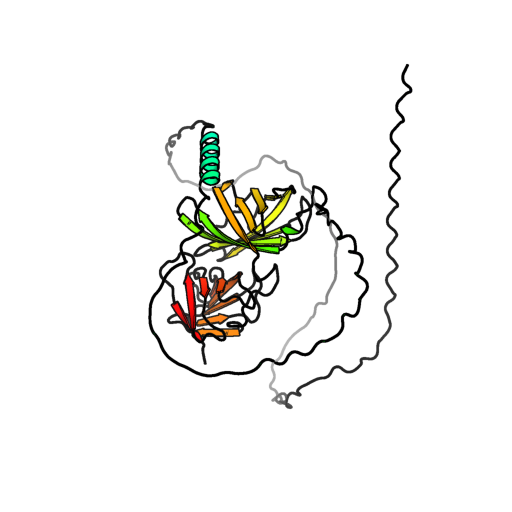424 0.865 -14.707 1.00 98.31 300 PRO A C 1
ATOM 2105 O O . PRO A 1 300 ? -4.536 0.209 -15.261 1.00 98.31 300 PRO A O 1
ATOM 2108 N N . TYR A 1 301 ? -6.516 1.283 -15.355 1.00 97.69 301 TYR A N 1
ATOM 2109 C CA . TYR A 1 301 ? -6.773 0.927 -16.752 1.00 97.69 301 TYR A CA 1
ATOM 2110 C C . TYR A 1 301 ? -5.760 1.511 -17.746 1.00 97.69 301 TYR A C 1
ATOM 2112 O O . TYR A 1 301 ? -5.612 0.982 -18.840 1.00 97.69 301 TYR A O 1
ATOM 2120 N N . ASP A 1 302 ? -5.050 2.568 -17.370 1.00 97.38 302 ASP A N 1
ATOM 2121 C CA . ASP A 1 302 ? -4.059 3.200 -18.242 1.00 97.38 302 ASP A CA 1
ATOM 2122 C C . ASP A 1 302 ? -2.772 2.379 -18.387 1.00 97.38 302 ASP A C 1
ATOM 2124 O O . ASP A 1 302 ? -1.994 2.623 -19.306 1.00 97.38 302 ASP A O 1
ATOM 2128 N N . ILE A 1 303 ? -2.504 1.452 -17.457 1.00 97.31 303 ILE A N 1
ATOM 2129 C CA . ILE A 1 303 ? -1.212 0.759 -17.405 1.00 97.31 303 ILE A CA 1
ATOM 2130 C C . ILE A 1 303 ? -1.297 -0.759 -17.261 1.00 97.31 303 ILE A C 1
ATOM 2132 O O . ILE A 1 303 ? -0.241 -1.379 -17.251 1.00 97.31 303 ILE A O 1
ATOM 2136 N N . TYR A 1 304 ? -2.473 -1.373 -17.098 1.00 97.06 304 TYR A N 1
ATOM 2137 C CA . TYR A 1 304 ? -2.615 -2.820 -16.860 1.00 97.06 304 TYR A CA 1
ATOM 2138 C C . TYR A 1 304 ? -2.196 -3.672 -18.066 1.00 97.06 304 TYR A C 1
ATOM 2140 O O . TYR A 1 304 ? -2.498 -3.337 -19.204 1.00 97.06 304 TYR A O 1
ATOM 2148 N N . SER A 1 305 ? -1.607 -4.849 -17.824 1.00 97.38 305 SER A N 1
ATOM 2149 C CA . SER A 1 305 ? -1.193 -5.787 -18.893 1.00 97.38 305 SER A CA 1
ATOM 2150 C C . SER A 1 305 ? -0.255 -5.197 -19.947 1.00 97.38 305 SER A C 1
ATOM 2152 O O . SER A 1 305 ? -0.220 -5.688 -21.077 1.00 97.38 305 SER A O 1
ATOM 2154 N N . GLU A 1 306 ? 0.513 -4.179 -19.574 1.00 97.69 306 GLU A N 1
ATOM 2155 C CA . GLU A 1 306 ? 1.449 -3.501 -20.459 1.00 97.69 306 GLU A CA 1
ATOM 2156 C C . GLU A 1 306 ? 2.895 -3.826 -20.086 1.00 97.69 306 GLU A C 1
ATOM 2158 O O . GLU A 1 306 ? 3.229 -4.174 -18.950 1.00 97.69 306 GLU A O 1
ATOM 2163 N N . THR A 1 307 ? 3.778 -3.713 -21.076 1.00 98.38 307 THR A N 1
ATOM 2164 C CA . THR A 1 307 ? 5.222 -3.880 -20.889 1.00 98.38 307 THR A CA 1
ATOM 2165 C C . THR A 1 307 ? 5.916 -2.538 -21.041 1.00 98.38 307 THR A C 1
ATOM 2167 O O . THR A 1 307 ? 5.870 -1.920 -22.100 1.00 98.38 307 THR A O 1
ATOM 2170 N N . TRP A 1 308 ? 6.620 -2.114 -19.999 1.00 98.31 308 TRP A N 1
ATOM 2171 C CA . TRP A 1 308 ? 7.300 -0.829 -19.920 1.00 98.31 308 TRP A CA 1
ATOM 2172 C C . TRP A 1 308 ? 8.813 -1.026 -19.928 1.00 98.31 308 TRP A C 1
ATOM 2174 O O . TRP A 1 308 ? 9.374 -1.693 -19.060 1.00 98.31 308 TRP A O 1
ATOM 2184 N N . VAL A 1 309 ? 9.500 -0.428 -20.897 1.00 98.44 309 VAL A N 1
ATOM 2185 C CA . VAL A 1 309 ? 10.943 -0.583 -21.099 1.00 98.44 309 VAL A CA 1
ATOM 2186 C C . VAL A 1 309 ? 11.672 0.676 -20.636 1.00 98.44 309 VAL A C 1
ATOM 2188 O O . VAL A 1 309 ? 11.620 1.732 -21.275 1.00 98.44 309 VAL A O 1
ATOM 2191 N N . GLY A 1 310 ? 12.358 0.552 -19.503 1.00 97.88 310 GLY A N 1
ATOM 2192 C CA . GLY A 1 310 ? 13.314 1.522 -18.982 1.00 97.88 310 GLY A CA 1
ATOM 2193 C C . GLY A 1 310 ? 14.747 1.269 -19.479 1.00 97.88 310 GLY A C 1
ATOM 2194 O O . GLY A 1 310 ? 14.985 0.386 -20.306 1.00 97.88 310 GLY A O 1
ATOM 2195 N N . PRO A 1 311 ? 15.733 2.043 -18.987 1.00 97.06 311 PRO A N 1
ATOM 2196 C CA . PRO 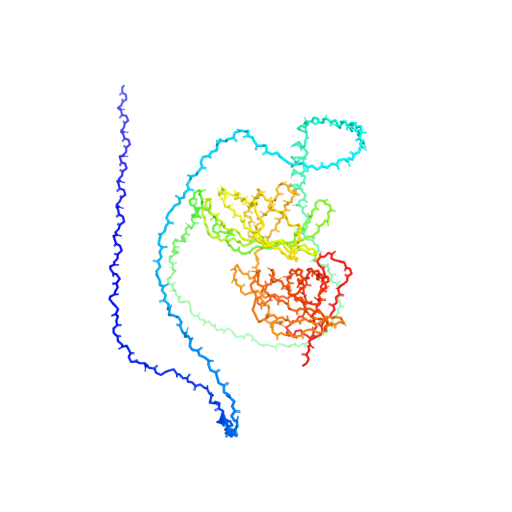A 1 311 ? 17.129 1.923 -19.417 1.00 97.06 311 PRO A CA 1
ATOM 2197 C C . PRO A 1 311 ? 17.773 0.587 -19.019 1.00 97.06 311 PRO A C 1
ATOM 2199 O O . PRO A 1 311 ? 18.508 0.007 -19.816 1.00 97.06 311 PRO A O 1
ATOM 2202 N N . ASP A 1 312 ? 17.472 0.105 -17.810 1.00 96.88 312 ASP A N 1
ATOM 2203 C CA . ASP A 1 312 ? 18.083 -1.094 -17.220 1.00 96.88 312 ASP A CA 1
ATOM 2204 C C . ASP A 1 312 ? 17.050 -2.149 -16.786 1.00 96.88 312 ASP A C 1
ATOM 2206 O O . ASP A 1 312 ? 17.419 -3.262 -16.410 1.00 96.88 312 ASP A O 1
ATOM 2210 N N . LEU A 1 313 ? 15.759 -1.807 -16.832 1.00 97.75 313 LEU A N 1
ATOM 2211 C CA . LEU A 1 313 ? 14.655 -2.638 -16.361 1.00 97.75 313 LEU A CA 1
ATOM 2212 C C . LEU A 1 313 ? 13.526 -2.663 -17.389 1.00 97.75 313 LEU A C 1
ATOM 2214 O O . LEU A 1 313 ? 13.196 -1.645 -17.990 1.00 97.75 313 LEU A O 1
ATOM 2218 N N . THR A 1 314 ? 12.918 -3.829 -17.560 1.00 98.38 314 THR A N 1
ATOM 2219 C CA . THR A 1 314 ? 11.604 -4.009 -18.185 1.00 98.38 314 THR A CA 1
ATOM 2220 C C . THR A 1 314 ? 10.608 -4.334 -17.081 1.00 98.38 314 THR A C 1
ATOM 2222 O O . THR A 1 314 ? 10.906 -5.193 -16.254 1.00 98.38 314 THR A O 1
ATOM 2225 N N . ALA A 1 315 ? 9.472 -3.649 -17.048 1.00 98.44 315 ALA A N 1
ATOM 2226 C CA . ALA A 1 315 ? 8.413 -3.836 -16.066 1.00 98.44 315 ALA A CA 1
ATOM 2227 C C . ALA A 1 315 ? 7.131 -4.296 -16.769 1.00 98.44 315 ALA A C 1
ATOM 2229 O O . ALA A 1 315 ? 6.642 -3.611 -17.661 1.00 98.44 315 ALA A O 1
ATOM 2230 N N . GLU A 1 316 ? 6.597 -5.443 -16.372 1.00 98.50 316 GLU A N 1
ATOM 2231 C CA . GLU A 1 316 ? 5.319 -5.982 -16.837 1.00 98.50 316 GLU A CA 1
ATOM 2232 C C . GLU A 1 316 ? 4.283 -5.777 -15.730 1.00 98.50 316 GLU A C 1
ATOM 2234 O O . GLU A 1 316 ? 4.493 -6.210 -14.595 1.00 98.50 316 GLU A O 1
ATOM 2239 N N . THR A 1 317 ? 3.197 -5.073 -16.030 1.00 98.44 317 THR A N 1
ATOM 2240 C CA . THR A 1 317 ? 2.100 -4.826 -15.086 1.00 98.44 317 THR A CA 1
ATOM 2241 C C . THR A 1 317 ? 1.048 -5.924 -15.184 1.00 98.44 317 THR A C 1
ATOM 2243 O O . THR A 1 317 ? 0.708 -6.400 -16.270 1.00 98.44 317 THR A O 1
ATOM 2246 N N . GLU A 1 318 ? 0.478 -6.312 -14.047 1.00 98.50 318 GLU A N 1
ATOM 2247 C CA . GLU A 1 318 ? -0.631 -7.265 -14.026 1.00 98.50 318 GLU A CA 1
ATOM 2248 C C . GLU A 1 318 ? -1.906 -6.685 -14.661 1.00 98.50 318 GLU A C 1
ATOM 2250 O O . GLU A 1 318 ? -2.054 -5.475 -14.836 1.00 98.50 318 GLU A O 1
ATOM 2255 N N . THR A 1 319 ? -2.853 -7.553 -15.027 1.00 98.12 319 THR A N 1
ATOM 2256 C CA . THR A 1 319 ? -4.186 -7.123 -15.493 1.00 98.12 319 THR A CA 1
ATOM 2257 C C . THR A 1 319 ? -5.028 -6.552 -14.357 1.00 98.12 319 THR A C 1
ATOM 2259 O O . THR A 1 319 ? -5.769 -5.598 -14.557 1.00 98.12 319 THR A O 1
ATOM 2262 N N . THR A 1 320 ? -4.933 -7.173 -13.186 1.00 98.12 320 THR A N 1
ATOM 2263 C CA . THR A 1 320 ? -5.685 -6.835 -11.978 1.00 98.12 320 THR A CA 1
ATOM 2264 C C . THR A 1 320 ? -4.776 -7.085 -10.790 1.00 98.12 320 THR A C 1
ATOM 2266 O O . THR A 1 320 ? -4.090 -8.109 -10.775 1.00 98.12 320 THR A O 1
ATOM 2269 N N . ALA A 1 321 ? -4.795 -6.211 -9.795 1.00 98.31 321 ALA A N 1
ATOM 2270 C CA . ALA A 1 321 ? -4.038 -6.416 -8.569 1.00 98.31 321 ALA A CA 1
ATOM 2271 C C . ALA A 1 321 ? -4.690 -5.662 -7.414 1.00 98.31 321 ALA A C 1
ATOM 2273 O O . ALA A 1 321 ? -4.808 -4.437 -7.448 1.00 98.31 321 ALA A O 1
ATOM 2274 N N . SER A 1 322 ? -5.084 -6.387 -6.374 1.00 98.38 322 SER A N 1
ATOM 2275 C CA . SER A 1 322 ? -5.499 -5.805 -5.097 1.00 98.38 322 SER A CA 1
ATOM 2276 C C . SER A 1 322 ? -4.274 -5.511 -4.225 1.00 98.38 322 SER A C 1
ATOM 2278 O O . SER A 1 322 ? -3.172 -5.997 -4.493 1.00 98.38 322 SER A O 1
ATOM 2280 N N . ALA A 1 323 ? -4.444 -4.744 -3.145 1.00 98.25 323 ALA A N 1
ATOM 2281 C CA . ALA A 1 323 ? -3.374 -4.585 -2.161 1.00 98.25 323 ALA A CA 1
ATOM 2282 C C . ALA A 1 323 ? -2.938 -5.958 -1.609 1.00 98.25 323 ALA A C 1
ATOM 2284 O O . ALA A 1 323 ? -3.781 -6.787 -1.268 1.00 98.25 323 ALA A O 1
ATOM 2285 N N . GLY A 1 324 ? -1.628 -6.200 -1.548 1.00 98.00 324 GLY A N 1
ATOM 2286 C CA . GLY A 1 324 ? -1.056 -7.481 -1.124 1.00 98.00 324 GLY A CA 1
ATOM 2287 C C . GLY A 1 324 ? -0.874 -8.516 -2.244 1.00 98.00 324 GLY A C 1
ATOM 2288 O O . GLY A 1 324 ? -0.215 -9.529 -2.018 1.00 98.00 324 GLY A O 1
ATOM 2289 N N . GLU A 1 325 ? -1.388 -8.270 -3.452 1.00 98.12 325 GLU A N 1
ATOM 2290 C CA . GLU A 1 325 ? -1.196 -9.149 -4.615 1.00 98.12 325 GLU A CA 1
ATOM 2291 C C . GLU A 1 325 ? -0.007 -8.702 -5.482 1.00 98.12 325 GLU A C 1
ATOM 2293 O O . GLU A 1 325 ? 0.495 -7.586 -5.348 1.00 98.12 325 GLU A O 1
ATOM 2298 N N . LEU A 1 326 ? 0.462 -9.569 -6.385 1.00 98.50 326 LEU A N 1
ATOM 2299 C CA . LEU A 1 326 ? 1.464 -9.196 -7.389 1.00 98.50 326 LEU A CA 1
ATOM 2300 C C . LEU A 1 326 ? 0.925 -8.035 -8.235 1.00 98.50 326 LEU A C 1
ATOM 2302 O O . LEU A 1 326 ? -0.181 -8.122 -8.757 1.00 98.50 326 LEU A O 1
ATOM 2306 N N . GLY A 1 327 ? 1.693 -6.952 -8.352 1.00 98.25 327 GLY A N 1
ATOM 2307 C CA . GLY A 1 327 ? 1.335 -5.805 -9.188 1.00 98.25 327 GLY A CA 1
ATOM 2308 C C . GLY A 1 327 ? 2.235 -5.655 -10.409 1.00 98.25 327 GLY A C 1
ATOM 2309 O O . GLY A 1 327 ? 1.748 -5.362 -11.501 1.00 98.25 327 GLY A O 1
ATOM 2310 N N . VAL A 1 328 ? 3.548 -5.827 -10.225 1.00 98.62 328 VAL A N 1
ATOM 2311 C CA . VAL A 1 328 ? 4.546 -5.594 -11.279 1.00 98.62 328 VAL A CA 1
ATOM 2312 C C . VAL A 1 328 ? 5.646 -6.646 -11.225 1.00 98.62 328 VAL A C 1
ATOM 2314 O O . VAL A 1 328 ? 6.214 -6.908 -10.163 1.00 98.62 328 VAL A O 1
ATOM 2317 N N . THR A 1 329 ? 5.994 -7.192 -12.387 1.00 98.69 329 THR A N 1
ATOM 2318 C CA . THR A 1 329 ? 7.162 -8.053 -12.581 1.00 98.69 329 THR A CA 1
ATOM 2319 C C . THR A 1 329 ? 8.270 -7.274 -13.285 1.00 98.69 329 THR A C 1
ATOM 2321 O O . THR A 1 329 ? 8.085 -6.777 -14.391 1.00 98.69 329 THR A O 1
ATOM 2324 N N . PHE A 1 330 ? 9.452 -7.187 -12.675 1.00 98.44 330 PHE A N 1
ATOM 2325 C CA . PHE A 1 330 ? 10.623 -6.534 -13.264 1.00 98.44 330 PHE A CA 1
ATOM 2326 C C . PHE A 1 330 ? 11.622 -7.552 -13.808 1.00 98.44 330 PHE A C 1
ATOM 2328 O O . PHE A 1 330 ? 11.876 -8.581 -13.182 1.00 98.44 330 PHE A O 1
ATOM 2335 N N . THR A 1 331 ? 12.283 -7.237 -14.923 1.00 98.19 331 THR A N 1
ATOM 2336 C CA . THR A 1 331 ? 13.412 -8.017 -15.447 1.00 98.19 331 THR A CA 1
ATOM 2337 C C . THR A 1 331 ? 14.529 -7.125 -15.987 1.00 98.19 331 THR A C 1
ATOM 2339 O O . THR A 1 331 ? 14.284 -6.029 -16.481 1.00 98.19 331 THR A O 1
ATOM 2342 N N . ASN A 1 332 ? 15.774 -7.605 -15.936 1.00 97.62 332 ASN A N 1
ATOM 2343 C CA . ASN A 1 332 ? 16.919 -6.982 -16.629 1.00 97.62 332 ASN A CA 1
ATOM 2344 C C . ASN A 1 332 ? 17.659 -7.967 -17.558 1.00 97.62 332 ASN A C 1
ATOM 2346 O O . ASN A 1 332 ? 18.826 -7.780 -17.904 1.00 97.62 332 ASN A O 1
ATOM 2350 N N . GLY A 1 333 ? 17.009 -9.087 -17.885 1.00 96.88 333 GLY A N 1
ATOM 2351 C CA . GLY A 1 333 ? 17.579 -10.206 -18.638 1.00 96.88 333 GLY A CA 1
ATOM 2352 C C . GLY A 1 333 ? 18.403 -11.208 -17.815 1.00 96.88 333 GLY A C 1
ATOM 2353 O O . GLY A 1 333 ? 18.593 -12.335 -18.270 1.00 96.88 333 GLY A O 1
ATOM 2354 N N . THR A 1 334 ? 18.870 -10.849 -16.615 1.00 97.56 334 THR A N 1
ATOM 2355 C CA . THR A 1 334 ? 19.592 -11.770 -15.705 1.00 97.56 334 THR A CA 1
ATOM 2356 C C . THR A 1 334 ? 18.863 -12.047 -14.396 1.00 97.56 334 THR A C 1
ATOM 2358 O O . THR A 1 334 ? 19.062 -13.104 -13.798 1.00 97.56 334 THR A O 1
ATOM 2361 N N . CYS A 1 335 ? 18.016 -11.114 -13.984 1.00 98.25 335 CYS A N 1
ATOM 2362 C CA . CYS A 1 335 ? 17.245 -11.134 -12.758 1.00 98.25 335 CYS A CA 1
ATOM 2363 C C . CYS A 1 335 ? 15.762 -10.970 -13.084 1.00 98.25 335 CYS A C 1
ATOM 2365 O O . CYS A 1 335 ? 15.410 -10.316 -14.075 1.00 98.25 335 CYS A O 1
ATOM 2367 N N . THR A 1 336 ? 14.924 -11.506 -12.204 1.00 98.19 336 THR A N 1
ATOM 2368 C CA . THR A 1 336 ? 13.483 -11.252 -12.177 1.00 98.19 336 THR A CA 1
ATOM 2369 C C . THR A 1 336 ? 13.102 -10.871 -10.761 1.00 98.19 336 THR A C 1
ATOM 2371 O O . THR A 1 336 ? 1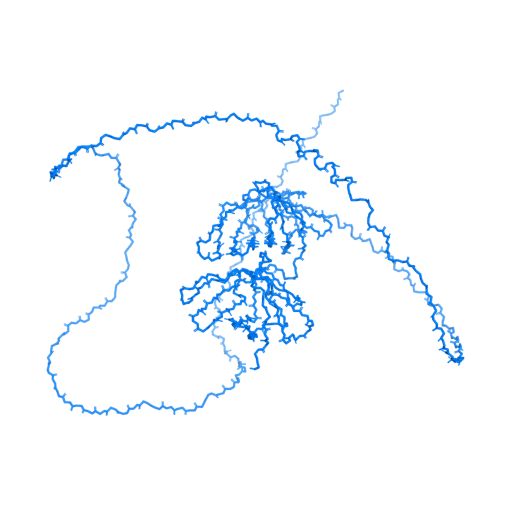3.532 -11.547 -9.822 1.00 98.19 336 THR A O 1
ATOM 2374 N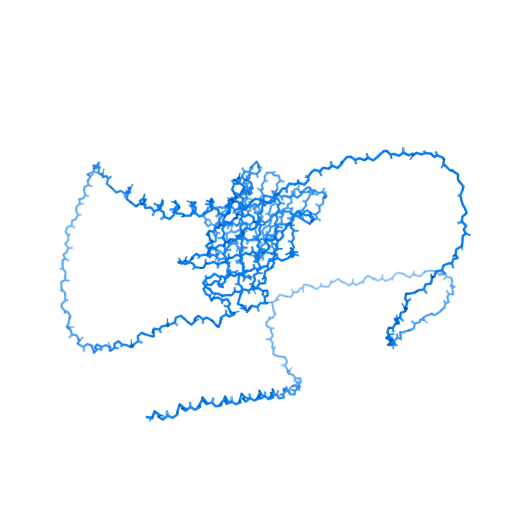 N . TRP A 1 337 ? 12.293 -9.828 -10.625 1.00 98.19 337 TRP A N 1
ATOM 2375 C CA . TRP A 1 337 ? 11.732 -9.402 -9.354 1.00 98.19 337 TRP A CA 1
ATOM 2376 C C . TRP A 1 337 ? 10.219 -9.300 -9.443 1.00 98.19 337 TRP A C 1
ATOM 2378 O O . TRP A 1 337 ? 9.687 -8.948 -10.492 1.00 98.19 337 TRP A O 1
ATOM 2388 N N . GLU A 1 338 ? 9.553 -9.569 -8.332 1.00 98.25 338 GLU A N 1
ATOM 2389 C CA . GLU A 1 338 ? 8.108 -9.431 -8.177 1.00 98.25 338 GLU A CA 1
ATOM 2390 C C . GLU A 1 338 ? 7.827 -8.373 -7.108 1.00 98.25 338 GLU A C 1
ATOM 2392 O O . GLU A 1 338 ? 8.361 -8.450 -5.999 1.00 98.25 338 GLU A O 1
ATOM 2397 N N . SER A 1 339 ? 7.017 -7.371 -7.449 1.00 98.44 339 SER A N 1
ATOM 2398 C CA . SER A 1 339 ? 6.611 -6.293 -6.547 1.00 98.44 339 SER A CA 1
ATOM 2399 C C . SER A 1 339 ? 5.118 -6.358 -6.258 1.00 98.44 339 SER A C 1
ATOM 2401 O O . SER A 1 339 ? 4.283 -6.371 -7.167 1.00 98.44 339 SER A O 1
ATOM 2403 N N . THR A 1 340 ? 4.792 -6.330 -4.971 1.00 98.50 340 THR A N 1
ATOM 2404 C CA . THR A 1 340 ? 3.423 -6.346 -4.453 1.00 98.50 340 THR A CA 1
ATOM 2405 C C . THR A 1 340 ? 2.730 -4.999 -4.667 1.00 98.50 340 THR A C 1
ATOM 2407 O O . THR A 1 340 ? 3.299 -3.953 -4.352 1.00 98.50 340 THR A O 1
ATOM 2410 N N . MET A 1 341 ? 1.494 -5.010 -5.162 1.00 98.56 341 MET A N 1
ATOM 2411 C CA . MET A 1 341 ? 0.616 -3.842 -5.222 1.00 98.56 341 MET A CA 1
ATOM 2412 C C . MET A 1 341 ? 0.227 -3.400 -3.810 1.00 98.56 341 MET A C 1
ATOM 2414 O O . MET A 1 341 ? -0.104 -4.226 -2.961 1.00 98.56 341 MET A O 1
ATOM 2418 N N . VAL A 1 342 ? 0.246 -2.092 -3.549 1.00 98.56 342 VAL A N 1
ATOM 2419 C CA . VAL A 1 342 ? -0.168 -1.540 -2.251 1.00 98.56 342 VAL A CA 1
ATOM 2420 C C . VAL A 1 342 ? -1.271 -0.508 -2.402 1.00 98.56 342 VAL A C 1
ATOM 2422 O O . VAL A 1 342 ? -2.241 -0.558 -1.654 1.00 98.56 342 VAL A O 1
ATOM 2425 N N . ALA A 1 343 ? -1.151 0.422 -3.347 1.00 98.50 343 ALA A N 1
ATOM 2426 C CA . ALA A 1 343 ? -2.166 1.447 -3.569 1.00 98.50 343 ALA A CA 1
ATOM 2427 C C . ALA A 1 343 ? -2.305 1.798 -5.046 1.00 98.50 343 ALA A C 1
ATOM 2429 O O . ALA A 1 343 ? -1.342 1.724 -5.807 1.00 98.50 343 ALA A O 1
ATOM 2430 N N . GLY A 1 344 ? -3.508 2.218 -5.418 1.00 97.94 344 GLY A N 1
ATOM 2431 C CA . GLY A 1 344 ? -3.900 2.523 -6.783 1.00 97.94 344 GLY A CA 1
ATOM 2432 C C . GLY A 1 344 ? -5.409 2.718 -6.868 1.00 97.94 344 GLY A C 1
ATOM 2433 O O . GLY A 1 344 ? -6.075 3.040 -5.881 1.00 97.94 344 GLY A O 1
ATOM 2434 N N . GLY A 1 345 ? -5.946 2.488 -8.054 1.00 97.69 345 GLY A N 1
ATOM 2435 C CA . GLY A 1 345 ? -7.350 2.654 -8.380 1.00 97.69 345 GLY A CA 1
ATOM 2436 C C . GLY A 1 345 ? -7.539 2.558 -9.884 1.00 97.69 345 GLY A C 1
ATOM 2437 O O . GLY A 1 345 ? -6.627 2.855 -10.654 1.00 97.69 345 GLY A O 1
ATOM 2438 N N . LEU A 1 346 ? -8.728 2.143 -10.312 1.00 97.62 346 LEU A N 1
ATOM 2439 C CA . LEU A 1 346 ? -9.033 1.931 -11.729 1.00 97.62 346 LEU A CA 1
ATOM 2440 C C . LEU A 1 346 ? -8.892 3.210 -12.576 1.00 97.62 346 LEU A C 1
ATOM 2442 O O . LEU A 1 346 ? -8.783 3.124 -13.799 1.00 97.62 346 LEU A O 1
ATOM 2446 N N . GLN A 1 347 ? -8.951 4.389 -11.950 1.00 96.94 347 GLN A N 1
ATOM 2447 C CA . GLN A 1 347 ? -8.792 5.706 -12.575 1.00 96.94 347 GLN A CA 1
ATOM 2448 C C . GLN A 1 347 ? -7.637 6.507 -11.953 1.00 96.94 347 GLN A C 1
ATOM 2450 O O . GLN A 1 347 ? -7.463 7.687 -12.267 1.00 96.94 347 GLN A O 1
ATOM 2455 N N . ALA A 1 348 ? -6.861 5.893 -11.059 1.00 97.12 348 ALA A N 1
ATOM 2456 C CA . ALA A 1 348 ? -5.739 6.551 -10.417 1.00 97.12 348 ALA A CA 1
ATOM 2457 C C . ALA A 1 348 ? -4.636 6.787 -11.448 1.00 97.12 348 ALA A C 1
ATOM 2459 O O . ALA A 1 348 ? -4.309 5.884 -12.202 1.00 97.12 348 ALA A O 1
ATOM 2460 N N . THR A 1 349 ? -3.999 7.958 -11.430 1.00 97.75 349 THR A N 1
ATOM 2461 C CA . THR A 1 349 ? -2.822 8.262 -12.273 1.00 97.75 349 THR A CA 1
ATOM 2462 C C . THR A 1 349 ? -1.494 7.977 -11.561 1.00 97.75 349 THR A C 1
ATOM 2464 O O . THR A 1 349 ? -0.435 8.483 -11.944 1.00 97.75 349 THR A O 1
ATOM 2467 N N . GLN A 1 350 ? -1.562 7.243 -10.449 1.00 98.12 350 GLN A N 1
ATOM 2468 C CA . GLN A 1 350 ? -0.405 6.734 -9.732 1.00 98.12 350 GLN A CA 1
ATOM 2469 C C . GLN A 1 350 ? -0.724 5.381 -9.100 1.00 98.12 350 GLN A C 1
ATOM 2471 O O . GLN A 1 350 ? -1.861 5.133 -8.697 1.00 98.12 350 GLN A O 1
ATOM 2476 N N . VAL A 1 351 ? 0.307 4.566 -8.910 1.00 98.44 351 VAL A N 1
ATOM 2477 C CA . VAL A 1 351 ? 0.263 3.394 -8.032 1.00 98.44 351 VAL A CA 1
ATOM 2478 C C . VAL A 1 351 ? 1.470 3.378 -7.105 1.00 98.44 351 VAL A C 1
ATOM 2480 O O . VAL A 1 351 ? 2.517 3.962 -7.399 1.00 98.44 351 VAL A O 1
ATOM 2483 N N . ILE A 1 352 ? 1.322 2.703 -5.971 1.00 98.56 352 ILE A N 1
ATOM 2484 C CA . ILE A 1 352 ? 2.415 2.409 -5.048 1.00 98.56 352 ILE A CA 1
ATOM 2485 C C . ILE A 1 352 ? 2.580 0.903 -4.996 1.00 98.56 352 ILE A C 1
ATOM 2487 O O . ILE A 1 352 ? 1.629 0.170 -4.713 1.00 98.56 352 ILE A O 1
ATOM 2491 N N . ILE A 1 353 ? 3.810 0.468 -5.231 1.00 98.69 353 ILE A N 1
ATOM 2492 C CA . ILE A 1 353 ? 4.216 -0.926 -5.134 1.00 98.69 353 ILE A CA 1
ATOM 2493 C C . ILE A 1 353 ? 5.318 -1.075 -4.086 1.00 98.69 353 ILE A C 1
ATOM 2495 O O . ILE A 1 353 ? 6.143 -0.178 -3.886 1.00 98.69 353 ILE A O 1
ATOM 2499 N N . GLY A 1 354 ? 5.317 -2.218 -3.407 1.00 98.38 354 GLY A N 1
ATOM 2500 C CA . GLY A 1 354 ? 6.377 -2.610 -2.489 1.00 98.38 354 GLY A CA 1
ATOM 2501 C C . GLY A 1 354 ? 7.708 -2.887 -3.201 1.00 98.38 354 GLY A C 1
ATOM 2502 O O . GLY A 1 354 ? 7.795 -2.821 -4.435 1.00 98.38 354 GLY A O 1
ATOM 2503 N N . PRO A 1 355 ? 8.756 -3.225 -2.433 1.00 98.00 355 PRO A N 1
ATOM 2504 C CA . PRO A 1 355 ? 10.052 -3.562 -2.998 1.00 98.00 355 PRO A CA 1
ATOM 2505 C C . PRO A 1 355 ? 9.945 -4.818 -3.863 1.00 98.00 355 PRO A C 1
ATOM 2507 O O . PRO A 1 355 ? 9.140 -5.708 -3.583 1.00 98.00 355 PRO A O 1
ATOM 2510 N N . GLY A 1 356 ? 10.759 -4.889 -4.914 1.00 96.62 356 GLY A N 1
ATOM 2511 C CA . GLY A 1 356 ? 10.806 -6.065 -5.779 1.00 96.62 356 GLY A CA 1
ATOM 2512 C C . GLY A 1 356 ? 11.621 -7.174 -5.129 1.00 96.62 356 GLY A C 1
ATOM 2513 O O . GLY A 1 356 ? 12.837 -7.024 -4.979 1.00 96.62 356 GLY A O 1
ATOM 2514 N N . ASP A 1 357 ? 10.984 -8.288 -4.767 1.00 96.25 357 ASP A N 1
ATOM 2515 C CA . ASP A 1 357 ? 11.685 -9.463 -4.243 1.00 96.25 357 ASP A CA 1
ATOM 2516 C C . ASP A 1 357 ? 12.257 -10.293 -5.398 1.00 96.25 357 ASP A C 1
ATOM 2518 O O . ASP A 1 357 ? 11.584 -10.552 -6.395 1.00 96.25 357 ASP A O 1
ATOM 2522 N N . ALA A 1 358 ? 13.526 -10.685 -5.294 1.00 96.50 358 ALA A N 1
ATOM 2523 C CA . ALA A 1 358 ? 14.236 -11.353 -6.377 1.00 96.50 358 ALA A CA 1
ATOM 2524 C C . ALA A 1 358 ? 13.811 -12.825 -6.477 1.00 96.50 358 ALA A C 1
ATOM 2526 O O . ALA A 1 358 ? 14.307 -13.687 -5.748 1.00 96.50 358 ALA A O 1
ATOM 2527 N N . VAL A 1 359 ? 12.945 -13.142 -7.438 1.00 97.12 359 VAL A N 1
ATOM 2528 C CA . VAL A 1 359 ? 12.488 -14.518 -7.696 1.00 97.12 359 VAL A CA 1
ATOM 2529 C C . VAL A 1 359 ? 13.457 -15.312 -8.580 1.00 97.12 359 VAL A C 1
ATOM 2531 O O . VAL A 1 359 ? 13.402 -16.543 -8.631 1.00 97.12 359 VAL A O 1
ATOM 2534 N N . SER A 1 360 ? 14.392 -14.637 -9.263 1.00 97.00 360 SER A N 1
ATOM 2535 C CA . SER A 1 360 ? 15.464 -15.287 -10.027 1.00 97.00 360 SER A CA 1
ATOM 2536 C C . SER A 1 360 ? 16.745 -14.436 -10.126 1.00 97.00 360 SER A C 1
ATOM 2538 O O . SER A 1 360 ? 16.729 -13.226 -9.918 1.00 97.00 360 SER A O 1
ATOM 2540 N N . GLY A 1 361 ? 17.884 -15.073 -10.432 1.00 92.81 361 GLY A N 1
ATOM 2541 C CA . GLY A 1 361 ? 19.154 -14.385 -10.732 1.00 92.81 361 GLY A CA 1
ATOM 2542 C C . GLY A 1 361 ? 20.096 -14.122 -9.547 1.00 92.81 361 GLY A C 1
ATOM 2543 O O . GLY A 1 361 ? 21.278 -13.873 -9.772 1.00 92.81 361 GLY A O 1
ATOM 2544 N N . GLY A 1 362 ? 19.633 -14.258 -8.296 1.00 93.81 362 GLY A N 1
ATOM 2545 C CA . GLY A 1 362 ? 20.456 -14.023 -7.095 1.00 93.81 362 GLY A CA 1
ATOM 2546 C C . GLY A 1 362 ? 20.822 -12.550 -6.898 1.00 93.81 362 GLY A C 1
ATOM 2547 O O . GLY A 1 362 ? 21.957 -12.240 -6.537 1.00 93.81 362 GLY A O 1
ATOM 2548 N N . CYS A 1 363 ? 19.878 -11.669 -7.213 1.00 96.38 363 CYS A N 1
ATOM 2549 C CA . CYS A 1 363 ? 20.073 -10.229 -7.291 1.00 96.38 363 CYS A CA 1
ATOM 2550 C C . CYS A 1 363 ? 19.598 -9.542 -6.012 1.00 96.38 363 CYS A C 1
ATOM 2552 O O . CYS A 1 363 ? 18.803 -10.107 -5.260 1.00 96.38 363 CYS A O 1
ATOM 2554 N N . ASP A 1 364 ? 20.093 -8.330 -5.771 1.00 96.69 364 ASP A N 1
ATOM 2555 C CA . ASP A 1 364 ? 19.608 -7.520 -4.657 1.00 96.69 364 ASP A CA 1
ATOM 2556 C C . ASP A 1 364 ? 18.138 -7.118 -4.905 1.00 96.69 364 ASP A C 1
ATOM 2558 O O . ASP A 1 364 ? 17.757 -6.921 -6.066 1.00 96.69 364 ASP A O 1
ATOM 2562 N N . PRO A 1 365 ? 17.306 -7.013 -3.854 1.00 96.94 365 PRO A N 1
ATOM 2563 C CA . PRO A 1 365 ? 15.934 -6.527 -3.972 1.00 96.94 365 PRO A CA 1
ATOM 2564 C C . PRO A 1 365 ? 15.867 -5.124 -4.587 1.00 96.94 365 PRO A C 1
ATOM 2566 O O . PRO A 1 365 ? 16.741 -4.288 -4.340 1.00 96.94 365 PRO A O 1
ATOM 2569 N N . LEU A 1 366 ? 14.815 -4.858 -5.361 1.00 97.12 366 LEU A N 1
ATOM 2570 C CA . LEU A 1 366 ? 14.516 -3.513 -5.860 1.00 97.12 366 LEU A CA 1
ATOM 2571 C C . LEU A 1 366 ? 13.846 -2.673 -4.759 1.00 97.12 366 LEU A C 1
ATOM 2573 O O . LEU A 1 366 ? 13.188 -3.244 -3.887 1.00 97.12 366 LEU A O 1
ATOM 2577 N N . PRO A 1 367 ? 13.974 -1.333 -4.778 1.00 97.75 367 PRO A N 1
ATOM 2578 C CA . PRO A 1 367 ? 13.252 -0.484 -3.838 1.00 97.75 367 PRO A CA 1
ATOM 2579 C C . PRO A 1 367 ? 11.744 -0.508 -4.118 1.00 97.75 367 PRO A C 1
ATOM 2581 O O . PRO A 1 367 ? 11.289 -0.960 -5.169 1.00 97.75 367 PRO A O 1
ATOM 2584 N N . SER A 1 368 ? 10.967 0.006 -3.171 1.00 98.31 368 SER A N 1
ATOM 2585 C CA . SER A 1 368 ? 9.562 0.347 -3.385 1.00 98.31 368 SER A CA 1
ATOM 2586 C C . SER A 1 368 ? 9.464 1.549 -4.321 1.00 98.31 368 SER A C 1
ATOM 2588 O O . SER A 1 368 ? 10.254 2.495 -4.210 1.00 98.31 368 SER A O 1
ATOM 2590 N N . TYR A 1 369 ? 8.457 1.556 -5.190 1.00 98.50 369 TYR A N 1
ATOM 2591 C CA . TYR A 1 369 ? 8.263 2.620 -6.172 1.00 98.50 369 TYR A CA 1
ATOM 2592 C C . TYR A 1 369 ? 6.886 3.265 -6.054 1.00 98.50 369 TYR A C 1
ATOM 2594 O O . TYR A 1 369 ? 5.868 2.594 -5.876 1.00 98.50 369 TYR A O 1
ATOM 2602 N N . ARG A 1 370 ? 6.869 4.582 -6.261 1.00 98.38 370 ARG A N 1
ATOM 2603 C CA . ARG A 1 370 ? 5.708 5.323 -6.744 1.00 98.38 370 ARG A CA 1
ATOM 2604 C C . ARG A 1 370 ? 5.786 5.369 -8.264 1.00 98.38 370 ARG A C 1
ATOM 2606 O O . ARG A 1 370 ? 6.709 5.963 -8.819 1.00 98.38 370 ARG A O 1
ATOM 2613 N N . ILE A 1 371 ? 4.816 4.761 -8.928 1.00 98.44 371 ILE A N 1
ATOM 2614 C CA . ILE A 1 371 ? 4.687 4.807 -10.383 1.00 98.44 371 ILE A CA 1
ATOM 2615 C C . ILE A 1 371 ? 3.649 5.870 -10.711 1.00 98.44 371 ILE A C 1
ATOM 2617 O O . ILE A 1 371 ? 2.566 5.848 -10.135 1.00 98.44 371 ILE A O 1
ATOM 2621 N N . HIS A 1 372 ? 3.962 6.804 -11.602 1.00 97.88 372 HIS A N 1
ATOM 2622 C CA . HIS A 1 372 ? 3.028 7.857 -11.996 1.00 97.88 372 HIS A CA 1
ATOM 2623 C C . HIS A 1 372 ? 3.147 8.197 -13.480 1.00 97.88 372 HIS A C 1
ATOM 2625 O O . HIS A 1 372 ? 4.192 7.997 -14.102 1.00 97.88 372 HIS A O 1
ATOM 2631 N N . TRP A 1 373 ? 2.065 8.726 -14.041 1.00 98.19 373 TRP A N 1
ATOM 2632 C CA . TRP A 1 373 ? 1.979 9.142 -15.438 1.00 98.19 373 TRP A CA 1
ATOM 2633 C C . TRP A 1 373 ? 1.004 10.305 -15.596 1.00 98.19 373 TRP A C 1
ATOM 2635 O O . TRP A 1 373 ? 0.428 10.808 -14.628 1.00 98.19 373 TRP A O 1
ATOM 2645 N N . THR A 1 374 ? 0.860 10.782 -16.828 1.00 96.88 374 THR A N 1
ATOM 2646 C CA . THR A 1 374 ? -0.037 11.888 -17.157 1.00 96.88 374 THR A CA 1
ATOM 2647 C C . THR A 1 374 ? -0.828 11.582 -18.415 1.00 96.88 374 THR A C 1
ATOM 2649 O O . THR A 1 374 ? -0.228 11.216 -19.424 1.00 96.88 374 THR A O 1
ATOM 2652 N N . GLY A 1 375 ? -2.129 11.871 -18.376 1.00 95.44 375 GLY A N 1
ATOM 2653 C CA . GLY A 1 375 ? -3.044 11.614 -19.486 1.00 95.44 375 GLY A CA 1
ATOM 2654 C C . GLY A 1 375 ? -3.525 10.166 -19.523 1.00 95.44 375 GLY A C 1
ATOM 2655 O O . GLY A 1 375 ? -2.952 9.308 -18.858 1.00 95.44 375 GLY A O 1
ATOM 2656 N N . ASP A 1 376 ? -4.578 9.945 -20.303 1.00 94.69 376 ASP A N 1
ATOM 2657 C CA . ASP A 1 376 ? -5.088 8.612 -20.624 1.00 94.69 376 ASP A CA 1
ATOM 2658 C C . ASP A 1 376 ? -4.144 7.950 -21.649 1.00 94.69 376 ASP A C 1
ATOM 2660 O O . ASP A 1 376 ? -3.571 8.657 -22.488 1.00 94.69 376 ASP A O 1
ATOM 2664 N N . ASP A 1 377 ? -3.995 6.623 -21.603 1.00 94.00 377 ASP A N 1
ATOM 2665 C CA . ASP A 1 377 ? -3.122 5.837 -22.500 1.00 94.00 377 ASP A CA 1
ATOM 2666 C C . ASP A 1 377 ? -1.663 6.371 -22.578 1.00 94.00 377 ASP A C 1
ATOM 2668 O O . ASP A 1 377 ? -1.189 6.785 -23.646 1.00 94.00 377 ASP A O 1
ATOM 2672 N N . PRO A 1 378 ? -0.923 6.426 -21.454 1.00 97.12 378 PRO A N 1
ATOM 2673 C CA . PRO A 1 378 ? 0.418 7.002 -21.416 1.00 97.12 378 PRO A CA 1
ATOM 2674 C C . PRO A 1 378 ? 1.413 6.236 -22.306 1.00 97.12 378 PRO A C 1
ATOM 2676 O O . PRO A 1 378 ? 1.566 5.029 -22.206 1.00 97.12 378 PRO A O 1
ATOM 2679 N N . GLU A 1 379 ? 2.204 6.942 -23.119 1.00 97.94 379 GLU A N 1
ATOM 2680 C CA . GLU A 1 379 ? 3.353 6.333 -23.827 1.00 97.94 379 GLU A CA 1
ATOM 2681 C C . GLU A 1 379 ? 4.581 6.171 -22.909 1.00 97.94 379 GLU A C 1
ATOM 2683 O O . GLU A 1 379 ? 5.557 5.491 -23.240 1.00 97.94 379 GLU A O 1
ATOM 2688 N N . THR A 1 380 ? 4.575 6.844 -21.757 1.00 98.06 380 THR A N 1
ATOM 2689 C CA . THR A 1 380 ? 5.680 6.869 -20.798 1.00 98.06 380 THR A CA 1
ATOM 2690 C C . THR A 1 380 ? 5.145 6.943 -19.377 1.00 98.06 380 THR A C 1
ATOM 2692 O O . THR A 1 380 ? 4.288 7.776 -19.078 1.00 98.06 380 THR A O 1
ATOM 2695 N N . ILE A 1 381 ? 5.722 6.132 -18.495 1.00 98.50 381 ILE A N 1
ATOM 2696 C CA . ILE A 1 381 ? 5.496 6.190 -17.051 1.00 98.50 381 ILE A CA 1
ATOM 2697 C C . ILE A 1 381 ? 6.812 6.439 -16.315 1.00 98.50 381 ILE A C 1
ATOM 2699 O O . ILE A 1 381 ? 7.893 6.097 -16.806 1.00 98.50 381 ILE A O 1
ATOM 2703 N N . THR A 1 382 ? 6.717 7.015 -15.123 1.00 98.44 382 THR A N 1
ATOM 2704 C CA . THR A 1 382 ? 7.865 7.320 -14.268 1.00 98.44 382 THR A CA 1
ATOM 2705 C C . THR A 1 382 ? 7.825 6.452 -13.022 1.00 98.44 382 THR A C 1
ATOM 2707 O O . THR A 1 382 ? 6.825 6.434 -12.306 1.00 98.44 382 THR A O 1
ATOM 2710 N N . PHE A 1 383 ? 8.933 5.777 -12.732 1.00 98.38 383 PHE A N 1
ATOM 2711 C CA . PHE A 1 383 ? 9.156 5.040 -11.494 1.00 98.38 383 PHE A CA 1
ATOM 2712 C C . PHE A 1 383 ? 10.020 5.892 -10.567 1.00 98.38 383 PHE A C 1
ATOM 2714 O O . PHE A 1 383 ? 11.199 6.090 -10.852 1.00 98.38 383 PHE A O 1
ATOM 2721 N N . SER A 1 384 ? 9.460 6.372 -9.458 1.00 98.06 384 SER A N 1
ATOM 2722 C CA . SER A 1 384 ? 10.174 7.166 -8.450 1.00 98.06 384 SER A CA 1
ATOM 2723 C C . SER A 1 384 ? 10.348 6.347 -7.162 1.00 98.06 384 SER A C 1
ATOM 2725 O O . SER A 1 384 ? 9.344 5.939 -6.571 1.00 98.06 384 SER A O 1
ATOM 2727 N N . PRO A 1 385 ? 11.586 6.075 -6.705 1.00 97.56 385 PRO A N 1
ATOM 2728 C CA . PRO A 1 385 ? 11.833 5.397 -5.433 1.00 97.56 385 PRO A CA 1
ATOM 2729 C C . PRO A 1 385 ? 11.193 6.118 -4.239 1.00 97.56 385 PRO A C 1
ATOM 2731 O O . PRO A 1 385 ? 11.205 7.348 -4.159 1.00 97.56 385 PRO A O 1
ATOM 2734 N N . MET A 1 386 ? 10.665 5.354 -3.280 1.00 96.31 386 MET A N 1
ATOM 2735 C CA . MET A 1 386 ? 9.958 5.907 -2.113 1.00 96.31 386 MET A CA 1
ATOM 2736 C C . MET A 1 386 ? 10.853 6.673 -1.119 1.00 96.31 386 MET A C 1
ATOM 2738 O O . MET A 1 386 ? 10.335 7.446 -0.317 1.00 96.31 386 MET A O 1
ATOM 2742 N N . ASP A 1 387 ? 12.179 6.501 -1.152 1.00 92.25 387 ASP A N 1
ATOM 2743 C CA . ASP A 1 387 ? 13.122 7.322 -0.367 1.00 92.25 387 ASP A CA 1
ATOM 2744 C C . ASP A 1 387 ? 13.427 8.689 -1.001 1.00 92.25 387 ASP A C 1
ATOM 2746 O O . ASP A 1 387 ? 14.179 9.477 -0.423 1.00 92.25 387 ASP A O 1
ATOM 2750 N N . GLY A 1 388 ? 12.889 8.973 -2.194 1.00 89.50 388 GLY A N 1
ATOM 2751 C CA . GLY A 1 388 ? 13.262 10.151 -2.978 1.00 89.50 388 GLY A CA 1
ATOM 2752 C C . GLY A 1 388 ? 14.738 10.151 -3.398 1.00 89.50 388 GLY A C 1
ATOM 2753 O O . GLY A 1 388 ? 15.297 11.214 -3.681 1.00 89.50 388 GLY A O 1
ATOM 2754 N N . GLY A 1 389 ? 15.384 8.982 -3.372 1.00 85.31 389 GLY A N 1
ATOM 2755 C CA . GLY A 1 389 ? 16.789 8.792 -3.691 1.00 85.31 389 GLY A CA 1
ATOM 2756 C C . GLY A 1 389 ? 17.090 8.785 -5.190 1.00 85.31 389 GLY A C 1
ATOM 2757 O O . GLY A 1 389 ? 16.255 9.075 -6.047 1.00 85.31 389 GLY A O 1
ATOM 2758 N N . GLU A 1 390 ? 18.339 8.446 -5.513 1.00 87.94 390 GLU A N 1
ATOM 2759 C CA . GLU A 1 390 ? 18.740 8.145 -6.889 1.00 87.94 390 GLU A CA 1
ATOM 2760 C C . GLU A 1 390 ? 18.045 6.857 -7.359 1.00 87.94 390 GLU A C 1
ATOM 2762 O O . GLU A 1 390 ? 17.873 5.922 -6.582 1.00 87.94 390 GLU A O 1
ATOM 2767 N N . GLY A 1 391 ? 17.674 6.786 -8.637 1.00 92.56 391 GLY A N 1
ATOM 2768 C CA . GLY A 1 391 ? 16.994 5.612 -9.197 1.00 92.56 391 GLY A CA 1
ATOM 2769 C C . GLY A 1 391 ? 15.611 5.897 -9.767 1.00 92.56 391 GLY A C 1
ATOM 2770 O O . GLY A 1 391 ? 14.931 4.958 -10.165 1.00 92.56 391 GLY A O 1
ATOM 2771 N N . GLU A 1 392 ? 15.204 7.167 -9.842 1.00 97.31 392 GLU A N 1
ATOM 2772 C CA . GLU A 1 392 ? 14.090 7.550 -10.705 1.00 97.31 392 GLU A CA 1
ATOM 2773 C C . GLU A 1 392 ? 14.417 7.236 -12.169 1.00 97.31 392 GLU A C 1
ATOM 2775 O O . GLU A 1 392 ? 15.503 7.569 -12.661 1.00 97.31 392 GLU A O 1
ATOM 2780 N N . PHE A 1 393 ? 13.479 6.607 -12.875 1.00 97.81 393 PHE A N 1
ATOM 2781 C CA . PHE A 1 393 ? 13.605 6.365 -14.307 1.00 97.81 393 PHE A CA 1
ATOM 2782 C C . PHE A 1 393 ? 12.259 6.435 -15.023 1.00 97.81 393 PHE A C 1
ATOM 2784 O O . PHE A 1 393 ? 11.210 6.115 -14.467 1.00 97.81 393 PHE A O 1
ATOM 2791 N N . ASN A 1 394 ? 12.323 6.815 -16.297 1.00 98.19 394 ASN A N 1
ATOM 2792 C CA . ASN A 1 394 ? 11.190 6.747 -17.209 1.00 98.19 394 ASN A CA 1
ATOM 2793 C C . ASN A 1 394 ? 11.237 5.422 -17.969 1.00 98.19 394 ASN A C 1
ATOM 2795 O O . ASN A 1 394 ? 12.307 5.015 -18.437 1.00 98.19 394 ASN A O 1
ATOM 2799 N N . ALA A 1 395 ? 10.083 4.791 -18.131 1.00 98.31 395 ALA A N 1
ATOM 2800 C CA . ALA A 1 395 ? 9.905 3.610 -18.958 1.00 98.31 395 ALA A CA 1
ATOM 2801 C C . ALA A 1 395 ? 8.897 3.915 -20.065 1.00 98.31 395 ALA A C 1
ATOM 2803 O O . ALA A 1 395 ? 7.860 4.527 -19.814 1.00 98.31 395 ALA A O 1
ATOM 2804 N N . ASN A 1 396 ? 9.222 3.513 -21.291 1.00 98.25 396 ASN A N 1
ATOM 2805 C CA . ASN A 1 396 ? 8.346 3.708 -22.444 1.00 98.25 396 ASN A CA 1
ATOM 2806 C C . ASN A 1 396 ? 7.542 2.440 -22.689 1.00 98.25 396 ASN A C 1
ATOM 2808 O O . ASN A 1 396 ? 8.058 1.342 -22.470 1.00 98.25 396 ASN A O 1
ATOM 2812 N N . LEU A 1 397 ? 6.319 2.592 -23.178 1.00 97.81 397 LEU A N 1
ATOM 2813 C CA . LEU A 1 397 ? 5.508 1.461 -23.601 1.00 97.81 397 LEU A CA 1
ATOM 2814 C C . LEU A 1 397 ? 6.242 0.660 -24.693 1.00 97.81 397 LEU A C 1
ATOM 2816 O O . LEU A 1 397 ? 6.816 1.239 -25.619 1.00 97.81 397 LEU A O 1
ATOM 2820 N N . SER A 1 398 ? 6.278 -0.664 -24.560 1.00 95.56 398 SER A N 1
ATOM 2821 C CA . SER A 1 398 ? 6.803 -1.556 -25.593 1.00 95.56 398 SER A CA 1
ATOM 2822 C C . SER A 1 398 ? 5.767 -1.727 -26.699 1.00 95.56 398 SER A C 1
ATOM 2824 O O . SER A 1 398 ? 4.650 -2.151 -26.422 1.00 95.56 398 SER A O 1
ATOM 2826 N N . ASP A 1 399 ? 6.170 -1.458 -27.943 1.00 83.69 399 ASP A N 1
ATOM 2827 C CA . ASP A 1 399 ? 5.366 -1.718 -29.151 1.00 83.69 399 ASP A CA 1
ATOM 2828 C C . ASP A 1 399 ? 5.042 -3.207 -29.384 1.00 83.69 399 ASP A C 1
ATOM 2830 O O . ASP A 1 399 ? 5.887 -4.073 -29.030 1.00 83.69 399 ASP A O 1
#

Secondary structure (DSSP, 8-state):
-PPPPPPPPPPPPPPPPPPPPPPPPPP-PPPPPPPP---PPPP--PPPPP---------------------------------------------PPPPPPPPPP------THHHHHHHHHHHTTS-------S--------------------------------------------TTBPPGGG-EEEEEEEE-TT--EEEEEEEE---BTTSEEEEEEEE-SS-EEEEEEEEEE-SSEEEEEE----EEESTT------EEEEEEEETTEEEEEETTTTEEEEEEE-SSPTTS----TTTTT-EEE-SS-EEEE-S---TTSEEEEEE-SS-EEEEEEEE--TT-SEEEEEEEEEEETTPPPPPPEEEE--SSS-SEEEEEETTS-S--EEEEEP-

Sequence (399 aa):
PAPPSAAPPTPTQLSVPATPPPSPAPNGPVDAMATMTSAAPPPGYGPPPGQGGQGGQGYGYPQQAPGTPAYGYPQQGDPNNPYGGGYGGPGGPGGYGPPGPGGPGGRKNNQTLWIVVAAVVVLALGIGVAVFAMGGDDNDKAGGGGTETPTSEQPTEPTDDPTPTPDPTPTDDPTIGGEDQIPTEMVGAWEGEMTSSQGDTWFQRIEISEGYTGDIITTQYTVLAGTLCMESSVLESSGTVVTLNSDSIDDQWPSGANCSPWGEQTLEYSGGSLVWSAPSFGVESSMTMAEAGAGNDAMPYDIYSETWVGPDLTAETETTASAGELGVTFTNGTCTWESTMVAGGLQATQVIIGPGDAVSGGCDPLPSYRIHWTGDDPETITFSPMDGGEGEFNANLSD